Protein AF-A0A8H8JE56-F1 (afdb_monomer_lite)

Foldseek 3Di:
DDDDDDDDDDDDDDDDDDDDDDDDDDPPPVVVVVVVLVPDDVLVNVVVCVVVVVVVVVVVVVPDDDDDDDDDDDDDDDDDDDDDDDDDDDDDDDDDDPDDDDDDDDDPDPPPPPPVVVVVVQVVVSPPPDPADQQLLQSGGADPVRCVVFKDFLVVQPPCNLQFGWRPPDPPPDGIITTPVRSVVLVPDPCNPVCPDPVVVVSNVVSVVSVVRSVVVVVVVVVVVVVQVVLLVVQLVVLLVVCVVVVQDPQLLPFDPVCVVVSCVLRRDSDHDDPVNCVVSVVVCVVRSVVSVVVVVVVVLVVLLVVLLVVVVVVLVVVCVVDDQPWDWDQDDPPPPDPDDDDDDDDPDPDRDIDTDRPRDDSVRLCVDPVSVCCSRPVD

Radius of gyration: 38.75 Å; chains: 1; bounding box: 77×110×116 Å

pLDDT: mean 72.09, std 24.58, range [26.95, 98.5]

Structure (mmCIF, N/CA/C/O backbone):
data_AF-A0A8H8JE56-F1
#
_entry.id   AF-A0A8H8JE56-F1
#
loop_
_atom_site.group_PDB
_atom_site.id
_atom_site.type_symbol
_atom_site.label_atom_id
_atom_site.label_alt_id
_atom_site.label_comp_id
_atom_site.label_asym_id
_atom_site.label_entity_id
_atom_site.label_seq_id
_atom_site.pdbx_PDB_ins_code
_atom_site.Cartn_x
_atom_site.Cartn_y
_atom_site.Cartn_z
_atom_site.occupancy
_atom_site.B_iso_or_equiv
_atom_site.auth_seq_id
_atom_site.auth_comp_id
_atom_site.auth_asym_id
_atom_site.auth_atom_id
_atom_site.pdbx_PDB_model_num
ATOM 1 N N . MET A 1 1 ? 9.925 46.592 22.970 1.00 42.50 1 MET A N 1
ATOM 2 C CA . MET A 1 1 ? 10.520 45.733 21.925 1.00 42.50 1 MET A CA 1
ATOM 3 C C . MET A 1 1 ? 9.896 46.187 20.614 1.00 42.50 1 MET A C 1
ATOM 5 O O . MET A 1 1 ? 8.801 45.765 20.277 1.00 42.50 1 MET A O 1
ATOM 9 N N . GLU A 1 2 ? 10.499 47.207 20.005 1.00 31.89 2 GLU A N 1
ATOM 10 C CA . GLU A 1 2 ? 9.958 47.941 18.854 1.00 31.89 2 GLU A CA 1
ATOM 11 C C . GLU A 1 2 ? 10.438 47.295 17.551 1.00 31.89 2 GLU A C 1
ATOM 13 O O . GLU A 1 2 ? 11.641 47.162 17.323 1.00 31.89 2 GLU A O 1
ATOM 18 N N . MET A 1 3 ? 9.500 46.892 16.694 1.00 36.28 3 MET A N 1
ATOM 19 C CA . MET A 1 3 ? 9.782 46.436 15.334 1.00 36.28 3 MET A CA 1
ATOM 20 C C . MET A 1 3 ? 9.701 47.629 14.379 1.00 36.28 3 MET A C 1
ATOM 22 O O . MET A 1 3 ? 8.637 48.209 14.179 1.00 36.28 3 MET A O 1
ATOM 26 N N . LYS A 1 4 ? 10.846 47.995 13.796 1.00 48.88 4 LYS A N 1
ATOM 27 C CA . LYS A 1 4 ? 10.948 49.000 12.734 1.00 48.88 4 LYS A CA 1
ATOM 28 C C . LYS A 1 4 ? 10.449 48.425 11.407 1.00 48.88 4 LYS A C 1
ATOM 30 O O . LYS A 1 4 ? 10.954 47.403 10.944 1.00 48.88 4 LYS A O 1
ATOM 35 N N . HIS A 1 5 ? 9.506 49.135 10.793 1.00 39.41 5 HIS A N 1
ATOM 36 C CA . HIS A 1 5 ? 9.148 49.011 9.383 1.00 39.41 5 HIS A CA 1
ATOM 37 C C . HIS A 1 5 ? 10.348 49.375 8.496 1.00 39.41 5 HIS A C 1
ATOM 39 O O . HIS A 1 5 ? 11.069 50.333 8.777 1.00 39.41 5 HIS A O 1
ATOM 45 N N . ARG A 1 6 ? 10.570 48.589 7.437 1.00 48.50 6 ARG A N 1
ATOM 46 C CA . ARG A 1 6 ? 11.506 48.897 6.350 1.00 48.50 6 ARG A CA 1
ATOM 47 C C . ARG A 1 6 ? 10.688 49.166 5.096 1.00 48.50 6 ARG A C 1
ATOM 49 O O . ARG A 1 6 ? 10.014 48.263 4.604 1.00 48.50 6 ARG A O 1
ATOM 56 N N . ASP A 1 7 ? 10.773 50.398 4.622 1.00 42.03 7 ASP A N 1
ATOM 57 C CA . ASP A 1 7 ? 10.221 50.850 3.353 1.00 42.03 7 ASP A CA 1
ATOM 58 C C . ASP A 1 7 ? 11.007 50.245 2.182 1.00 42.03 7 ASP A C 1
ATOM 60 O O . ASP A 1 7 ? 12.230 50.088 2.243 1.00 42.03 7 ASP A O 1
ATOM 64 N N . PHE A 1 8 ? 10.289 49.878 1.121 1.00 37.12 8 PHE A N 1
ATOM 65 C CA . PHE A 1 8 ? 10.846 49.360 -0.126 1.00 37.12 8 PHE A CA 1
ATOM 66 C C . PHE A 1 8 ? 10.615 50.418 -1.210 1.00 37.12 8 PHE A C 1
ATOM 68 O O . PHE A 1 8 ? 9.501 50.579 -1.708 1.00 37.12 8 PHE A O 1
ATOM 75 N N . GLU A 1 9 ? 11.660 51.181 -1.527 1.00 40.97 9 GLU A N 1
ATOM 76 C CA . GLU A 1 9 ? 11.647 52.169 -2.606 1.00 40.97 9 GLU A CA 1
ATOM 77 C C . GLU A 1 9 ? 11.767 51.500 -3.980 1.00 40.97 9 GLU A C 1
ATOM 79 O O . GLU A 1 9 ? 12.457 50.496 -4.173 1.00 40.97 9 GLU A O 1
ATOM 84 N N . GLY A 1 10 ? 11.037 52.071 -4.938 1.00 38.22 10 GLY A N 1
ATOM 85 C CA . GLY A 1 10 ? 10.860 51.550 -6.284 1.00 38.22 10 GLY A CA 1
ATOM 86 C C . GLY A 1 10 ? 12.032 51.813 -7.227 1.00 38.22 10 GLY A C 1
ATOM 87 O O . GLY A 1 10 ? 12.671 52.861 -7.204 1.00 38.22 10 GLY A O 1
ATOM 88 N N . TYR A 1 11 ? 12.232 50.874 -8.150 1.00 35.03 11 TYR A N 1
ATOM 89 C CA . TYR A 1 11 ? 13.072 51.059 -9.327 1.00 35.03 11 TYR A CA 1
ATOM 90 C C . TYR A 1 11 ? 12.194 51.293 -10.557 1.00 35.03 11 TYR A C 1
ATOM 92 O O . TYR A 1 11 ? 11.465 50.409 -11.003 1.00 35.03 11 TYR A O 1
ATOM 100 N N . THR A 1 12 ? 12.293 52.493 -11.128 1.00 40.75 12 THR A N 1
ATOM 101 C CA . THR A 1 12 ? 11.793 52.802 -12.470 1.00 40.75 12 THR A CA 1
ATOM 102 C C . THR A 1 12 ? 12.905 52.527 -13.482 1.00 40.75 12 THR A C 1
ATOM 104 O O . THR A 1 12 ? 14.015 53.043 -13.364 1.00 40.75 12 THR A O 1
ATOM 107 N N . THR A 1 13 ? 12.629 51.698 -14.489 1.00 40.50 13 THR A N 1
ATOM 108 C CA . THR A 1 13 ? 13.548 51.457 -15.609 1.00 40.50 13 THR A CA 1
ATOM 109 C C . THR A 1 13 ? 13.103 52.257 -16.830 1.00 40.50 13 THR A C 1
ATOM 111 O O . THR A 1 13 ? 11.978 52.144 -17.318 1.00 40.50 13 THR A O 1
ATOM 114 N N . LYS A 1 14 ? 14.013 53.112 -17.308 1.00 40.34 14 LYS A N 1
ATOM 115 C CA . LYS A 1 14 ? 13.896 53.891 -18.544 1.00 40.34 14 LYS A CA 1
ATOM 116 C C . LYS A 1 14 ? 13.929 52.955 -19.759 1.00 40.34 14 LYS A C 1
ATOM 118 O O . LYS A 1 14 ? 14.848 52.150 -19.889 1.00 40.34 14 LYS A O 1
ATOM 123 N N . LYS A 1 15 ? 12.960 53.101 -20.667 1.00 38.62 15 LYS A N 1
ATOM 124 C CA . LYS A 1 15 ? 12.976 52.507 -22.013 1.00 38.62 15 LYS A CA 1
ATOM 125 C C . LYS A 1 15 ? 13.747 53.420 -22.971 1.00 38.62 15 LYS A C 1
ATOM 127 O O . LYS A 1 15 ? 13.374 54.579 -23.120 1.00 38.62 15 LYS A O 1
ATOM 132 N N . ASN A 1 16 ? 14.750 52.873 -23.654 1.00 41.19 16 ASN A N 1
ATOM 133 C CA . ASN A 1 16 ? 15.298 53.434 -24.892 1.00 41.19 16 ASN A CA 1
ATOM 134 C C . ASN A 1 16 ? 14.709 52.669 -26.090 1.00 41.19 16 ASN A C 1
ATOM 136 O O . ASN A 1 16 ? 14.627 51.440 -26.019 1.00 41.19 16 ASN A O 1
ATOM 140 N N . PRO A 1 17 ? 14.310 53.346 -27.181 1.00 48.41 17 PRO A N 1
ATOM 141 C CA . PRO A 1 17 ? 13.882 52.688 -28.404 1.00 48.41 17 PRO A CA 1
ATOM 142 C C . PRO A 1 17 ? 15.031 52.591 -29.418 1.00 48.41 17 PRO A C 1
ATOM 144 O O . PRO A 1 17 ? 15.745 53.564 -29.647 1.00 48.41 17 PRO A O 1
ATOM 147 N N . GLY A 1 18 ? 15.123 51.443 -30.092 1.00 40.22 18 GLY A N 1
ATOM 148 C CA . GLY A 1 18 ? 15.615 51.379 -31.469 1.00 40.22 18 GLY A CA 1
ATOM 149 C C . GLY A 1 18 ? 16.916 50.617 -31.705 1.00 40.22 18 GLY A C 1
ATOM 150 O O . GLY A 1 18 ? 17.975 51.228 -31.703 1.00 40.22 18 GLY A O 1
ATOM 151 N N . THR A 1 19 ? 16.786 49.337 -32.068 1.00 34.47 19 THR A N 1
ATOM 152 C CA . THR A 1 19 ? 17.474 48.731 -33.226 1.00 34.47 19 THR A CA 1
ATOM 153 C C . THR A 1 19 ? 16.768 47.423 -33.589 1.00 34.47 19 THR A C 1
ATOM 155 O O . THR A 1 19 ? 16.606 46.543 -32.748 1.00 34.47 19 THR A O 1
ATOM 158 N N . VAL A 1 20 ? 16.289 47.313 -34.831 1.00 46.41 20 VAL A N 1
ATOM 159 C CA . VAL A 1 20 ? 15.674 46.097 -35.383 1.00 46.41 20 VAL A CA 1
ATOM 160 C C . VAL A 1 20 ? 16.754 45.369 -36.177 1.00 46.41 20 VAL A C 1
ATOM 162 O O . VAL A 1 20 ? 17.051 45.755 -37.303 1.00 46.41 20 VAL A O 1
ATOM 165 N N . GLU A 1 21 ? 17.346 44.333 -35.586 1.00 37.81 21 GLU A N 1
ATOM 166 C CA . GLU A 1 21 ? 18.112 43.317 -36.311 1.00 37.81 21 GLU A CA 1
ATOM 167 C C . GLU A 1 21 ? 17.258 42.053 -36.447 1.00 37.81 21 GLU A C 1
ATOM 169 O O . GLU A 1 21 ? 16.667 41.564 -35.481 1.00 37.81 21 GLU A O 1
ATOM 174 N N . ALA A 1 22 ? 17.166 41.538 -37.672 1.00 46.31 22 ALA A N 1
ATOM 175 C CA . ALA A 1 22 ? 16.468 40.302 -37.985 1.00 46.31 22 ALA A CA 1
ATOM 176 C C . ALA A 1 22 ? 17.264 39.104 -37.441 1.00 46.31 22 ALA A C 1
ATOM 178 O O . ALA A 1 22 ? 18.197 38.615 -38.076 1.00 46.31 22 ALA A O 1
ATOM 179 N N . ILE A 1 23 ? 16.885 38.627 -36.256 1.00 35.59 23 ILE A N 1
ATOM 180 C CA . ILE A 1 23 ? 17.381 37.373 -35.688 1.00 35.59 23 ILE A CA 1
ATOM 181 C C . ILE A 1 23 ? 16.615 36.226 -36.354 1.00 35.59 23 ILE A C 1
ATOM 183 O O . ILE A 1 23 ? 15.406 36.082 -36.166 1.00 35.59 23 ILE A O 1
ATOM 187 N N . ALA A 1 24 ? 17.319 35.398 -37.128 1.00 41.84 24 ALA A N 1
ATOM 188 C CA . ALA A 1 24 ? 16.811 34.100 -37.552 1.00 41.84 24 ALA A CA 1
ATOM 189 C C . ALA A 1 24 ? 16.440 33.293 -36.298 1.00 41.84 24 ALA A C 1
ATOM 191 O O . ALA A 1 24 ? 17.288 33.051 -35.438 1.00 41.84 24 ALA A O 1
ATOM 192 N N . ALA A 1 25 ? 15.160 32.936 -36.170 1.00 40.28 25 ALA A N 1
ATOM 193 C CA . ALA A 1 25 ? 14.640 32.242 -35.002 1.00 40.28 25 ALA A CA 1
ATOM 194 C C . ALA A 1 25 ? 15.414 30.936 -34.776 1.00 40.28 25 ALA A C 1
ATOM 196 O O . ALA A 1 25 ? 15.327 29.998 -35.571 1.00 40.28 25 ALA A O 1
ATOM 197 N N . ALA A 1 26 ? 16.175 30.885 -33.683 1.00 41.53 26 ALA A N 1
ATOM 198 C CA . ALA A 1 26 ? 16.746 29.644 -33.193 1.00 41.53 26 ALA A CA 1
ATOM 199 C C . ALA A 1 26 ? 15.600 28.648 -32.928 1.00 41.53 26 ALA A C 1
ATOM 201 O O . ALA A 1 26 ? 14.561 29.055 -32.392 1.00 41.53 26 ALA A O 1
ATOM 202 N N . PRO A 1 27 ? 15.755 27.362 -33.294 1.00 39.59 27 PRO A N 1
ATOM 203 C CA . PRO A 1 27 ? 14.727 26.363 -33.047 1.00 39.59 27 PRO A CA 1
ATOM 204 C C . PRO A 1 27 ? 14.395 26.340 -31.555 1.00 39.59 27 PRO A C 1
ATOM 206 O O . PRO A 1 27 ? 15.281 26.291 -30.698 1.00 39.59 27 PRO A O 1
ATOM 209 N N . THR A 1 28 ? 13.103 26.413 -31.247 1.00 45.91 28 THR A N 1
ATOM 210 C CA . THR A 1 28 ? 12.623 26.394 -29.863 1.00 45.91 28 THR A CA 1
ATOM 211 C C . THR A 1 28 ? 13.071 25.104 -29.175 1.00 45.91 28 THR A C 1
ATOM 213 O O . THR A 1 28 ? 13.206 24.052 -29.801 1.00 45.91 28 THR A O 1
ATOM 216 N N . GLN A 1 29 ? 13.286 25.161 -27.860 1.00 41.06 29 GLN A N 1
ATOM 217 C CA . GLN A 1 29 ? 13.746 24.032 -27.036 1.00 41.06 29 GLN A CA 1
ATOM 218 C C . GLN A 1 29 ? 12.874 22.763 -27.203 1.00 41.06 29 GLN A C 1
ATOM 220 O O . GLN A 1 29 ? 13.365 21.648 -27.040 1.00 41.06 29 GLN A O 1
ATOM 225 N N . ALA A 1 30 ? 11.611 22.922 -27.622 1.00 38.25 30 ALA A N 1
ATOM 226 C CA . ALA A 1 30 ? 10.695 21.842 -27.991 1.00 38.25 30 ALA A CA 1
ATOM 227 C C . ALA A 1 30 ? 11.064 21.123 -29.313 1.00 38.25 30 ALA A C 1
ATOM 229 O O . ALA A 1 30 ? 10.942 19.902 -29.404 1.00 38.25 30 ALA A O 1
ATOM 230 N N . GLN A 1 31 ? 11.573 21.841 -30.321 1.00 34.56 31 GLN A N 1
ATOM 231 C CA . GLN A 1 31 ? 11.974 21.279 -31.624 1.00 34.56 31 GLN A CA 1
ATOM 232 C C . GLN A 1 31 ? 13.302 20.503 -31.552 1.00 34.56 31 GLN A C 1
ATOM 234 O O . GLN A 1 31 ? 13.477 19.501 -32.247 1.00 34.56 31 GLN A O 1
ATOM 239 N N . LEU A 1 32 ? 14.211 20.904 -30.656 1.00 35.88 32 LEU A N 1
ATOM 240 C CA . LEU A 1 32 ? 15.439 20.155 -30.339 1.00 35.88 32 LEU A CA 1
ATOM 241 C C . LEU A 1 32 ? 15.177 18.905 -29.471 1.00 35.88 32 LEU A C 1
ATOM 243 O O . LEU A 1 32 ? 16.012 18.000 -29.428 1.00 35.88 32 LEU A O 1
ATOM 247 N N . GLY A 1 33 ? 14.026 18.833 -28.793 1.00 41.22 33 GLY A N 1
ATOM 248 C CA . GLY A 1 33 ? 13.599 17.660 -28.022 1.00 41.22 33 GLY A CA 1
ATOM 249 C C . GLY A 1 33 ? 13.063 16.524 -28.899 1.00 41.22 33 GLY A C 1
ATOM 250 O O . GLY A 1 33 ? 13.390 15.361 -28.670 1.00 41.22 33 GLY A O 1
ATOM 251 N N . PHE A 1 34 ? 12.306 16.853 -29.950 1.00 35.03 34 PHE A N 1
ATOM 252 C CA . PHE A 1 34 ? 11.638 15.862 -30.804 1.00 35.03 34 PHE A CA 1
ATOM 253 C C . PHE A 1 34 ? 12.600 15.031 -31.667 1.00 35.03 34 PHE A C 1
ATOM 255 O O . PHE A 1 34 ? 12.393 13.836 -31.856 1.00 35.03 34 PHE A O 1
ATOM 262 N N . SER A 1 35 ? 13.700 15.623 -32.132 1.00 34.81 35 SER A N 1
ATOM 263 C CA . SER A 1 35 ? 14.717 14.929 -32.938 1.00 34.81 35 SER A CA 1
ATOM 264 C C . SER A 1 35 ? 15.557 13.923 -32.132 1.00 34.81 35 SER A C 1
ATOM 266 O O . SER A 1 35 ? 16.175 13.037 -32.715 1.00 34.81 35 SER A O 1
ATOM 268 N N . ARG A 1 36 ? 15.532 13.990 -30.791 1.00 44.78 36 ARG A N 1
ATOM 269 C CA . ARG A 1 36 ? 16.165 12.997 -29.902 1.00 44.78 36 ARG A CA 1
ATOM 270 C C . ARG A 1 36 ? 15.257 11.811 -29.564 1.00 44.78 36 ARG A C 1
ATOM 272 O O . ARG A 1 36 ? 15.781 10.772 -29.177 1.00 44.78 36 ARG A O 1
ATOM 279 N N . LEU A 1 37 ? 13.938 11.943 -29.742 1.00 40.25 37 LEU A N 1
ATOM 280 C CA . LEU A 1 37 ? 12.966 10.867 -29.502 1.00 40.25 37 LEU A CA 1
ATOM 281 C C . LEU A 1 37 ? 13.055 9.742 -30.546 1.00 40.25 37 LEU A C 1
ATOM 283 O O . LEU A 1 37 ? 12.691 8.612 -30.251 1.00 40.25 37 LEU A O 1
ATOM 287 N N . LEU A 1 38 ? 13.586 10.027 -31.739 1.00 42.03 38 LEU A N 1
ATOM 288 C CA . LEU A 1 38 ? 13.680 9.062 -32.843 1.00 42.03 38 LEU A CA 1
ATOM 289 C C . LEU A 1 38 ? 14.835 8.050 -32.706 1.00 42.03 38 LEU A C 1
ATOM 291 O O . LEU A 1 38 ? 14.860 7.068 -33.436 1.00 42.03 38 LEU A O 1
ATOM 295 N N . ASN A 1 39 ? 15.766 8.264 -31.768 1.00 45.19 39 ASN A N 1
ATOM 296 C CA . ASN A 1 39 ? 16.853 7.320 -31.453 1.00 45.19 39 ASN A CA 1
ATOM 297 C C . ASN A 1 39 ? 16.581 6.510 -30.176 1.00 45.19 39 ASN A C 1
ATOM 299 O O . ASN A 1 39 ? 17.480 5.871 -29.628 1.00 45.19 39 ASN A O 1
ATOM 303 N N . ILE A 1 40 ? 15.359 6.593 -29.658 1.00 52.00 40 ILE A N 1
ATOM 304 C CA . ILE A 1 40 ? 14.942 5.886 -28.457 1.00 52.00 40 ILE A CA 1
ATOM 305 C C . ILE A 1 40 ? 14.475 4.481 -28.868 1.00 52.00 40 ILE A C 1
ATOM 307 O O . ILE A 1 40 ? 13.751 4.368 -29.859 1.00 52.00 40 ILE A O 1
ATOM 311 N N . PRO A 1 41 ? 14.863 3.413 -28.138 1.00 56.78 41 PRO A N 1
ATOM 312 C CA . PRO A 1 41 ? 14.333 2.074 -28.376 1.00 56.78 41 PRO A CA 1
ATOM 313 C C . PRO A 1 41 ? 12.799 2.105 -28.449 1.00 56.78 41 PRO A C 1
ATOM 315 O O . PRO A 1 41 ? 12.184 2.812 -27.643 1.00 56.78 41 PRO A O 1
ATOM 318 N N . PRO A 1 42 ? 12.167 1.396 -29.400 1.00 52.34 42 PRO A N 1
ATOM 319 C CA . PRO A 1 42 ? 10.726 1.476 -29.642 1.00 52.34 42 PRO A CA 1
ATOM 320 C C . PRO A 1 42 ? 9.884 1.224 -28.382 1.00 52.34 42 PRO A C 1
ATOM 322 O O . PRO A 1 42 ? 8.804 1.784 -28.244 1.00 52.34 42 PRO A O 1
ATOM 325 N N . GLU A 1 43 ? 10.398 0.465 -27.418 1.00 54.69 43 GLU A N 1
ATOM 326 C CA . GLU A 1 43 ? 9.781 0.205 -26.116 1.00 54.69 43 GLU A CA 1
ATOM 327 C C . GLU A 1 43 ? 9.696 1.468 -25.244 1.00 54.69 43 GLU A C 1
ATOM 329 O O . GLU A 1 43 ? 8.669 1.745 -24.628 1.00 54.69 43 GLU A O 1
ATOM 334 N N . VAL A 1 44 ? 10.760 2.273 -25.222 1.00 59.03 44 VAL A N 1
ATOM 335 C CA . VAL A 1 44 ? 10.809 3.546 -24.488 1.00 59.03 44 VAL A CA 1
ATOM 336 C C . VAL A 1 44 ? 10.080 4.640 -25.274 1.00 59.03 44 VAL A C 1
ATOM 338 O O . VAL A 1 44 ? 9.429 5.501 -24.687 1.00 59.03 44 VAL A O 1
ATOM 341 N N . PHE A 1 45 ? 10.123 4.582 -26.606 1.00 67.62 45 PHE A N 1
ATOM 342 C CA . PHE A 1 45 ? 9.348 5.470 -27.467 1.00 67.62 45 PHE A CA 1
ATOM 343 C C . PHE A 1 45 ? 7.844 5.253 -27.288 1.00 67.62 45 PHE A C 1
ATOM 345 O O . PHE A 1 45 ? 7.121 6.234 -27.165 1.00 67.62 45 PHE A O 1
ATOM 352 N N . ASN A 1 46 ? 7.382 4.002 -27.187 1.00 62.59 46 ASN A N 1
ATOM 353 C CA . ASN A 1 46 ? 5.984 3.668 -26.913 1.00 62.59 46 ASN A CA 1
ATOM 354 C C . ASN A 1 46 ? 5.526 4.174 -25.548 1.00 62.59 46 ASN A C 1
ATOM 356 O O . ASN A 1 46 ? 4.380 4.581 -25.422 1.00 62.59 46 ASN A O 1
ATOM 360 N N . GLU A 1 47 ? 6.409 4.221 -24.553 1.00 60.84 47 GLU A N 1
ATOM 361 C CA . GLU A 1 47 ? 6.091 4.822 -23.260 1.00 60.84 47 GLU A CA 1
ATOM 362 C C . GLU A 1 47 ? 5.974 6.335 -23.321 1.00 60.84 47 GLU A C 1
ATOM 364 O O . GLU A 1 47 ? 4.992 6.915 -22.860 1.00 60.84 47 GLU A O 1
ATOM 369 N N . VAL A 1 48 ? 6.950 6.988 -23.948 1.00 65.50 48 VAL A N 1
ATOM 370 C CA . VAL A 1 48 ? 6.887 8.433 -24.150 1.00 65.50 48 VAL A CA 1
ATOM 371 C C . VAL A 1 48 ? 5.658 8.786 -24.991 1.00 65.50 48 VAL A C 1
ATOM 373 O O . VAL A 1 48 ? 4.938 9.717 -24.649 1.00 65.50 48 VAL A O 1
ATOM 376 N N . LEU A 1 49 ? 5.346 8.008 -26.028 1.00 64.31 49 LEU A N 1
ATOM 377 C CA . LEU A 1 49 ? 4.117 8.144 -26.801 1.00 64.31 49 LEU A CA 1
ATOM 378 C C . LEU A 1 49 ? 2.876 7.854 -25.973 1.00 64.31 49 LEU A C 1
ATOM 380 O O . LEU A 1 49 ? 1.929 8.609 -26.106 1.00 64.31 49 LEU A O 1
ATOM 384 N N . TYR A 1 50 ? 2.838 6.826 -25.130 1.00 67.00 50 TYR A N 1
ATOM 385 C CA . TYR A 1 50 ? 1.692 6.540 -24.269 1.00 67.00 50 TYR A CA 1
ATOM 386 C C . TYR A 1 50 ? 1.416 7.734 -23.353 1.00 67.00 50 TYR A C 1
ATOM 388 O O . TYR A 1 50 ? 0.313 8.269 -23.364 1.00 67.00 50 TYR A O 1
ATOM 396 N N . TYR A 1 51 ? 2.433 8.264 -22.670 1.00 60.97 51 TYR A N 1
ATOM 397 C CA . TYR A 1 51 ? 2.279 9.461 -21.841 1.00 60.97 51 TYR A CA 1
ATOM 398 C C . TYR A 1 51 ? 1.893 10.710 -22.652 1.00 60.97 51 TYR A C 1
ATOM 400 O O . TYR A 1 51 ? 1.037 11.480 -22.214 1.00 60.97 51 TYR A O 1
ATOM 408 N N . LEU A 1 52 ? 2.467 10.915 -23.843 1.00 58.78 52 LEU A N 1
ATOM 409 C CA . LEU A 1 52 ? 2.167 12.074 -24.696 1.00 58.78 52 LEU A CA 1
ATOM 410 C C . LEU A 1 52 ? 0.785 11.979 -25.366 1.00 58.78 52 LEU A C 1
ATOM 412 O O . LEU A 1 52 ? 0.074 12.979 -25.441 1.00 58.78 52 LEU A O 1
ATOM 416 N N . THR A 1 53 ? 0.379 10.796 -25.824 1.00 59.34 53 THR A N 1
ATOM 417 C CA . THR A 1 53 ? -0.924 10.534 -26.460 1.00 59.34 53 THR A CA 1
ATOM 418 C C . THR A 1 53 ? -2.043 10.478 -25.435 1.00 59.34 53 THR A C 1
ATOM 420 O O . THR A 1 53 ? -3.111 11.008 -25.714 1.00 59.34 53 THR A O 1
ATOM 423 N N . TYR A 1 54 ? -1.801 9.963 -24.226 1.00 52.03 54 TYR A N 1
ATOM 424 C CA . TYR A 1 54 ? -2.743 10.063 -23.111 1.00 52.03 54 TYR A CA 1
ATOM 425 C C . TYR A 1 54 ? -2.962 11.534 -22.717 1.00 52.03 54 TYR A C 1
ATOM 427 O O . TYR A 1 54 ? -4.101 11.967 -22.550 1.00 52.03 54 TYR A O 1
ATOM 435 N N . CYS A 1 55 ? -1.902 12.355 -22.689 1.00 47.16 55 CYS A N 1
ATOM 436 C CA . CYS A 1 55 ? -2.033 13.808 -22.512 1.00 47.16 55 CYS A CA 1
ATOM 437 C C . CYS A 1 55 ? -2.784 14.494 -23.676 1.00 47.16 55 CYS A C 1
ATOM 439 O O . CYS A 1 55 ? -3.574 15.410 -23.446 1.00 47.16 55 CYS A O 1
ATOM 441 N N . TRP A 1 56 ? -2.566 14.058 -24.922 1.00 43.72 56 TRP A N 1
ATOM 442 C CA . TRP A 1 56 ? -3.170 14.654 -26.121 1.00 43.72 56 TRP A CA 1
ATOM 443 C C . TRP A 1 56 ? -4.634 14.234 -26.354 1.00 43.72 56 TRP A C 1
ATOM 445 O O . TRP A 1 56 ? -5.462 15.090 -26.661 1.00 43.72 56 TRP A O 1
ATOM 455 N N . MET A 1 57 ? -5.004 12.967 -26.135 1.00 43.03 57 MET A N 1
ATOM 456 C CA . MET A 1 57 ? -6.391 12.484 -26.246 1.00 43.03 57 MET A CA 1
ATOM 457 C C . MET A 1 57 ? -7.309 13.151 -25.220 1.00 43.03 57 MET A C 1
ATOM 459 O O . MET A 1 57 ? -8.431 13.519 -25.565 1.00 43.03 57 MET A O 1
ATOM 463 N N . ILE A 1 58 ? -6.821 13.403 -24.001 1.00 48.88 58 ILE A N 1
ATOM 464 C CA . ILE A 1 58 ? -7.577 14.152 -22.986 1.00 48.88 58 ILE A CA 1
ATOM 465 C C . ILE A 1 58 ? -7.821 15.603 -23.439 1.00 48.88 58 ILE A C 1
ATOM 467 O O . ILE A 1 58 ? -8.872 16.161 -23.142 1.00 48.88 58 ILE A O 1
ATOM 471 N N . SER A 1 59 ? -6.918 16.203 -24.225 1.00 43.56 59 SER A N 1
ATOM 472 C CA . SER A 1 59 ? -7.126 17.552 -24.780 1.00 43.56 59 SER A CA 1
ATOM 473 C C . SER A 1 59 ? -8.124 17.615 -25.947 1.00 43.56 59 SER A C 1
ATOM 475 O O . SER A 1 59 ? -8.744 18.655 -26.156 1.00 43.56 59 SER A O 1
ATOM 477 N N . GLN A 1 60 ? -8.313 16.520 -26.695 1.00 46.47 60 GLN A N 1
ATOM 478 C CA . GLN A 1 60 ? -9.176 16.481 -27.887 1.00 46.47 60 GLN A CA 1
ATOM 479 C C . GLN A 1 60 ? -10.614 16.037 -27.571 1.00 46.47 60 GLN A C 1
ATOM 481 O O . GLN A 1 60 ? -11.552 16.456 -28.247 1.00 46.47 60 GLN A O 1
ATOM 486 N N . PHE A 1 61 ? -10.821 15.257 -26.505 1.00 40.56 61 PHE A N 1
ATOM 487 C CA . PHE A 1 61 ? -12.156 14.797 -26.098 1.00 40.56 61 PHE A CA 1
ATOM 488 C C . PHE A 1 61 ? -13.092 15.911 -25.581 1.00 40.56 61 PHE A C 1
ATOM 490 O O . PHE A 1 61 ? -14.286 15.669 -25.440 1.00 40.56 61 PHE A O 1
ATOM 497 N N . PHE A 1 62 ? -12.593 17.133 -25.354 1.00 43.03 62 PHE A N 1
ATOM 498 C CA . PHE A 1 62 ? -13.395 18.281 -24.897 1.00 43.03 62 PHE A CA 1
ATOM 499 C C . PHE A 1 62 ? -13.856 19.244 -26.011 1.00 43.03 62 PHE A C 1
ATOM 501 O O . PHE A 1 62 ? -14.483 20.251 -25.698 1.00 43.03 62 PHE A O 1
ATOM 508 N N . ILE A 1 63 ? -13.583 18.961 -27.294 1.00 42.66 63 ILE A N 1
ATOM 509 C CA . ILE A 1 63 ? -13.965 19.851 -28.418 1.00 42.66 63 ILE A CA 1
ATOM 510 C C . ILE A 1 63 ? -15.046 19.231 -29.340 1.00 42.66 63 ILE A C 1
ATOM 512 O O . ILE A 1 63 ? -15.555 19.893 -30.238 1.00 42.66 63 ILE A O 1
ATOM 516 N N . GLY A 1 64 ? -15.470 17.983 -29.117 1.00 30.86 64 GLY A N 1
ATOM 517 C CA . GLY A 1 64 ? -16.473 17.321 -29.963 1.00 30.86 64 GLY A CA 1
ATOM 518 C C . GLY A 1 64 ? -17.884 17.302 -29.371 1.00 30.86 64 GLY A C 1
ATOM 519 O O . GLY A 1 64 ? -18.183 16.431 -28.556 1.00 30.86 64 GLY A O 1
ATOM 520 N N . ASP A 1 65 ? -18.757 18.205 -29.826 1.00 35.22 65 ASP A N 1
ATOM 521 C CA . ASP A 1 65 ? -20.207 18.179 -29.585 1.00 35.22 65 ASP A CA 1
ATOM 522 C C . ASP A 1 65 ? -20.844 16.847 -30.029 1.00 35.22 65 ASP A C 1
ATOM 524 O O . ASP A 1 65 ? -20.677 16.405 -31.168 1.00 35.22 65 ASP A O 1
ATOM 528 N N . TRP A 1 66 ? -21.636 16.229 -29.147 1.00 30.02 66 TRP A N 1
ATOM 529 C CA . TRP A 1 66 ? -22.481 15.072 -29.461 1.00 30.02 66 TRP A CA 1
ATOM 530 C C . TRP A 1 66 ? -23.957 15.482 -29.509 1.00 30.02 66 TRP A C 1
ATOM 532 O O . TRP A 1 66 ? -24.608 15.653 -28.478 1.00 30.02 66 TRP A O 1
ATOM 542 N N . VAL A 1 67 ? -24.508 15.572 -30.723 1.00 30.41 67 VAL A N 1
ATOM 543 C CA . VAL A 1 67 ? -25.956 15.569 -30.973 1.00 30.41 67 VAL A CA 1
ATOM 544 C C . VAL A 1 67 ? -26.428 14.116 -31.055 1.00 30.41 67 VAL A C 1
ATOM 546 O O . VAL A 1 67 ? -26.064 13.371 -31.963 1.00 30.41 67 VAL A O 1
ATOM 549 N N . PHE A 1 68 ? -27.249 13.709 -30.089 1.00 28.78 68 PHE A N 1
ATOM 550 C CA . PHE A 1 68 ? -27.893 12.398 -30.031 1.00 28.78 68 PHE A CA 1
ATOM 551 C C . PHE A 1 68 ? -29.153 12.391 -30.913 1.00 28.78 68 PHE A C 1
ATOM 553 O O . PHE A 1 68 ? -30.071 13.174 -30.680 1.00 28.78 68 PHE A O 1
ATOM 560 N N . THR A 1 69 ? -29.265 11.454 -31.858 1.00 29.86 69 THR A N 1
ATOM 561 C CA . THR A 1 69 ? -30.578 10.977 -32.322 1.00 29.86 69 THR A CA 1
ATOM 562 C C . THR A 1 69 ? -30.634 9.461 -32.200 1.00 29.86 69 THR A C 1
ATOM 564 O O . THR A 1 69 ? -29.840 8.716 -32.767 1.00 29.86 69 THR A O 1
ATOM 567 N N . SER A 1 70 ? -31.555 9.009 -31.355 1.00 31.61 70 SER A N 1
ATOM 568 C CA . SER A 1 70 ? -31.802 7.610 -31.041 1.00 31.61 70 SER A CA 1
ATOM 569 C C . SER A 1 70 ? -32.715 6.972 -32.082 1.00 31.61 70 SER A C 1
ATOM 571 O O . SER A 1 70 ? -33.788 7.502 -32.368 1.00 31.61 70 SER A O 1
ATOM 573 N N . SER A 1 71 ? -32.373 5.782 -32.561 1.00 28.05 71 SER A N 1
ATOM 574 C CA . SER A 1 71 ? -33.334 4.860 -33.176 1.00 28.05 71 SER A CA 1
ATOM 575 C C . SER A 1 71 ? -32.922 3.422 -32.859 1.00 28.05 71 SER A C 1
ATOM 577 O O . SER A 1 71 ? -31.871 2.959 -33.288 1.00 28.05 71 SER A O 1
ATOM 579 N N . ARG A 1 72 ? -33.743 2.726 -32.061 1.00 36.97 72 ARG A N 1
ATOM 580 C CA . ARG A 1 72 ? -33.706 1.259 -31.897 1.00 36.97 72 ARG A CA 1
ATOM 581 C C . ARG A 1 72 ? -34.346 0.600 -33.128 1.00 36.97 72 ARG A C 1
ATOM 583 O O . ARG A 1 72 ? -35.252 1.199 -33.706 1.00 36.97 72 ARG A O 1
ATOM 590 N N . PRO A 1 73 ? -33.956 -0.636 -33.486 1.00 43.75 73 PRO A N 1
ATOM 591 C CA . PRO A 1 73 ? -34.820 -1.786 -33.155 1.00 43.75 73 PRO A CA 1
ATOM 592 C C . PRO A 1 73 ? -34.008 -3.055 -32.781 1.00 43.75 73 PRO A C 1
ATOM 594 O O . PRO A 1 73 ? -32.879 -3.236 -33.208 1.00 43.75 73 PRO A O 1
ATOM 597 N N . ALA A 1 74 ? -34.429 -3.817 -31.768 1.00 29.95 74 ALA A N 1
ATOM 598 C CA . ALA A 1 74 ? -35.283 -5.019 -31.809 1.00 29.95 74 ALA A CA 1
ATOM 599 C C . ALA A 1 74 ? -34.483 -6.339 -31.761 1.00 29.95 74 ALA A C 1
ATOM 601 O O . ALA A 1 74 ? -33.549 -6.574 -32.516 1.00 29.95 74 ALA A O 1
ATOM 602 N N . VAL A 1 75 ? -34.891 -7.183 -30.814 1.00 36.62 75 VAL A N 1
ATOM 603 C CA . VAL A 1 75 ? -34.373 -8.521 -30.486 1.00 36.62 75 VAL A CA 1
ATOM 604 C C . VAL A 1 75 ? -34.997 -9.564 -31.425 1.00 36.62 75 VAL A C 1
ATOM 606 O O . VAL A 1 75 ? -36.173 -9.423 -31.768 1.00 36.62 75 VAL A O 1
ATOM 609 N N . PRO A 1 76 ? -34.284 -10.660 -31.755 1.00 42.25 76 PRO A N 1
ATOM 610 C CA . PRO A 1 76 ? -34.884 -11.964 -31.461 1.00 42.25 76 PRO A CA 1
ATOM 611 C C . PRO A 1 76 ? -33.929 -13.035 -30.892 1.00 42.25 76 PRO A C 1
ATOM 613 O O . PRO A 1 76 ? -32.710 -12.908 -30.846 1.00 42.25 76 PRO A O 1
ATOM 616 N N . ARG A 1 77 ? -34.606 -14.083 -30.414 1.00 32.59 77 ARG A N 1
ATOM 617 C CA . ARG A 1 77 ? -34.239 -15.270 -29.627 1.00 32.59 77 ARG A CA 1
ATOM 618 C C . ARG A 1 77 ? -33.162 -16.210 -30.207 1.00 32.59 77 ARG A C 1
ATOM 620 O O . ARG A 1 77 ? -33.190 -16.539 -31.380 1.00 32.59 77 ARG A O 1
ATOM 627 N N . ALA A 1 78 ? -32.336 -16.708 -29.281 1.00 32.84 78 ALA A N 1
ATOM 628 C CA . ALA A 1 78 ? -32.023 -18.098 -28.893 1.00 32.84 78 ALA A CA 1
ATOM 629 C C . ALA A 1 78 ? -31.870 -19.271 -29.907 1.00 32.84 78 ALA A C 1
ATOM 631 O O . ALA A 1 78 ? -32.730 -19.524 -30.742 1.00 32.84 78 ALA A O 1
ATOM 632 N N . ILE A 1 79 ? -30.882 -20.113 -29.537 1.00 32.38 79 ILE A N 1
ATOM 633 C CA . ILE A 1 79 ? -30.637 -21.560 -29.774 1.00 32.38 79 ILE A CA 1
ATOM 634 C C . ILE A 1 79 ? -29.726 -21.940 -30.962 1.00 32.38 79 ILE A C 1
ATOM 636 O O . ILE A 1 79 ? -30.162 -21.964 -32.102 1.00 32.38 79 ILE A O 1
ATOM 640 N N . GLU A 1 80 ? -28.482 -22.348 -30.662 1.00 29.72 80 GLU A N 1
ATOM 641 C CA . GLU A 1 80 ? -27.942 -23.709 -30.910 1.00 29.72 80 GLU A CA 1
ATOM 642 C C . GLU A 1 80 ? -26.462 -23.785 -30.476 1.00 29.72 80 GLU A C 1
ATOM 644 O O . GLU A 1 80 ? -25.587 -23.147 -31.061 1.00 29.72 80 GLU A O 1
ATOM 649 N N . GLN A 1 81 ? -26.161 -24.592 -29.453 1.00 35.25 81 GLN A N 1
ATOM 650 C CA . GLN A 1 81 ? -24.795 -25.014 -29.130 1.00 35.25 81 GLN A CA 1
ATOM 651 C C . GLN A 1 81 ? -24.368 -26.104 -30.123 1.00 35.25 81 GLN A C 1
ATOM 653 O O . GLN A 1 81 ? -24.875 -27.223 -30.075 1.00 35.25 81 GLN A O 1
ATOM 658 N N . LYS A 1 82 ? -23.411 -25.788 -31.002 1.00 31.88 82 LYS A N 1
ATOM 659 C CA . LYS A 1 82 ? -22.660 -26.771 -31.798 1.00 31.88 82 LYS A CA 1
ATOM 660 C C . LYS A 1 82 ? -21.220 -26.853 -31.293 1.00 31.88 82 LYS A C 1
ATOM 662 O O . LYS A 1 82 ? -20.558 -25.840 -31.092 1.00 31.88 82 LYS A O 1
ATOM 667 N N . SER A 1 83 ? -20.766 -28.086 -31.088 1.00 36.19 83 SER A N 1
ATOM 668 C CA . SER A 1 83 ? -19.400 -28.488 -30.734 1.00 36.19 83 SER A CA 1
ATOM 669 C C . SER A 1 83 ? -18.339 -27.910 -31.687 1.00 36.19 83 SER A C 1
ATOM 671 O O . SER A 1 83 ? -18.605 -27.831 -32.892 1.00 36.19 83 SER A O 1
ATOM 673 N N . PRO A 1 84 ? -17.121 -27.585 -31.216 1.00 33.69 84 PRO A N 1
ATOM 674 C CA . PRO A 1 84 ? -16.099 -26.986 -32.063 1.00 33.69 84 PRO A CA 1
ATOM 675 C C . PRO A 1 84 ? -15.496 -28.021 -33.022 1.00 33.69 84 PRO A C 1
ATOM 677 O O . PRO A 1 84 ? -14.876 -29.000 -32.609 1.00 33.69 84 PRO A O 1
ATOM 680 N N . LYS A 1 85 ? -15.667 -27.779 -34.327 1.00 34.84 85 LYS A N 1
ATOM 681 C CA . LYS A 1 85 ? -14.839 -28.375 -35.382 1.00 34.84 85 LYS A CA 1
ATOM 682 C C . LYS A 1 85 ? -13.449 -27.739 -35.334 1.00 34.84 85 LYS A C 1
ATOM 684 O O . LYS A 1 85 ? -13.330 -26.535 -35.118 1.00 34.84 85 LYS A O 1
ATOM 689 N N . ALA A 1 86 ? -12.424 -28.559 -35.552 1.00 32.25 86 ALA A N 1
ATOM 690 C CA . ALA A 1 86 ? -11.030 -28.146 -35.642 1.00 32.25 86 ALA A CA 1
ATOM 691 C C . ALA A 1 86 ? -10.865 -26.964 -36.614 1.00 32.25 86 ALA A C 1
ATOM 693 O O . ALA A 1 86 ? -11.213 -27.056 -37.792 1.00 32.25 86 ALA A O 1
ATOM 694 N N . VAL A 1 87 ? -10.349 -25.851 -36.094 1.00 29.56 87 VAL A N 1
ATOM 695 C CA . VAL A 1 87 ? -10.015 -24.658 -36.871 1.00 29.56 87 VAL A CA 1
ATOM 696 C C . VAL A 1 87 ? -8.686 -24.919 -37.570 1.00 29.56 87 VAL A C 1
ATOM 698 O O . VAL A 1 87 ? -7.640 -25.016 -36.932 1.00 29.56 87 VAL A O 1
ATOM 701 N N . HIS A 1 88 ? -8.739 -25.040 -38.895 1.00 30.25 88 HIS A N 1
ATOM 702 C CA . HIS A 1 88 ? -7.566 -24.930 -39.752 1.00 30.25 88 HIS A CA 1
ATOM 703 C C . HIS A 1 88 ? -7.041 -23.494 -39.641 1.00 30.25 88 HIS A C 1
ATOM 705 O O . HIS A 1 88 ? -7.724 -22.550 -40.035 1.00 30.25 88 HIS A O 1
ATOM 711 N N . VAL A 1 89 ? -5.844 -23.323 -39.079 1.00 28.81 89 VAL A N 1
ATOM 712 C CA . VAL A 1 89 ? -5.146 -22.032 -39.057 1.00 28.81 89 VAL A CA 1
ATOM 713 C C . VAL A 1 89 ? -4.650 -21.749 -40.480 1.00 28.81 89 VAL A C 1
ATOM 715 O O . VAL A 1 89 ? -3.877 -22.556 -41.005 1.00 28.81 89 VAL A O 1
ATOM 718 N N . PRO A 1 90 ? -5.079 -20.660 -41.142 1.00 28.16 90 PRO A N 1
ATOM 719 C CA . PRO A 1 90 ? -4.525 -20.301 -42.437 1.00 28.16 90 PRO A CA 1
ATOM 720 C C . PRO A 1 90 ? -3.080 -19.826 -42.260 1.00 28.16 90 PRO A C 1
ATOM 722 O O . PRO A 1 90 ? -2.778 -18.990 -41.406 1.00 28.16 90 PRO A O 1
ATOM 725 N N . LEU A 1 91 ? -2.184 -20.370 -43.084 1.00 26.95 91 LEU A N 1
ATOM 726 C CA . LEU A 1 91 ? -0.827 -19.862 -43.244 1.00 26.95 91 LEU A CA 1
ATOM 727 C C . LEU A 1 91 ? -0.927 -18.424 -43.779 1.00 26.95 91 LEU A C 1
ATOM 729 O O . LEU A 1 91 ? -1.383 -18.213 -44.902 1.00 26.95 91 LEU A O 1
ATOM 733 N N . ILE A 1 92 ? -0.515 -17.435 -42.987 1.00 27.66 92 ILE A N 1
ATOM 734 C CA . ILE A 1 92 ? -0.368 -16.059 -43.469 1.00 27.66 92 ILE A CA 1
ATOM 735 C C . ILE A 1 92 ? 0.918 -16.013 -44.298 1.00 27.66 92 ILE A C 1
ATOM 737 O O . ILE A 1 92 ? 2.022 -16.019 -43.756 1.00 27.66 92 ILE A O 1
ATOM 741 N N . SER A 1 93 ? 0.779 -15.994 -45.623 1.00 28.36 93 SER A N 1
ATOM 742 C CA . SER A 1 93 ? 1.873 -15.664 -46.534 1.00 28.36 93 SER A CA 1
ATOM 743 C C . SER A 1 93 ? 1.999 -14.145 -46.627 1.00 28.36 93 SER A C 1
ATOM 745 O O . SER A 1 93 ? 1.127 -13.487 -47.192 1.00 28.36 93 SER A O 1
ATOM 747 N N . VAL A 1 94 ? 3.076 -13.582 -46.084 1.00 28.00 94 VAL A N 1
ATOM 748 C CA . VAL A 1 94 ? 3.430 -12.175 -46.309 1.00 28.00 94 VAL A CA 1
ATOM 749 C C . VAL A 1 94 ? 4.250 -12.106 -47.595 1.00 28.00 94 VAL A C 1
ATOM 751 O O . VAL A 1 94 ? 5.371 -12.610 -47.643 1.00 28.00 94 VAL A O 1
ATOM 754 N N . GLN A 1 95 ? 3.683 -11.520 -48.650 1.00 28.23 95 GLN A N 1
ATOM 755 C CA . GLN A 1 95 ? 4.442 -11.153 -49.843 1.00 28.23 95 GLN A CA 1
ATOM 756 C C . GLN A 1 95 ? 5.115 -9.804 -49.592 1.00 28.23 95 GLN A C 1
ATOM 758 O O . GLN A 1 95 ? 4.446 -8.805 -49.347 1.00 28.23 95 GLN A O 1
ATOM 763 N N . VAL A 1 96 ? 6.446 -9.787 -49.640 1.00 32.47 96 VAL A N 1
ATOM 764 C CA . VAL A 1 96 ? 7.219 -8.548 -49.730 1.00 32.47 96 VAL A CA 1
ATOM 765 C C . VAL A 1 96 ? 7.526 -8.340 -51.206 1.00 32.47 96 VAL A C 1
ATOM 767 O O . VAL A 1 96 ? 8.364 -9.038 -51.775 1.00 32.47 96 VAL A O 1
ATOM 770 N N . GLU A 1 97 ? 6.816 -7.410 -51.837 1.00 30.16 97 GLU A N 1
ATOM 771 C CA . GLU A 1 97 ? 7.152 -6.945 -53.178 1.00 30.16 97 GLU A CA 1
ATOM 772 C C . GLU A 1 97 ? 8.350 -5.997 -53.083 1.00 30.16 97 GLU A C 1
ATOM 774 O O . GLU A 1 97 ? 8.213 -4.798 -52.852 1.00 30.16 97 GLU A O 1
ATOM 779 N N . THR A 1 98 ? 9.556 -6.532 -53.250 1.00 39.47 98 THR A N 1
ATOM 780 C CA . THR A 1 98 ? 10.682 -5.703 -53.680 1.00 39.47 98 THR A CA 1
ATOM 781 C C . THR A 1 98 ? 10.599 -5.590 -55.191 1.00 39.47 98 THR A C 1
ATOM 783 O O . THR A 1 98 ? 10.776 -6.583 -55.900 1.00 39.47 98 THR A O 1
ATOM 786 N N . GLY A 1 99 ? 10.282 -4.392 -55.675 1.00 41.78 99 GLY A N 1
ATOM 787 C CA . GLY A 1 99 ? 10.284 -4.082 -57.094 1.00 41.78 99 GLY A CA 1
ATOM 788 C C . GLY A 1 99 ? 11.691 -4.207 -57.660 1.00 41.78 99 GLY A C 1
ATOM 789 O O . GLY A 1 99 ? 12.453 -3.258 -57.584 1.00 41.78 99 GLY A O 1
ATOM 790 N N . ASP A 1 100 ? 12.019 -5.378 -58.202 1.00 37.78 100 ASP A N 1
ATOM 791 C CA . ASP A 1 100 ? 12.917 -5.523 -59.341 1.00 37.78 100 ASP A CA 1
ATOM 792 C C . ASP A 1 100 ? 12.779 -6.909 -59.989 1.00 37.78 100 ASP A C 1
ATOM 794 O O . ASP A 1 100 ? 12.435 -7.915 -59.368 1.00 37.78 100 ASP A O 1
ATOM 798 N N . ARG A 1 101 ? 12.960 -6.919 -61.310 1.00 46.72 101 ARG A N 1
ATOM 799 C CA . ARG A 1 101 ? 12.567 -7.974 -62.253 1.00 46.72 101 ARG A CA 1
ATOM 800 C C . ARG A 1 101 ? 13.200 -9.354 -61.985 1.00 46.72 101 ARG A C 1
ATOM 802 O O . ARG A 1 101 ? 14.411 -9.495 -61.902 1.00 46.72 101 ARG A O 1
ATOM 809 N N . GLN A 1 102 ? 12.334 -10.373 -62.051 1.00 46.22 102 GLN A N 1
ATOM 810 C CA . GLN A 1 102 ? 12.577 -11.768 -62.467 1.00 46.22 102 GLN A CA 1
ATOM 811 C C . GLN A 1 102 ? 13.679 -12.570 -61.741 1.00 46.22 102 GLN A C 1
ATOM 813 O O . GLN A 1 102 ? 14.724 -12.873 -62.307 1.00 46.22 102 GLN A O 1
ATOM 818 N N . SER A 1 103 ? 13.364 -13.089 -60.547 1.00 37.06 103 SER A N 1
ATOM 819 C CA . SER A 1 103 ? 13.841 -14.416 -60.115 1.00 37.06 103 SER A CA 1
ATOM 820 C C . SER A 1 103 ? 12.993 -14.954 -58.954 1.00 37.06 103 SER A C 1
ATOM 822 O O . SER A 1 103 ? 13.217 -14.620 -57.793 1.00 37.06 103 SER A O 1
ATOM 824 N N . THR A 1 104 ? 11.998 -15.797 -59.237 1.00 36.84 104 THR A N 1
ATOM 825 C CA . THR A 1 104 ? 11.254 -16.525 -58.196 1.00 36.84 104 THR A CA 1
ATOM 826 C C . THR A 1 104 ? 12.084 -17.710 -57.708 1.00 36.84 104 THR A C 1
ATOM 828 O O . THR A 1 104 ? 12.023 -18.801 -58.275 1.00 36.84 104 THR A O 1
ATOM 831 N N . LYS A 1 105 ? 12.870 -17.506 -56.646 1.00 35.66 105 LYS A N 1
ATOM 832 C CA . LYS A 1 105 ? 13.424 -18.600 -55.839 1.00 35.66 105 LYS A CA 1
ATOM 833 C C . LYS A 1 105 ? 12.489 -18.857 -54.661 1.00 35.66 105 LYS A C 1
ATOM 835 O O . LYS A 1 105 ? 12.344 -18.011 -53.784 1.00 35.66 105 LYS A O 1
ATOM 840 N N . HIS A 1 106 ? 11.868 -20.032 -54.630 1.00 31.08 106 HIS A N 1
ATOM 841 C CA . HIS A 1 106 ? 11.140 -20.503 -53.456 1.00 31.08 106 HIS A CA 1
ATOM 842 C C . HIS A 1 106 ? 12.147 -20.883 -52.363 1.00 31.08 106 HIS A C 1
ATOM 844 O O . HIS A 1 106 ? 12.722 -21.967 -52.387 1.00 31.08 106 HIS A O 1
ATOM 850 N N . ALA A 1 107 ? 12.380 -19.981 -51.411 1.00 31.08 107 ALA A N 1
ATOM 851 C CA . ALA A 1 107 ? 13.065 -20.304 -50.167 1.00 31.08 107 ALA A CA 1
ATOM 852 C C . ALA A 1 107 ? 12.019 -20.737 -49.130 1.00 31.08 107 ALA A C 1
ATOM 854 O O . ALA A 1 107 ? 11.310 -19.911 -48.559 1.00 31.08 107 ALA A O 1
ATOM 855 N N . SER A 1 108 ? 11.901 -22.042 -48.887 1.00 30.20 108 SER A N 1
ATOM 856 C CA . SER A 1 108 ? 11.139 -22.562 -47.752 1.00 30.20 108 SER A CA 1
ATOM 857 C C . SER A 1 108 ? 11.974 -22.407 -46.478 1.00 30.20 108 SER A C 1
ATOM 859 O O . SER A 1 108 ? 12.849 -23.227 -46.197 1.00 30.20 108 SER A O 1
ATOM 861 N N . VAL A 1 109 ? 11.723 -21.354 -45.700 1.00 29.12 109 VAL A N 1
ATOM 862 C CA . VAL A 1 109 ? 12.288 -21.220 -44.351 1.00 29.12 109 VAL A CA 1
ATOM 863 C C . VAL A 1 109 ? 11.394 -21.994 -43.384 1.00 29.12 109 VAL A C 1
ATOM 865 O O . VAL A 1 109 ? 10.329 -21.533 -42.984 1.00 29.12 109 VAL A O 1
ATOM 868 N N . SER A 1 110 ? 11.828 -23.197 -43.010 1.00 30.95 110 SER A N 1
ATOM 869 C CA . SER A 1 110 ? 11.228 -23.963 -41.915 1.00 30.95 110 SER A CA 1
ATOM 870 C C . SER A 1 110 ? 11.592 -23.306 -40.578 1.00 30.95 110 SER A C 1
ATOM 872 O O . SER A 1 110 ? 12.609 -23.637 -39.965 1.00 30.95 110 SER A O 1
ATOM 874 N N . LEU A 1 111 ? 10.763 -22.372 -40.111 1.00 31.64 111 LEU A N 1
ATOM 875 C CA . LEU A 1 111 ? 10.850 -21.823 -38.757 1.00 31.64 111 LEU A CA 1
ATOM 876 C C . LEU A 1 111 ? 10.546 -22.932 -37.739 1.00 31.64 111 LEU A C 1
ATOM 878 O O . LEU A 1 111 ? 9.400 -23.347 -37.577 1.00 31.64 111 LEU A O 1
ATOM 882 N N . ARG A 1 112 ? 11.576 -23.411 -37.028 1.00 36.81 112 ARG A N 1
ATOM 883 C CA . ARG A 1 112 ? 11.393 -24.228 -35.819 1.00 36.81 112 ARG A CA 1
ATOM 884 C C . ARG A 1 112 ? 10.594 -23.405 -34.801 1.00 36.81 112 ARG A C 1
ATOM 886 O O . ARG A 1 112 ? 11.084 -22.421 -34.253 1.00 36.81 112 ARG A O 1
ATOM 893 N N . THR A 1 113 ? 9.368 -23.839 -34.545 1.00 42.88 113 THR A N 1
ATOM 894 C CA . THR A 1 113 ? 8.273 -23.159 -33.830 1.00 42.88 113 THR A CA 1
ATOM 895 C C . THR A 1 113 ? 8.479 -22.915 -32.326 1.00 42.88 113 THR A C 1
ATOM 897 O O . THR A 1 113 ? 7.575 -22.414 -31.669 1.00 42.88 113 THR A O 1
ATOM 900 N N . GLY A 1 114 ? 9.657 -23.195 -31.759 1.00 41.69 114 GLY A N 1
ATOM 901 C CA . GLY A 1 114 ? 9.919 -22.996 -30.324 1.00 41.69 114 GLY A CA 1
ATOM 902 C C . GLY A 1 114 ? 10.443 -21.603 -29.941 1.00 41.69 114 GLY A C 1
ATOM 903 O O . GLY A 1 114 ? 10.023 -21.042 -28.934 1.00 41.69 114 GLY A O 1
ATOM 904 N N . ARG A 1 115 ? 11.349 -21.014 -30.739 1.00 43.16 115 ARG A N 1
ATOM 905 C CA . ARG A 1 115 ? 12.089 -19.789 -30.350 1.00 43.16 115 ARG A CA 1
ATOM 906 C C . ARG A 1 115 ? 11.294 -18.492 -30.535 1.00 43.16 115 ARG A C 1
ATOM 908 O O . ARG A 1 115 ? 11.406 -17.590 -29.715 1.00 43.16 115 ARG A O 1
ATOM 915 N N . ALA A 1 116 ? 10.465 -18.409 -31.577 1.00 45.38 116 ALA A N 1
ATOM 916 C CA . ALA A 1 116 ? 9.647 -17.221 -31.837 1.00 45.38 116 ALA A CA 1
ATOM 917 C C . ALA A 1 116 ? 8.491 -17.065 -30.828 1.00 45.38 116 ALA A C 1
ATOM 919 O O . ALA A 1 116 ? 8.099 -15.947 -30.508 1.00 45.38 116 ALA A O 1
ATOM 920 N N . ALA A 1 117 ? 7.976 -18.174 -30.283 1.00 45.53 117 ALA A N 1
ATOM 921 C CA . ALA A 1 117 ? 6.834 -18.164 -29.370 1.00 45.53 117 ALA A CA 1
ATOM 922 C C . ALA A 1 117 ? 7.160 -17.535 -28.001 1.00 45.53 117 ALA A C 1
ATOM 924 O O . ALA A 1 117 ? 6.355 -16.767 -27.477 1.00 45.53 117 ALA A O 1
ATOM 925 N N . LEU A 1 118 ? 8.353 -17.790 -27.445 1.00 50.00 118 LEU A N 1
ATOM 926 C CA . LEU A 1 118 ? 8.781 -17.182 -26.177 1.00 50.00 118 LEU A CA 1
ATOM 927 C C . LEU A 1 118 ? 9.065 -15.681 -26.332 1.00 50.00 118 LEU A C 1
ATOM 929 O O . LEU A 1 118 ? 8.619 -14.888 -25.503 1.00 50.00 118 LEU A O 1
ATOM 933 N N . HIS A 1 119 ? 9.698 -15.281 -27.438 1.00 51.16 119 HIS A N 1
ATOM 934 C CA . HIS A 1 119 ? 9.975 -13.874 -27.739 1.00 51.16 119 HIS A CA 1
ATOM 935 C C . HIS A 1 119 ? 8.683 -13.058 -27.927 1.00 51.16 119 HIS A C 1
ATOM 937 O O . HIS A 1 119 ? 8.577 -11.931 -27.445 1.00 51.16 119 HIS A O 1
ATOM 943 N N . LEU A 1 120 ? 7.664 -13.650 -28.562 1.00 49.88 120 LEU A N 1
ATOM 944 C CA . LEU A 1 120 ? 6.337 -13.043 -28.698 1.00 49.88 120 LEU A CA 1
ATOM 945 C C . LEU A 1 120 ? 5.568 -13.009 -27.369 1.00 49.88 120 LEU A C 1
ATOM 947 O O . LEU A 1 120 ? 4.859 -12.042 -27.114 1.00 49.88 120 LEU A O 1
ATOM 951 N N . SER A 1 121 ? 5.725 -14.007 -26.493 1.00 52.28 121 SER A N 1
ATOM 952 C CA . SER A 1 121 ? 5.037 -14.024 -25.191 1.00 52.28 121 SER A CA 1
ATOM 953 C C . SER A 1 121 ? 5.511 -12.922 -24.230 1.00 52.28 121 SER A C 1
ATOM 955 O O . SER A 1 121 ? 4.684 -12.326 -23.542 1.00 52.28 121 SER A O 1
ATOM 957 N N . GLY A 1 122 ? 6.808 -12.582 -24.233 1.00 52.94 122 GLY A N 1
ATOM 958 C CA . GLY A 1 122 ? 7.336 -11.434 -23.484 1.00 52.94 122 GLY A CA 1
ATOM 959 C C . GLY A 1 122 ? 6.867 -10.091 -24.051 1.00 52.94 122 GLY A C 1
ATOM 960 O O . GLY A 1 122 ? 6.450 -9.213 -23.300 1.00 52.94 122 GLY A O 1
ATOM 961 N N . LEU A 1 123 ? 6.831 -9.960 -25.382 1.00 53.72 123 LEU A N 1
ATOM 962 C CA . LEU A 1 123 ? 6.324 -8.764 -26.067 1.00 53.72 123 LEU A CA 1
ATOM 963 C C . LEU A 1 123 ? 4.816 -8.546 -25.862 1.00 53.72 123 LEU A C 1
ATOM 965 O O . LEU A 1 123 ? 4.372 -7.407 -25.755 1.00 53.72 123 LEU A O 1
ATOM 969 N N . LEU A 1 124 ? 4.024 -9.616 -25.761 1.00 52.47 124 LEU A N 1
ATOM 970 C CA . LEU A 1 124 ? 2.584 -9.521 -25.500 1.00 52.47 124 LEU A CA 1
ATOM 971 C C . LEU A 1 124 ? 2.274 -9.105 -24.057 1.00 52.47 124 LEU A C 1
ATOM 973 O O . LEU A 1 124 ? 1.272 -8.433 -23.824 1.00 52.47 124 LEU A O 1
ATOM 977 N N . CYS A 1 125 ? 3.140 -9.440 -23.096 1.00 59.38 125 CYS A N 1
ATOM 978 C CA . CYS A 1 125 ? 2.966 -8.984 -21.719 1.00 59.38 125 CYS A CA 1
ATOM 979 C C . CYS A 1 125 ? 3.286 -7.487 -21.542 1.00 59.38 125 CYS A C 1
ATOM 981 O O . CYS A 1 125 ? 2.697 -6.854 -20.672 1.00 59.38 125 CYS A O 1
ATOM 983 N N . ASN A 1 126 ? 4.142 -6.913 -22.400 1.00 52.84 126 ASN A N 1
ATOM 984 C CA . ASN A 1 126 ? 4.453 -5.474 -22.421 1.00 52.84 126 ASN A CA 1
ATOM 985 C C . ASN A 1 126 ? 3.271 -4.590 -22.866 1.00 52.84 126 ASN A C 1
ATOM 987 O O . ASN A 1 126 ? 3.301 -3.384 -22.634 1.00 52.84 126 ASN A O 1
ATOM 991 N N . MET A 1 127 ? 2.268 -5.158 -23.547 1.00 54.53 127 MET A N 1
ATOM 992 C CA . MET A 1 127 ? 1.189 -4.403 -24.205 1.00 54.53 127 MET A CA 1
ATOM 993 C C . MET A 1 127 ? -0.133 -4.404 -23.431 1.00 54.53 127 MET A C 1
ATOM 995 O O . MET A 1 127 ? -0.992 -3.566 -23.688 1.00 54.53 127 MET A O 1
ATOM 999 N N . LEU A 1 128 ? -0.325 -5.352 -22.513 1.00 51.94 128 LEU A N 1
ATOM 1000 C CA . LEU A 1 128 ? -1.510 -5.390 -21.658 1.00 51.94 128 LEU A CA 1
ATOM 1001 C C . LEU A 1 128 ? -1.263 -4.479 -20.454 1.00 51.94 128 LEU A C 1
ATOM 1003 O O . LEU A 1 128 ? -0.148 -4.459 -19.945 1.00 51.94 128 LEU A O 1
ATOM 1007 N N . GLU A 1 129 ? -2.290 -3.729 -20.044 1.00 53.66 129 GLU A N 1
ATOM 1008 C CA . GLU A 1 129 ? -2.341 -2.668 -19.016 1.00 53.66 129 GLU A CA 1
ATOM 1009 C C . GLU A 1 129 ? -1.864 -3.107 -17.621 1.00 53.66 129 GLU A C 1
ATOM 1011 O O . GLU A 1 129 ? -2.585 -3.052 -16.624 1.00 53.66 129 GLU A O 1
ATOM 1016 N N . THR A 1 130 ? -0.638 -3.592 -17.513 1.00 51.19 130 THR A N 1
ATOM 1017 C CA . THR A 1 130 ? -0.071 -3.928 -16.226 1.00 51.19 130 THR A CA 1
ATOM 1018 C C . THR A 1 130 ? 0.442 -2.637 -15.593 1.00 51.19 130 THR A C 1
ATOM 1020 O O . THR A 1 130 ? 1.183 -1.899 -16.244 1.00 51.19 130 THR A O 1
ATOM 1023 N N . PRO A 1 131 ? 0.093 -2.346 -14.330 1.00 63.88 131 PRO A N 1
ATOM 1024 C CA . PRO A 1 131 ? 0.520 -1.133 -13.631 1.00 63.88 131 PRO A CA 1
ATOM 1025 C C . PRO A 1 131 ? 2.022 -1.134 -13.286 1.00 63.88 131 PRO A C 1
ATOM 1027 O O . PRO A 1 131 ? 2.458 -0.341 -12.453 1.00 63.88 131 PRO A O 1
ATOM 1030 N N . TYR A 1 132 ? 2.815 -2.037 -13.872 1.00 72.62 132 TYR A N 1
ATOM 1031 C CA . TYR A 1 132 ? 4.233 -2.165 -13.575 1.00 72.62 132 TYR A CA 1
ATOM 1032 C C . TYR A 1 132 ? 5.023 -1.046 -14.248 1.00 72.62 132 TYR A C 1
ATOM 1034 O O . TYR A 1 132 ? 4.943 -0.812 -15.456 1.00 72.62 132 TYR A O 1
ATOM 1042 N N . GLN A 1 133 ? 5.819 -0.365 -13.431 1.00 82.69 133 GLN A N 1
ATOM 1043 C CA . GLN A 1 133 ? 6.777 0.622 -13.893 1.00 82.69 133 GLN A CA 1
ATOM 1044 C C . GLN A 1 133 ? 7.833 -0.060 -14.774 1.00 82.69 133 GLN A C 1
ATOM 1046 O O . GLN A 1 133 ? 8.259 -1.181 -14.504 1.00 82.69 133 GLN A O 1
ATOM 1051 N N . MET A 1 134 ? 8.254 0.619 -15.843 1.00 87.81 134 MET A N 1
ATOM 1052 C CA . MET A 1 134 ? 9.370 0.155 -16.668 1.00 87.81 134 MET A CA 1
ATOM 1053 C C . MET A 1 134 ? 10.648 0.106 -15.831 1.00 87.81 134 MET A C 1
ATOM 1055 O O . MET A 1 134 ? 10.969 1.080 -15.150 1.00 87.81 134 MET A O 1
ATOM 1059 N N . ASP A 1 135 ? 11.400 -0.986 -15.943 1.00 91.25 135 ASP A N 1
ATOM 1060 C CA . ASP A 1 135 ? 12.743 -1.065 -15.384 1.00 91.25 135 ASP A CA 1
ATOM 1061 C C . ASP A 1 135 ? 13.676 -0.157 -16.200 1.00 91.25 135 ASP A C 1
ATOM 1063 O O . ASP A 1 135 ? 13.896 -0.414 -17.390 1.00 91.25 135 ASP A O 1
ATOM 1067 N N . PRO A 1 136 ? 14.242 0.909 -15.612 1.00 91.44 136 PRO A N 1
ATOM 1068 C CA . PRO A 1 136 ? 15.026 1.859 -16.381 1.00 91.44 136 PRO A CA 1
ATOM 1069 C C . PRO A 1 136 ? 16.395 1.307 -16.809 1.00 91.44 136 PRO A C 1
ATOM 1071 O O . PRO A 1 136 ? 16.995 1.852 -17.730 1.00 91.44 136 PRO A O 1
ATOM 1074 N N . TYR A 1 137 ? 16.901 0.240 -16.185 1.00 92.31 137 TYR A N 1
ATOM 1075 C CA . TYR A 1 137 ? 18.199 -0.363 -16.514 1.00 92.31 137 TYR A CA 1
ATOM 1076 C C . TYR A 1 137 ? 18.038 -1.523 -17.491 1.00 92.31 137 TYR A C 1
ATOM 1078 O O . TYR A 1 137 ? 18.809 -1.644 -18.446 1.00 92.31 137 TYR A O 1
ATOM 1086 N N . LEU A 1 138 ? 17.009 -2.346 -17.294 1.00 92.88 138 LEU A N 1
ATOM 1087 C CA . LEU A 1 138 ? 16.690 -3.456 -18.186 1.00 92.88 138 LEU A CA 1
ATOM 1088 C C . LEU A 1 138 ? 15.827 -3.031 -19.380 1.00 92.88 138 LEU A C 1
ATOM 1090 O O . LEU A 1 138 ? 15.743 -3.787 -20.338 1.00 92.88 138 LEU A O 1
ATOM 1094 N N . LEU A 1 139 ? 15.266 -1.820 -19.395 1.00 91.12 139 LEU A N 1
ATOM 1095 C CA . LEU A 1 139 ? 14.473 -1.275 -20.508 1.00 91.12 139 LEU A CA 1
ATOM 1096 C C . LEU A 1 139 ? 13.281 -2.163 -20.906 1.00 91.12 139 LEU A C 1
ATOM 1098 O O . LEU A 1 139 ? 12.910 -2.230 -22.076 1.00 91.12 139 LEU A O 1
ATOM 1102 N N . VAL A 1 140 ? 12.687 -2.855 -19.933 1.00 90.19 140 VAL A N 1
ATOM 1103 C CA . VAL A 1 140 ? 11.565 -3.785 -20.133 1.00 90.19 140 VAL A CA 1
ATOM 1104 C C . VAL A 1 140 ? 10.481 -3.584 -19.076 1.00 90.19 140 VAL A C 1
ATOM 1106 O O . VAL A 1 140 ? 10.719 -2.984 -18.025 1.00 90.19 140 VAL A O 1
ATOM 1109 N N . ARG A 1 141 ? 9.284 -4.112 -19.353 1.00 88.44 141 ARG A N 1
ATOM 1110 C CA . ARG A 1 141 ? 8.182 -4.233 -18.395 1.00 88.44 141 ARG A CA 1
ATOM 1111 C C . ARG A 1 141 ? 7.881 -5.698 -18.158 1.00 88.44 141 ARG A C 1
ATOM 1113 O O . ARG A 1 141 ? 7.277 -6.371 -18.983 1.00 88.44 141 ARG A O 1
ATOM 1120 N N . LEU A 1 142 ? 8.309 -6.209 -17.018 1.00 86.69 142 LEU A N 1
ATOM 1121 C CA . LEU A 1 142 ? 8.031 -7.590 -16.663 1.00 86.69 142 LEU A CA 1
ATOM 1122 C C . LEU A 1 142 ? 6.885 -7.599 -15.657 1.00 86.69 142 LEU A C 1
ATOM 1124 O O . LEU A 1 142 ? 6.965 -6.957 -14.615 1.00 86.69 142 LEU A O 1
ATOM 1128 N N . CYS A 1 143 ? 5.803 -8.311 -15.976 1.00 87.88 143 CYS A N 1
ATOM 1129 C CA . CYS A 1 143 ? 4.849 -8.694 -14.941 1.00 87.88 143 CYS A CA 1
ATOM 1130 C C . CYS A 1 143 ? 5.503 -9.709 -14.002 1.00 87.88 143 CYS A C 1
ATOM 1132 O O . CYS A 1 143 ? 6.462 -10.371 -14.394 1.00 87.88 143 CYS A O 1
ATOM 1134 N N . GLU A 1 144 ? 4.933 -9.921 -12.820 1.00 86.88 144 GLU A N 1
ATOM 1135 C CA . GLU A 1 144 ? 5.479 -10.847 -11.815 1.00 86.88 144 GLU A CA 1
ATOM 1136 C C . GLU A 1 144 ? 5.796 -12.246 -12.382 1.00 86.88 144 GLU A C 1
ATOM 1138 O O . GLU A 1 144 ? 6.852 -12.822 -12.128 1.00 86.88 144 GLU A O 1
ATOM 1143 N N . LYS A 1 145 ? 4.921 -12.789 -13.240 1.00 89.62 145 LYS A N 1
ATOM 1144 C CA . LYS A 1 145 ? 5.162 -14.087 -13.885 1.00 89.62 145 LYS A CA 1
ATOM 1145 C C . LYS A 1 145 ? 6.328 -14.041 -14.878 1.00 89.62 145 LYS A C 1
ATOM 1147 O O . LYS A 1 145 ? 7.097 -14.994 -14.944 1.00 89.62 145 LYS A O 1
ATOM 1152 N N . CYS A 1 146 ? 6.435 -12.980 -15.679 1.00 89.94 146 CYS A N 1
ATOM 1153 C CA . CYS A 1 146 ? 7.521 -12.840 -16.650 1.00 89.94 146 CYS A CA 1
ATOM 1154 C C . CYS A 1 146 ? 8.849 -12.513 -15.966 1.00 89.94 146 CYS A C 1
ATOM 1156 O O . CYS A 1 146 ? 9.870 -13.000 -16.429 1.00 89.94 146 CYS A O 1
ATOM 1158 N N . GLU A 1 147 ? 8.836 -11.756 -14.867 1.00 90.50 147 GLU A N 1
ATOM 1159 C CA . GLU A 1 147 ? 10.007 -11.467 -14.032 1.00 90.50 147 GLU A CA 1
ATOM 1160 C C . GLU A 1 147 ? 10.639 -12.783 -13.568 1.00 90.50 147 GLU A C 1
ATOM 1162 O O . GLU A 1 147 ? 11.791 -13.055 -13.893 1.00 90.50 147 GLU A O 1
ATOM 1167 N N . ASN A 1 148 ? 9.846 -13.680 -12.978 1.00 90.19 148 ASN A N 1
ATOM 1168 C CA . ASN A 1 148 ? 10.323 -14.987 -12.509 1.00 90.19 148 ASN A CA 1
ATOM 1169 C C . ASN A 1 148 ? 10.837 -15.924 -13.621 1.00 90.19 148 ASN A C 1
ATOM 1171 O O . ASN A 1 148 ? 11.583 -16.855 -13.338 1.00 90.19 148 ASN A O 1
ATOM 1175 N N . ILE A 1 149 ? 10.409 -15.735 -14.874 1.00 92.50 149 ILE A N 1
ATOM 1176 C CA . ILE A 1 149 ? 10.801 -16.598 -16.006 1.00 92.50 149 ILE A CA 1
ATOM 1177 C C . ILE A 1 149 ? 11.997 -16.019 -16.766 1.00 92.50 149 ILE A C 1
ATOM 1179 O O . ILE A 1 149 ? 12.840 -16.760 -17.265 1.00 92.50 149 ILE A O 1
ATOM 1183 N N . GLN A 1 150 ? 12.028 -14.699 -16.933 1.00 92.75 150 GLN A N 1
ATOM 1184 C CA . GLN A 1 150 ? 12.948 -14.011 -17.837 1.00 92.75 150 GLN A CA 1
ATOM 1185 C C . GLN A 1 150 ? 14.100 -13.335 -17.107 1.00 92.75 150 GLN A C 1
ATOM 1187 O O . GLN A 1 150 ? 14.951 -12.738 -17.769 1.00 92.75 150 GLN A O 1
ATOM 1192 N N . THR A 1 151 ? 14.143 -13.408 -15.778 1.00 93.81 151 THR A N 1
ATOM 1193 C CA . THR A 1 151 ? 15.222 -12.825 -14.986 1.00 93.81 151 THR A CA 1
ATOM 1194 C C . THR A 1 151 ? 15.969 -13.880 -14.191 1.00 93.81 151 THR A C 1
ATOM 1196 O O . THR A 1 151 ? 15.433 -14.942 -13.886 1.00 93.81 151 THR A O 1
ATOM 1199 N N . ILE A 1 152 ? 17.237 -13.594 -13.921 1.00 93.69 152 ILE A N 1
ATOM 1200 C CA . ILE A 1 152 ? 18.123 -14.418 -13.101 1.00 93.69 152 ILE A CA 1
ATOM 1201 C C . ILE A 1 152 ? 18.674 -13.514 -11.995 1.00 93.69 152 ILE A C 1
ATOM 1203 O O . ILE A 1 152 ? 19.077 -12.377 -12.297 1.00 93.69 152 ILE A O 1
ATOM 1207 N N . PRO A 1 153 ? 18.682 -13.966 -10.730 1.00 92.06 153 PRO A N 1
ATOM 1208 C CA . PRO A 1 153 ? 19.239 -13.185 -9.638 1.00 92.06 153 PRO A CA 1
ATOM 1209 C C . PRO A 1 153 ? 20.762 -13.056 -9.771 1.00 92.06 153 PRO A C 1
ATOM 1211 O O . PRO A 1 153 ? 21.467 -13.963 -10.208 1.00 92.06 153 PRO A O 1
ATOM 1214 N N . VAL A 1 154 ? 21.289 -11.893 -9.389 1.00 87.19 154 VAL A N 1
ATOM 1215 C CA . VAL A 1 154 ? 22.690 -11.499 -9.613 1.00 87.19 154 VAL A CA 1
ATOM 1216 C C . VAL A 1 154 ? 23.706 -12.413 -8.931 1.00 87.19 154 VAL A C 1
ATOM 1218 O O . VAL A 1 154 ? 24.804 -12.589 -9.454 1.00 87.19 154 VAL A O 1
ATOM 1221 N N . HIS A 1 155 ? 23.359 -13.031 -7.804 1.00 86.38 155 HIS A N 1
ATOM 1222 C CA . HIS A 1 155 ? 24.271 -13.934 -7.100 1.00 86.38 155 HIS A CA 1
ATOM 1223 C C . HIS A 1 155 ? 24.578 -15.221 -7.891 1.00 86.38 155 HIS A C 1
ATOM 1225 O O . HIS A 1 155 ? 25.601 -15.853 -7.645 1.00 86.38 155 HIS A O 1
ATOM 1231 N N . GLU A 1 156 ? 23.747 -15.586 -8.873 1.00 82.62 156 GLU A N 1
ATOM 1232 C CA . GLU A 1 156 ? 23.974 -16.742 -9.753 1.00 82.62 156 GLU A CA 1
ATOM 1233 C C . GLU A 1 156 ? 24.919 -16.427 -10.931 1.00 82.62 156 GLU A C 1
ATOM 1235 O O . GLU A 1 156 ? 25.258 -17.310 -11.721 1.00 82.62 156 GLU A O 1
ATOM 1240 N N . LEU A 1 157 ? 25.358 -15.171 -11.085 1.00 78.56 157 LEU A N 1
ATOM 1241 C CA . LEU A 1 157 ? 26.014 -14.699 -12.308 1.00 78.56 157 LEU A CA 1
ATOM 1242 C C . LEU A 1 157 ? 27.551 -14.601 -12.225 1.00 78.56 157 LEU A C 1
ATOM 1244 O O . LEU A 1 157 ? 28.156 -14.175 -13.206 1.00 78.56 157 LEU A O 1
ATOM 1248 N N . ASP A 1 158 ? 28.210 -14.939 -11.114 1.00 77.00 158 ASP A N 1
ATOM 1249 C CA . ASP A 1 158 ? 29.635 -14.611 -10.899 1.00 77.00 158 ASP A CA 1
ATOM 1250 C C . ASP A 1 158 ? 30.568 -15.595 -11.645 1.00 77.00 158 ASP A C 1
ATOM 1252 O O . ASP A 1 158 ? 30.571 -16.778 -11.287 1.00 77.00 158 ASP A O 1
ATOM 1256 N N . PRO A 1 159 ? 31.287 -15.199 -12.735 1.00 76.62 159 PRO A N 1
ATOM 1257 C CA . PRO A 1 159 ? 32.017 -13.928 -12.973 1.00 76.62 159 PRO A CA 1
ATOM 1258 C C . PRO A 1 159 ? 31.452 -12.972 -14.052 1.00 76.62 159 PRO A C 1
ATOM 1260 O O . PRO A 1 159 ? 32.062 -11.958 -14.396 1.00 76.62 159 PRO A O 1
ATOM 1263 N N . LEU A 1 160 ? 30.297 -13.270 -14.642 1.00 77.69 160 LEU A N 1
ATOM 1264 C CA . LEU A 1 160 ? 29.741 -12.556 -15.804 1.00 77.69 160 LEU A CA 1
ATOM 1265 C C . LEU A 1 160 ? 28.994 -11.262 -15.444 1.00 77.69 160 LEU A C 1
ATOM 1267 O O . LEU A 1 160 ? 28.539 -10.532 -16.330 1.00 77.69 160 LEU A O 1
ATOM 1271 N N . LEU A 1 161 ? 28.913 -10.936 -14.152 1.00 78.00 161 LEU A N 1
ATOM 1272 C CA . LEU A 1 161 ? 28.249 -9.743 -13.625 1.00 78.00 161 LEU A CA 1
ATOM 1273 C C . LEU A 1 161 ? 28.737 -8.431 -14.225 1.00 78.00 161 LEU A C 1
ATOM 1275 O O . LEU A 1 161 ? 27.969 -7.477 -14.364 1.00 78.00 161 LEU A O 1
ATOM 1279 N N . LEU A 1 162 ? 30.010 -8.371 -14.606 1.00 85.94 162 LEU A N 1
ATOM 1280 C CA . LEU A 1 162 ? 30.580 -7.161 -15.179 1.00 85.94 162 LEU A CA 1
ATOM 1281 C C . LEU A 1 162 ? 30.069 -6.881 -16.596 1.00 85.94 162 LEU A C 1
ATOM 1283 O O . LEU A 1 162 ? 30.107 -5.727 -17.019 1.00 85.94 162 LEU A O 1
ATOM 1287 N N . LEU A 1 163 ? 29.537 -7.885 -17.298 1.00 90.88 163 LEU A N 1
ATOM 1288 C CA . LEU A 1 163 ? 29.179 -7.811 -18.717 1.00 90.88 163 LEU A CA 1
ATOM 1289 C C . LEU A 1 163 ? 27.669 -7.761 -18.980 1.00 90.88 163 LEU A C 1
ATOM 1291 O O . LEU A 1 163 ? 27.247 -7.450 -20.100 1.00 90.88 163 LEU A O 1
ATOM 1295 N N . VAL A 1 164 ? 26.850 -8.057 -17.970 1.00 93.06 164 VAL A N 1
ATOM 1296 C CA . VAL A 1 164 ? 25.389 -8.088 -18.093 1.00 93.06 164 VAL A CA 1
ATOM 1297 C C . VAL A 1 164 ? 24.780 -6.837 -17.436 1.00 93.06 164 VAL A C 1
ATOM 1299 O O . VAL A 1 164 ? 25.167 -6.465 -16.325 1.00 93.06 164 VAL A O 1
ATOM 1302 N N . PRO A 1 165 ? 23.862 -6.127 -18.115 1.00 92.69 165 PRO A N 1
ATOM 1303 C CA . PRO A 1 165 ? 23.040 -5.092 -17.499 1.00 92.69 165 PRO A CA 1
ATOM 1304 C C . PRO A 1 165 ? 22.196 -5.664 -16.361 1.00 92.69 165 PRO A C 1
ATOM 1306 O O . PRO A 1 165 ? 21.541 -6.692 -16.513 1.00 92.69 165 PRO A O 1
ATOM 1309 N N . THR A 1 166 ? 22.205 -4.972 -15.232 1.00 92.25 166 THR A N 1
ATOM 1310 C CA . THR A 1 166 ? 21.552 -5.397 -13.995 1.00 92.25 166 THR A CA 1
ATOM 1311 C C . THR A 1 166 ? 20.729 -4.247 -13.431 1.00 92.25 166 THR A C 1
ATOM 1313 O O . THR A 1 166 ? 21.114 -3.078 -13.541 1.00 92.25 166 THR A O 1
ATOM 1316 N N . ASN A 1 167 ? 19.584 -4.568 -12.834 1.00 88.50 167 ASN A N 1
ATOM 1317 C CA . ASN A 1 167 ? 18.784 -3.590 -12.108 1.00 88.50 167 ASN A CA 1
ATOM 1318 C C . ASN A 1 167 ? 19.302 -3.462 -10.670 1.00 88.50 167 ASN A C 1
ATOM 1320 O O . ASN A 1 167 ? 19.202 -4.402 -9.887 1.00 88.50 167 ASN A O 1
ATOM 1324 N N . TYR A 1 168 ? 19.837 -2.289 -10.326 1.00 76.00 168 TYR A N 1
ATOM 1325 C CA . TYR A 1 168 ? 20.266 -1.945 -8.963 1.00 76.00 168 TYR A CA 1
ATOM 1326 C C . TYR A 1 168 ? 19.325 -0.959 -8.255 1.00 76.00 168 TYR A C 1
ATOM 1328 O O . TYR A 1 168 ? 19.618 -0.525 -7.146 1.00 76.00 168 TYR A O 1
ATOM 1336 N N . ALA A 1 169 ? 18.232 -0.543 -8.897 1.00 66.62 169 ALA A N 1
ATOM 1337 C CA . ALA A 1 169 ? 17.363 0.526 -8.404 1.00 66.62 169 ALA A CA 1
ATOM 1338 C C . ALA A 1 169 ? 16.120 0.036 -7.654 1.00 66.62 169 ALA A C 1
ATOM 1340 O O . ALA A 1 169 ? 15.246 0.845 -7.345 1.00 66.62 169 ALA A O 1
ATOM 1341 N N . MET A 1 170 ? 16.032 -1.257 -7.340 1.00 63.16 170 MET A N 1
ATOM 1342 C CA . MET A 1 170 ? 14.956 -1.756 -6.489 1.00 63.16 170 MET A CA 1
ATOM 1343 C C . MET A 1 170 ? 15.205 -1.366 -5.021 1.00 63.16 170 MET A C 1
ATOM 1345 O O . MET A 1 170 ? 16.358 -1.325 -4.584 1.00 63.16 170 MET A O 1
ATOM 1349 N N . PRO A 1 171 ? 14.146 -1.069 -4.243 1.00 58.25 171 PRO A N 1
ATOM 1350 C CA . PRO A 1 171 ? 14.263 -0.873 -2.800 1.00 58.25 171 PRO A CA 1
ATOM 1351 C C . PRO A 1 171 ? 14.950 -2.079 -2.136 1.00 58.25 171 PRO A C 1
ATOM 1353 O O . PRO A 1 171 ? 14.817 -3.210 -2.603 1.00 58.25 171 PRO A O 1
ATOM 1356 N N . SER A 1 172 ? 15.682 -1.804 -1.051 1.00 57.75 172 SER A N 1
ATOM 1357 C CA . SER A 1 172 ? 16.786 -2.577 -0.442 1.00 57.75 172 SER A CA 1
ATOM 1358 C C . SER A 1 172 ? 16.548 -4.050 -0.075 1.00 57.75 172 SER A C 1
ATOM 1360 O O . SER A 1 172 ? 17.445 -4.678 0.476 1.00 57.75 172 SER A O 1
ATOM 1362 N N . GLU A 1 173 ? 15.367 -4.601 -0.334 1.00 73.62 173 GLU A N 1
ATOM 1363 C CA . GLU A 1 173 ? 14.996 -5.975 0.015 1.00 73.62 173 GLU A CA 1
ATOM 1364 C C . GLU A 1 173 ? 15.063 -6.945 -1.169 1.00 73.62 173 GLU A C 1
ATOM 1366 O O . GLU A 1 173 ? 15.132 -8.152 -0.953 1.00 73.62 173 GLU A O 1
ATOM 1371 N N . ARG A 1 174 ? 15.049 -6.452 -2.416 1.00 79.81 174 ARG A N 1
ATOM 1372 C CA . ARG A 1 174 ? 15.144 -7.327 -3.591 1.00 79.81 174 ARG A CA 1
ATOM 1373 C C . ARG A 1 174 ? 16.579 -7.451 -4.065 1.00 79.81 174 ARG A C 1
ATOM 1375 O O . ARG A 1 174 ? 17.290 -6.456 -4.208 1.00 79.81 174 ARG A O 1
ATOM 1382 N N . GLU A 1 175 ? 16.976 -8.683 -4.349 1.00 86.94 175 GLU A N 1
ATOM 1383 C CA . GLU A 1 175 ? 18.254 -8.944 -4.988 1.00 86.94 17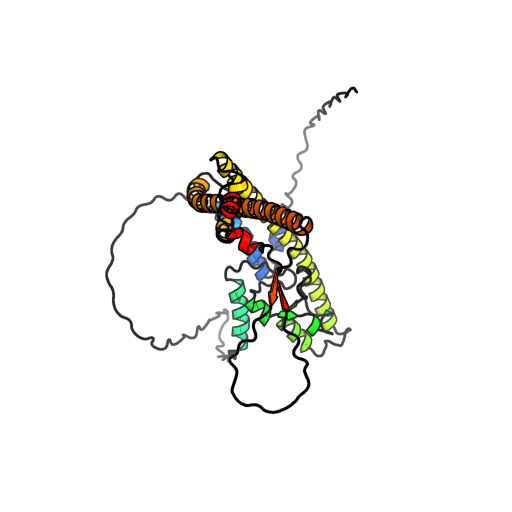5 GLU A CA 1
ATOM 1384 C C . GLU A 1 175 ? 18.284 -8.319 -6.389 1.00 86.94 175 GLU A C 1
ATOM 1386 O O . GLU A 1 175 ? 17.266 -8.321 -7.088 1.00 86.94 175 GLU A O 1
ATOM 1391 N N . PRO A 1 176 ? 19.432 -7.776 -6.823 1.00 89.06 176 PRO A N 1
ATOM 1392 C CA . PRO A 1 176 ? 19.583 -7.304 -8.187 1.00 89.06 176 PRO A CA 1
ATOM 1393 C C . PRO A 1 176 ? 19.305 -8.435 -9.184 1.00 89.06 176 PRO A C 1
ATOM 1395 O O . PRO A 1 176 ? 19.685 -9.584 -8.959 1.00 89.06 176 PRO A O 1
ATOM 1398 N N . ILE A 1 177 ? 18.675 -8.102 -10.306 1.00 92.75 177 ILE A N 1
ATOM 1399 C CA . ILE A 1 177 ? 18.297 -9.068 -11.345 1.00 92.75 177 ILE A CA 1
ATOM 1400 C C . ILE A 1 177 ? 18.888 -8.679 -12.700 1.00 92.75 177 ILE A C 1
ATOM 1402 O O . ILE A 1 177 ? 19.132 -7.498 -12.976 1.00 92.75 177 ILE A O 1
ATOM 1406 N N . ALA A 1 178 ? 19.106 -9.677 -13.553 1.00 93.81 178 ALA A N 1
ATOM 1407 C CA . ALA A 1 178 ? 19.501 -9.524 -14.951 1.00 93.81 178 ALA A CA 1
ATOM 1408 C C . ALA A 1 178 ? 18.533 -10.267 -15.874 1.00 93.81 178 ALA A C 1
ATOM 1410 O O . ALA A 1 178 ? 17.868 -11.206 -15.448 1.00 93.81 178 ALA A O 1
ATOM 1411 N N . LEU A 1 179 ? 18.491 -9.900 -17.157 1.00 94.44 179 LEU A N 1
ATOM 1412 C CA . LEU A 1 179 ? 17.726 -10.656 -18.150 1.00 94.44 179 LEU A CA 1
ATOM 1413 C C . LEU A 1 179 ? 18.418 -11.987 -18.470 1.00 94.44 179 LEU A C 1
ATOM 1415 O O . LEU A 1 179 ? 19.582 -12.007 -18.875 1.00 94.44 179 LEU A O 1
ATOM 1419 N N . ALA A 1 180 ? 17.671 -13.085 -18.354 1.00 93.94 180 ALA A N 1
ATOM 1420 C CA . ALA A 1 180 ? 18.148 -14.448 -18.575 1.00 93.94 180 ALA A CA 1
ATOM 1421 C C . ALA A 1 180 ? 18.760 -14.632 -19.968 1.00 93.94 180 ALA A C 1
ATOM 1423 O O . ALA A 1 180 ? 19.803 -15.261 -20.116 1.00 93.94 180 ALA A O 1
ATOM 1424 N N . GLU A 1 181 ? 18.146 -14.036 -20.992 1.00 92.50 181 GLU A N 1
ATOM 1425 C CA . GLU A 1 181 ? 18.649 -14.117 -22.365 1.00 92.50 181 GLU A CA 1
ATOM 1426 C C . GLU A 1 181 ? 19.968 -13.357 -22.543 1.00 92.50 181 GLU A C 1
ATOM 1428 O O . GLU A 1 181 ? 20.876 -13.836 -23.219 1.00 92.50 181 GLU A O 1
ATOM 1433 N N . GLU A 1 182 ? 20.119 -12.196 -21.902 1.00 92.50 182 GLU A N 1
ATOM 1434 C CA . GLU A 1 182 ? 21.374 -11.445 -21.971 1.00 92.50 182 GLU A CA 1
ATOM 1435 C C . GLU A 1 182 ? 22.504 -12.157 -21.240 1.00 92.50 182 GLU A C 1
ATOM 1437 O O . GLU A 1 182 ? 23.636 -12.175 -21.727 1.00 92.50 182 GLU A O 1
ATOM 1442 N N . TYR A 1 183 ? 22.188 -12.770 -20.100 1.00 92.69 183 TYR A N 1
ATOM 1443 C CA . TYR A 1 183 ? 23.121 -13.647 -19.416 1.00 92.69 183 TYR A CA 1
ATOM 1444 C C . TYR A 1 183 ? 23.506 -14.834 -20.297 1.00 92.69 183 TYR A C 1
ATOM 1446 O O . TYR A 1 183 ? 24.695 -15.089 -20.469 1.00 92.69 183 TYR A O 1
ATOM 1454 N N . ARG A 1 184 ? 22.532 -15.504 -20.925 1.00 92.25 184 ARG A N 1
ATOM 1455 C CA . ARG A 1 184 ? 22.768 -16.645 -21.815 1.00 92.25 184 ARG A CA 1
ATOM 1456 C C . ARG A 1 184 ? 23.745 -16.286 -22.934 1.00 92.25 184 ARG A C 1
ATOM 1458 O O . ARG A 1 184 ? 24.746 -16.977 -23.089 1.00 92.25 184 ARG A O 1
ATOM 1465 N N . ILE A 1 185 ? 23.527 -15.163 -23.625 1.00 90.56 185 ILE A N 1
ATOM 1466 C CA . ILE A 1 185 ? 24.420 -14.661 -24.687 1.00 90.56 185 ILE A CA 1
ATOM 1467 C C . ILE A 1 185 ? 25.850 -14.453 -24.170 1.00 90.56 185 ILE A C 1
ATOM 1469 O O . ILE A 1 185 ? 26.809 -14.889 -24.804 1.00 90.56 185 ILE A O 1
ATOM 1473 N N . VAL A 1 186 ? 26.008 -13.799 -23.016 1.00 92.00 186 VAL A N 1
ATOM 1474 C CA . VAL A 1 186 ? 27.330 -13.555 -22.414 1.00 92.00 186 VAL A CA 1
ATOM 1475 C C . VAL A 1 186 ? 27.980 -14.865 -21.958 1.00 92.00 186 VAL A C 1
ATOM 1477 O O . VAL A 1 186 ? 29.186 -15.042 -22.110 1.00 92.00 186 VAL A O 1
ATOM 1480 N N . SER A 1 187 ? 27.190 -15.801 -21.433 1.00 90.19 187 SER A N 1
ATOM 1481 C CA . SER A 1 187 ? 27.672 -17.080 -20.919 1.00 90.19 187 SER A CA 1
ATOM 1482 C C . SER A 1 187 ? 28.099 -18.049 -22.023 1.00 90.19 187 SER A C 1
ATOM 1484 O O . SER A 1 187 ? 29.080 -18.761 -21.839 1.00 90.19 187 SER A O 1
ATOM 1486 N N . GLU A 1 188 ? 27.423 -18.047 -23.172 1.00 90.75 188 GLU A N 1
ATOM 1487 C CA . GLU A 1 188 ? 27.722 -18.921 -24.314 1.00 90.75 188 GLU A CA 1
ATOM 1488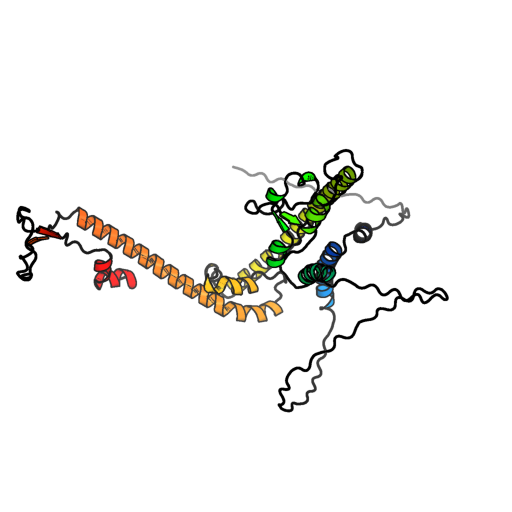 C C . GLU A 1 188 ? 28.887 -18.391 -25.178 1.00 90.75 188 GLU A C 1
ATOM 1490 O O . GLU A 1 188 ? 29.305 -19.071 -26.110 1.00 90.75 188 GLU A O 1
ATOM 1495 N N . THR A 1 189 ? 29.416 -17.191 -24.899 1.00 89.81 189 THR A N 1
ATOM 1496 C CA . THR A 1 189 ? 30.501 -16.594 -25.694 1.00 89.81 189 THR A CA 1
ATOM 1497 C C . THR A 1 189 ? 31.881 -16.991 -25.161 1.00 89.81 189 THR A C 1
ATOM 1499 O O . THR A 1 189 ? 32.236 -16.647 -24.034 1.00 89.81 189 THR A O 1
ATOM 1502 N N . ASP A 1 190 ? 32.697 -17.644 -25.993 1.00 84.56 190 ASP A N 1
ATOM 1503 C CA . ASP A 1 190 ? 34.041 -18.122 -25.617 1.00 84.56 190 ASP A CA 1
ATOM 1504 C C . ASP A 1 190 ? 35.029 -16.982 -25.293 1.00 84.56 190 ASP A C 1
ATOM 1506 O O . ASP A 1 190 ? 35.904 -17.130 -24.441 1.00 84.56 190 ASP A O 1
ATOM 1510 N N . GLU A 1 191 ? 34.848 -15.805 -25.900 1.00 84.81 191 GLU A N 1
ATOM 1511 C CA . GLU A 1 191 ? 35.682 -14.607 -25.687 1.00 84.81 191 GLU A CA 1
ATOM 1512 C C . GLU A 1 191 ? 35.430 -13.908 -24.335 1.00 84.81 191 GLU A C 1
ATOM 1514 O O . GLU A 1 191 ? 36.058 -12.897 -24.024 1.00 84.81 191 GLU A O 1
ATOM 1519 N N . ARG A 1 192 ? 34.525 -14.428 -23.494 1.00 77.88 192 ARG A N 1
ATOM 1520 C CA . ARG A 1 192 ? 34.113 -13.767 -22.241 1.00 77.88 192 ARG A CA 1
ATOM 1521 C C . ARG A 1 192 ? 35.221 -13.616 -21.196 1.00 77.88 192 ARG A C 1
ATOM 1523 O O . ARG A 1 192 ? 35.140 -12.711 -20.373 1.00 77.88 192 ARG A O 1
ATOM 1530 N N . ASN A 1 193 ? 36.217 -14.502 -21.222 1.00 84.94 193 ASN A N 1
ATOM 1531 C CA . ASN A 1 193 ? 37.344 -14.491 -20.285 1.00 84.94 193 ASN A CA 1
ATOM 1532 C C . ASN A 1 193 ? 38.540 -13.674 -20.803 1.00 84.94 193 ASN A C 1
ATOM 1534 O O . ASN A 1 193 ? 39.485 -13.447 -20.053 1.00 84.94 193 ASN A O 1
ATOM 1538 N N . ASP A 1 194 ? 38.523 -13.264 -22.074 1.00 89.81 194 ASP A N 1
ATOM 1539 C CA . ASP A 1 194 ? 39.558 -12.416 -22.655 1.00 89.81 194 ASP A CA 1
ATOM 1540 C C . ASP A 1 194 ? 39.142 -10.950 -22.501 1.00 89.81 194 ASP A C 1
ATOM 1542 O O . ASP A 1 194 ? 38.435 -10.388 -23.345 1.00 89.81 194 ASP A O 1
ATOM 1546 N N . GLU A 1 195 ? 39.568 -10.333 -21.395 1.00 88.62 195 GLU A N 1
ATOM 1547 C CA . GLU A 1 195 ? 39.306 -8.917 -21.102 1.00 88.62 195 GLU A CA 1
ATOM 1548 C C . GLU A 1 195 ? 39.840 -7.975 -22.193 1.00 88.62 195 GLU A C 1
ATOM 1550 O O . GLU A 1 195 ? 39.346 -6.852 -22.363 1.00 88.62 195 GLU A O 1
ATOM 1555 N N . ASP A 1 196 ? 40.834 -8.426 -22.960 1.00 90.06 196 ASP A N 1
ATOM 1556 C CA . ASP A 1 196 ? 41.435 -7.647 -24.027 1.00 90.06 196 ASP A CA 1
ATOM 1557 C C . ASP A 1 196 ? 40.752 -7.815 -25.381 1.00 90.06 196 ASP A C 1
ATOM 1559 O O . ASP A 1 196 ? 40.979 -6.977 -26.271 1.00 90.06 196 ASP A O 1
ATOM 1563 N N . SER A 1 197 ? 39.852 -8.794 -25.507 1.00 93.50 197 SER A N 1
ATOM 1564 C CA . SER A 1 197 ? 39.069 -9.017 -26.716 1.00 93.50 197 SER A CA 1
ATOM 1565 C C . SER A 1 197 ? 38.256 -7.776 -27.101 1.0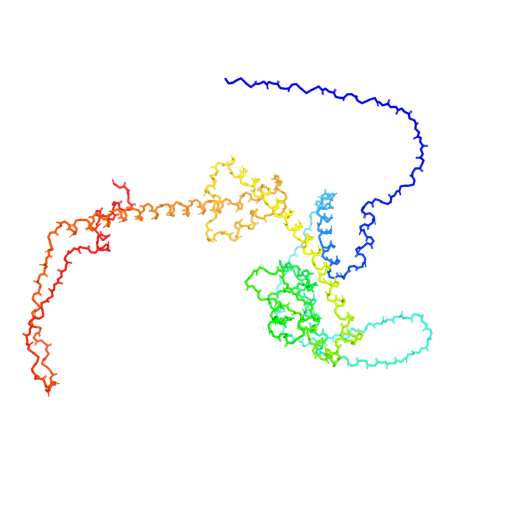0 93.50 197 SER A C 1
ATOM 1567 O O . SER A 1 197 ? 37.719 -7.023 -26.273 1.00 93.50 197 SER A O 1
ATOM 1569 N N . GLY A 1 198 ? 38.129 -7.555 -28.413 1.00 94.00 198 GLY A N 1
ATOM 1570 C CA . GLY A 1 198 ? 37.261 -6.505 -28.948 1.00 94.00 198 GLY A CA 1
ATOM 1571 C C . GLY A 1 198 ? 35.804 -6.692 -28.511 1.00 94.00 198 GLY A C 1
ATOM 1572 O O . GLY A 1 198 ? 35.104 -5.706 -28.261 1.00 94.00 198 GLY A O 1
ATOM 1573 N N . TRP A 1 199 ? 35.367 -7.947 -28.350 1.00 93.00 199 TRP A N 1
ATOM 1574 C CA . TRP A 1 199 ? 34.039 -8.291 -27.858 1.00 93.00 199 TRP A CA 1
ATOM 1575 C C . TRP A 1 199 ? 33.823 -7.850 -26.408 1.00 93.00 199 TRP A C 1
ATOM 1577 O O . TRP A 1 199 ? 32.852 -7.134 -26.148 1.00 93.00 199 TRP A O 1
ATOM 1587 N N . TYR A 1 200 ? 34.737 -8.181 -25.485 1.00 92.00 200 TYR A N 1
ATOM 1588 C CA . TYR A 1 200 ? 34.628 -7.804 -24.070 1.00 92.00 200 TYR A CA 1
ATOM 1589 C C . TYR A 1 200 ? 34.559 -6.284 -23.909 1.00 92.00 200 TYR A C 1
ATOM 1591 O O . TYR A 1 200 ? 33.639 -5.745 -23.282 1.00 92.00 200 TYR A O 1
ATOM 1599 N N . LYS A 1 201 ? 35.475 -5.563 -24.570 1.00 93.50 201 LYS A N 1
ATOM 1600 C CA . LYS A 1 201 ? 35.513 -4.092 -24.575 1.00 93.50 201 LYS A CA 1
ATOM 1601 C C . LYS A 1 201 ? 34.213 -3.494 -25.116 1.00 93.50 201 LYS A C 1
ATOM 1603 O O . LYS A 1 201 ? 33.665 -2.562 -24.518 1.00 93.50 201 LYS A O 1
ATOM 1608 N N . ASN A 1 202 ? 33.680 -4.041 -26.210 1.00 93.31 202 ASN A N 1
ATOM 1609 C CA . ASN A 1 202 ? 32.408 -3.596 -26.772 1.00 93.31 202 ASN A CA 1
ATOM 1610 C C . ASN A 1 202 ? 31.219 -3.897 -25.842 1.00 93.31 202 ASN A C 1
ATOM 1612 O O . ASN A 1 202 ? 30.359 -3.035 -25.660 1.00 93.31 202 ASN A O 1
ATOM 1616 N N . ARG A 1 203 ? 31.173 -5.072 -25.205 1.00 93.31 203 ARG A N 1
ATOM 1617 C CA . ARG A 1 203 ? 30.096 -5.441 -24.274 1.00 93.31 203 ARG A CA 1
ATOM 1618 C C . ARG A 1 203 ? 30.101 -4.555 -23.030 1.00 93.31 203 ARG A C 1
ATOM 1620 O O . ARG A 1 203 ? 29.052 -4.032 -22.652 1.00 93.31 203 ARG A O 1
ATOM 1627 N N . MET A 1 204 ? 31.278 -4.296 -22.462 1.00 92.94 204 MET A N 1
ATOM 1628 C CA . MET A 1 204 ? 31.461 -3.336 -21.370 1.00 92.94 204 MET A CA 1
ATOM 1629 C C . MET A 1 204 ? 30.997 -1.931 -21.758 1.00 92.94 204 MET A C 1
ATOM 1631 O O . MET A 1 204 ? 30.321 -1.264 -20.974 1.00 92.94 204 MET A O 1
ATOM 1635 N N . ARG A 1 205 ? 31.330 -1.475 -22.973 1.00 95.06 205 ARG A N 1
ATOM 1636 C CA . ARG A 1 205 ? 30.859 -0.187 -23.499 1.00 95.06 205 ARG A CA 1
ATOM 1637 C C . ARG A 1 205 ? 29.328 -0.136 -23.551 1.00 95.06 205 ARG A C 1
ATOM 1639 O O . ARG A 1 205 ? 28.753 0.793 -22.991 1.00 95.06 205 ARG A O 1
ATOM 1646 N N . ILE A 1 206 ? 28.680 -1.149 -24.133 1.00 91.25 206 ILE A N 1
ATOM 1647 C CA . ILE A 1 206 ? 27.211 -1.242 -24.223 1.00 91.25 206 ILE A CA 1
ATOM 1648 C C . ILE A 1 206 ? 26.568 -1.220 -22.830 1.00 91.25 206 ILE A C 1
ATOM 1650 O O . ILE A 1 206 ? 25.615 -0.474 -22.605 1.00 91.25 206 ILE A O 1
ATOM 1654 N N . ARG A 1 207 ? 27.098 -1.994 -21.872 1.00 92.25 207 ARG A N 1
ATOM 1655 C CA . ARG A 1 207 ? 26.590 -2.014 -20.491 1.00 92.25 207 ARG A CA 1
ATOM 1656 C C . ARG A 1 207 ? 26.662 -0.629 -19.849 1.00 92.25 207 ARG A C 1
ATOM 1658 O O . ARG A 1 207 ? 25.661 -0.166 -19.311 1.00 92.25 207 ARG A O 1
ATOM 1665 N N . ARG A 1 208 ? 27.810 0.052 -19.941 1.00 93.50 208 ARG A N 1
ATOM 1666 C CA . ARG A 1 208 ? 27.998 1.406 -19.383 1.00 93.50 208 ARG A CA 1
ATOM 1667 C C . ARG A 1 208 ? 27.078 2.435 -20.039 1.00 93.50 208 ARG A C 1
ATOM 1669 O O . ARG A 1 208 ? 26.529 3.293 -19.351 1.00 93.50 208 ARG A O 1
ATOM 1676 N N . GLU A 1 209 ? 26.901 2.360 -21.358 1.00 93.50 209 GLU A N 1
ATOM 1677 C CA . GLU A 1 209 ? 25.975 3.229 -22.094 1.00 93.50 209 GLU A CA 1
ATOM 1678 C C . GLU A 1 209 ? 24.535 3.028 -21.618 1.00 93.50 209 GLU A C 1
ATOM 1680 O O . GLU A 1 209 ? 23.854 4.007 -21.304 1.00 93.50 209 GLU A O 1
ATOM 1685 N N . ARG A 1 210 ? 24.099 1.772 -21.477 1.00 93.38 210 ARG A N 1
ATOM 1686 C CA . ARG A 1 210 ? 22.768 1.435 -20.964 1.00 93.38 210 ARG A CA 1
ATOM 1687 C C . ARG A 1 210 ? 22.585 1.837 -19.511 1.00 93.38 210 ARG A C 1
ATOM 1689 O O . ARG A 1 210 ? 21.541 2.370 -19.175 1.00 93.38 210 ARG A O 1
ATOM 1696 N N . GLU A 1 211 ? 23.589 1.660 -18.661 1.00 91.75 211 GLU A N 1
ATOM 1697 C CA . GLU A 1 211 ? 23.537 2.103 -17.266 1.00 91.75 211 GLU A CA 1
ATOM 1698 C C . GLU A 1 211 ? 23.420 3.634 -17.172 1.00 91.75 211 GLU A C 1
ATOM 1700 O O . GLU A 1 211 ? 22.608 4.167 -16.416 1.00 91.75 211 GLU A O 1
ATOM 1705 N N . SER A 1 212 ? 24.197 4.365 -17.977 1.00 93.75 212 SER A N 1
ATOM 1706 C CA . SER A 1 212 ? 24.121 5.828 -18.069 1.00 93.75 212 SER A CA 1
ATOM 1707 C C . SER A 1 212 ? 22.756 6.297 -18.578 1.00 93.75 212 SER A C 1
ATOM 1709 O O . SER A 1 212 ? 22.175 7.239 -18.031 1.00 93.75 212 SER A O 1
ATOM 1711 N N . PHE A 1 213 ? 22.219 5.628 -19.600 1.00 93.19 213 PHE A N 1
ATOM 1712 C CA . PHE A 1 213 ? 20.876 5.885 -20.108 1.00 93.19 213 PHE A CA 1
ATOM 1713 C C . PHE A 1 213 ? 19.810 5.569 -19.055 1.00 93.19 213 PHE A C 1
ATOM 1715 O O . PHE A 1 213 ? 18.962 6.415 -18.781 1.00 93.19 213 PHE A O 1
ATOM 1722 N N . GLY A 1 214 ? 19.909 4.420 -18.393 1.00 91.81 214 GLY A N 1
ATOM 1723 C CA . GLY A 1 214 ? 18.985 3.988 -17.356 1.00 91.81 214 GLY A CA 1
ATOM 1724 C C . GLY A 1 214 ? 18.966 4.918 -16.154 1.00 91.81 214 GLY A C 1
ATOM 1725 O O . GLY A 1 214 ? 17.896 5.262 -15.670 1.00 91.81 214 GLY A O 1
ATOM 1726 N N . LYS A 1 215 ? 20.109 5.479 -15.744 1.00 92.50 215 LYS A N 1
ATOM 1727 C CA . LYS A 1 215 ? 20.144 6.545 -14.726 1.00 92.50 215 LYS A CA 1
ATOM 1728 C C . LYS A 1 215 ? 19.346 7.780 -15.150 1.00 92.50 215 LYS A C 1
ATOM 1730 O O . LYS A 1 215 ? 18.654 8.377 -14.327 1.00 92.50 215 LYS A O 1
ATOM 1735 N N . LYS A 1 216 ? 19.435 8.188 -16.421 1.00 93.81 216 LYS A N 1
ATOM 1736 C CA . LYS A 1 216 ? 18.661 9.328 -16.948 1.00 93.81 216 LYS A CA 1
ATOM 1737 C C . LYS A 1 216 ? 17.171 8.995 -17.020 1.00 93.81 216 LYS A C 1
ATOM 1739 O O . LYS A 1 216 ? 16.361 9.811 -16.589 1.00 93.81 216 LYS A O 1
ATOM 1744 N N . LEU A 1 217 ? 16.828 7.806 -17.516 1.00 91.50 217 LEU A N 1
ATOM 1745 C CA . LEU A 1 217 ? 15.452 7.329 -17.615 1.00 91.50 217 LEU A CA 1
ATOM 1746 C C . LEU A 1 217 ? 14.810 7.176 -16.232 1.00 91.50 217 LEU A C 1
ATOM 1748 O O . LEU A 1 217 ? 13.705 7.651 -16.026 1.00 91.50 217 LEU A O 1
ATOM 1752 N N . SER A 1 218 ? 15.529 6.613 -15.262 1.00 90.38 218 SER A N 1
ATOM 1753 C CA . SER A 1 218 ? 15.095 6.501 -13.868 1.00 90.38 218 SER A CA 1
ATOM 1754 C C . SER A 1 218 ? 14.737 7.867 -13.287 1.00 90.38 218 SER A C 1
ATOM 1756 O O . SER A 1 218 ? 13.625 8.043 -12.805 1.00 90.38 218 SER A O 1
ATOM 1758 N N . ARG A 1 219 ? 15.621 8.869 -13.421 1.00 92.50 219 ARG A N 1
ATOM 1759 C CA . ARG A 1 219 ? 15.327 10.242 -12.971 1.00 92.50 219 ARG A CA 1
ATOM 1760 C C . ARG A 1 219 ? 14.090 10.819 -13.650 1.00 92.50 219 ARG A C 1
ATOM 1762 O O . ARG A 1 219 ? 13.278 11.450 -12.986 1.00 92.50 219 ARG A O 1
ATOM 1769 N N . PHE A 1 220 ? 13.957 10.618 -14.958 1.00 91.75 220 PHE A N 1
ATOM 1770 C CA . PHE A 1 220 ? 12.794 11.077 -15.712 1.00 91.75 220 PHE A CA 1
ATOM 1771 C C . PHE A 1 220 ? 11.496 10.429 -15.208 1.00 91.75 220 PHE A C 1
ATOM 1773 O O . PHE A 1 220 ? 10.543 11.141 -14.902 1.00 91.75 220 PHE A O 1
ATOM 1780 N N . LEU A 1 221 ? 11.481 9.104 -15.040 1.00 87.56 221 LEU A N 1
ATOM 1781 C CA . LEU A 1 221 ? 10.336 8.369 -14.500 1.00 87.56 221 LEU A CA 1
ATOM 1782 C C . LEU A 1 221 ? 9.997 8.811 -13.069 1.00 87.56 221 LEU A C 1
ATOM 1784 O O . LEU A 1 221 ? 8.823 8.959 -12.750 1.00 87.56 221 LEU A O 1
ATOM 1788 N N . SER A 1 222 ? 10.996 9.087 -12.226 1.00 88.88 222 SER A N 1
ATOM 1789 C CA . SER A 1 222 ? 10.771 9.628 -10.879 1.00 88.88 222 SER A CA 1
ATOM 1790 C C . SER A 1 222 ? 10.119 11.012 -10.897 1.00 88.88 222 SER A C 1
ATOM 1792 O O . SER A 1 222 ? 9.261 11.281 -10.063 1.00 88.88 222 SER A O 1
ATOM 1794 N N . VAL A 1 223 ? 10.492 11.889 -11.837 1.00 93.25 223 VAL A N 1
ATOM 1795 C CA . VAL A 1 223 ? 9.840 13.203 -11.993 1.00 93.25 223 VAL A CA 1
ATOM 1796 C C . VAL A 1 223 ? 8.382 13.032 -12.417 1.00 93.25 223 VAL A C 1
ATOM 1798 O O . VAL A 1 223 ? 7.508 13.661 -11.826 1.00 93.25 223 VAL A O 1
ATOM 1801 N N . LEU A 1 224 ? 8.102 12.147 -13.379 1.00 90.62 224 LEU A N 1
ATOM 1802 C CA . LEU A 1 224 ? 6.728 11.866 -13.808 1.00 90.62 224 LEU A CA 1
ATOM 1803 C C . LEU A 1 224 ? 5.867 11.289 -12.679 1.00 90.62 224 LEU A C 1
ATOM 1805 O O . LEU A 1 224 ? 4.719 11.705 -12.514 1.00 90.62 224 LEU A O 1
ATOM 1809 N N . GLU A 1 225 ? 6.407 10.359 -11.888 1.00 88.94 225 GLU A N 1
ATOM 1810 C CA . GLU A 1 225 ? 5.674 9.793 -10.753 1.00 88.94 225 GLU A CA 1
ATOM 1811 C C . GLU A 1 225 ? 5.432 10.857 -9.676 1.00 88.94 225 GLU A C 1
ATOM 1813 O O . GLU A 1 225 ? 4.311 10.986 -9.197 1.00 88.94 225 GLU A O 1
ATOM 1818 N N . ALA A 1 226 ? 6.416 11.711 -9.377 1.00 90.62 226 ALA A N 1
ATOM 1819 C CA . ALA A 1 226 ? 6.235 12.825 -8.446 1.00 90.62 226 ALA A CA 1
ATOM 1820 C C . ALA A 1 226 ? 5.156 13.820 -8.922 1.00 90.62 226 ALA A C 1
ATOM 1822 O O . ALA A 1 226 ? 4.346 14.298 -8.124 1.00 90.62 226 ALA A O 1
ATOM 1823 N N . GLU A 1 227 ? 5.095 14.123 -10.223 1.00 92.19 227 GLU A N 1
ATOM 1824 C CA . GLU A 1 227 ? 4.024 14.946 -10.798 1.00 92.19 227 GLU A CA 1
ATOM 1825 C C . GLU A 1 227 ? 2.651 14.270 -10.688 1.00 92.19 227 GLU A C 1
ATOM 1827 O O . GLU A 1 227 ? 1.650 14.924 -10.375 1.00 92.19 227 GLU A O 1
ATOM 1832 N N . ARG A 1 228 ? 2.585 12.957 -10.930 1.00 90.81 228 ARG A N 1
ATOM 1833 C CA . ARG A 1 228 ? 1.364 12.162 -10.765 1.00 90.81 228 ARG A CA 1
ATOM 1834 C C . ARG A 1 228 ? 0.905 12.160 -9.308 1.00 90.81 228 ARG A C 1
ATOM 1836 O O . ARG A 1 228 ? -0.265 12.442 -9.052 1.00 90.81 228 ARG A O 1
ATOM 1843 N N . GLU A 1 229 ? 1.804 11.904 -8.364 1.00 91.25 229 GLU A N 1
ATOM 1844 C CA . GLU A 1 229 ? 1.538 11.951 -6.925 1.00 91.25 229 GLU A CA 1
ATOM 1845 C C . GLU A 1 229 ? 1.051 13.335 -6.489 1.00 91.25 229 GLU A C 1
ATOM 1847 O O . GLU A 1 229 ? 0.089 13.441 -5.725 1.00 91.25 229 GLU A O 1
ATOM 1852 N N . ALA A 1 230 ? 1.650 14.409 -7.013 1.00 94.12 230 ALA A N 1
ATOM 1853 C CA . ALA A 1 230 ? 1.205 15.772 -6.745 1.00 94.12 230 ALA A CA 1
ATOM 1854 C C . ALA A 1 230 ? -0.236 16.008 -7.232 1.00 94.12 230 ALA A C 1
ATOM 1856 O O . ALA A 1 230 ? -1.052 16.546 -6.481 1.00 94.12 230 ALA A O 1
ATOM 1857 N N . LYS A 1 231 ? -0.585 15.557 -8.447 1.00 91.56 231 LYS A N 1
ATOM 1858 C CA . LYS A 1 231 ? -1.961 15.641 -8.980 1.00 91.56 231 LYS A CA 1
ATOM 1859 C C . LYS A 1 231 ? -2.949 14.850 -8.128 1.00 91.56 231 LYS A C 1
ATOM 1861 O O . LYS A 1 231 ? -4.000 15.374 -7.764 1.00 91.56 231 LYS A O 1
ATOM 1866 N N . VAL A 1 232 ? -2.589 13.623 -7.756 1.00 92.94 232 VAL A N 1
ATOM 1867 C CA . VAL A 1 232 ? -3.405 12.770 -6.884 1.00 92.94 232 VAL A CA 1
ATOM 1868 C C . VAL A 1 232 ? -3.601 13.417 -5.512 1.00 92.94 232 VAL A C 1
ATOM 1870 O O . VAL A 1 232 ? -4.713 13.432 -4.991 1.00 92.94 232 VAL A O 1
ATOM 1873 N N . ARG A 1 233 ? -2.557 14.024 -4.939 1.00 94.81 233 ARG A N 1
ATOM 1874 C CA . ARG A 1 233 ? -2.641 14.751 -3.668 1.00 94.81 233 ARG A CA 1
ATOM 1875 C C . ARG A 1 233 ? -3.584 15.949 -3.756 1.00 94.81 233 ARG A C 1
ATOM 1877 O O . ARG A 1 233 ? -4.378 16.150 -2.841 1.00 94.81 233 ARG A O 1
ATOM 1884 N N . VAL A 1 234 ? -3.518 16.730 -4.834 1.00 95.62 234 VAL A N 1
ATOM 1885 C CA . VAL A 1 234 ? -4.437 17.858 -5.061 1.00 95.62 234 VAL A CA 1
ATOM 1886 C C . VAL A 1 234 ? -5.879 17.363 -5.191 1.00 95.62 234 VAL A C 1
ATOM 1888 O O . VAL A 1 234 ? -6.759 17.890 -4.514 1.00 95.62 234 VAL A O 1
ATOM 1891 N N . SER A 1 235 ? -6.115 16.325 -5.997 1.00 94.38 235 SER A N 1
ATOM 1892 C CA . SER A 1 235 ? -7.437 15.711 -6.178 1.00 94.38 235 SER A CA 1
ATOM 1893 C C . SER A 1 235 ? -8.011 15.200 -4.850 1.00 94.38 235 SER A C 1
ATOM 1895 O O . SER A 1 235 ? -9.134 15.545 -4.474 1.00 94.38 235 SER A O 1
ATOM 1897 N N . LYS A 1 236 ? -7.194 14.489 -4.064 1.00 95.88 236 LYS A N 1
ATOM 1898 C CA . LYS A 1 236 ? -7.540 14.030 -2.715 1.00 95.88 236 LYS A CA 1
ATOM 1899 C C . LYS A 1 236 ? -7.961 15.184 -1.805 1.00 95.88 236 LYS A C 1
ATOM 1901 O O . LYS A 1 236 ? -9.029 15.112 -1.208 1.00 95.88 236 LYS A O 1
ATOM 1906 N N . LEU A 1 237 ? -7.173 16.259 -1.734 1.00 96.50 237 LEU A N 1
ATOM 1907 C CA . LEU A 1 237 ? -7.501 17.424 -0.902 1.00 96.50 237 LEU A CA 1
ATOM 1908 C C . LEU A 1 237 ? -8.816 18.092 -1.331 1.00 96.50 237 LEU A C 1
ATOM 1910 O O . LEU A 1 237 ? -9.607 18.482 -0.476 1.00 96.50 237 LEU A O 1
ATOM 1914 N N . GLN A 1 238 ? -9.084 18.186 -2.637 1.00 97.19 238 GLN A N 1
ATOM 1915 C CA . GLN A 1 238 ? -10.347 18.726 -3.152 1.00 97.19 238 GLN A CA 1
ATOM 1916 C C . GLN A 1 238 ? -11.550 17.858 -2.760 1.00 97.19 238 GLN A C 1
ATOM 1918 O O . GLN A 1 238 ? -12.592 18.392 -2.376 1.00 97.19 238 GLN A O 1
ATOM 1923 N N . ILE A 1 239 ? -11.416 16.530 -2.846 1.00 97.38 239 ILE A N 1
ATOM 1924 C CA . ILE A 1 239 ? -12.448 15.586 -2.394 1.00 97.38 239 ILE A CA 1
ATOM 1925 C C . ILE A 1 239 ? -12.689 15.770 -0.895 1.00 97.38 239 ILE A C 1
ATOM 1927 O O . ILE A 1 239 ? -13.831 15.971 -0.488 1.00 97.38 239 ILE A O 1
ATOM 1931 N N . GLU A 1 240 ? -11.631 15.746 -0.084 1.00 97.19 240 GLU A N 1
ATOM 1932 C CA . GLU A 1 240 ? -11.715 15.893 1.372 1.00 97.19 240 GLU A CA 1
ATOM 1933 C C . GLU A 1 240 ? -12.388 17.217 1.764 1.00 97.19 240 GLU A C 1
ATOM 1935 O O . GLU A 1 240 ? -13.335 17.218 2.551 1.00 97.19 240 GLU A O 1
ATOM 1940 N N . GLU A 1 241 ? -11.983 18.339 1.163 1.00 97.94 241 GLU A N 1
ATOM 1941 C CA . GLU A 1 241 ? -12.576 19.655 1.420 1.00 97.94 241 GLU A CA 1
ATOM 1942 C C . GLU A 1 241 ? -14.078 19.680 1.094 1.00 97.94 241 GLU A C 1
ATOM 1944 O O . GLU A 1 241 ? -14.887 20.171 1.888 1.00 97.94 241 GLU A O 1
ATOM 1949 N N . ARG A 1 242 ? -14.480 19.127 -0.058 1.00 98.12 242 ARG A N 1
ATOM 1950 C CA . ARG A 1 242 ? -15.895 19.050 -0.453 1.00 98.12 242 ARG A CA 1
ATOM 1951 C C . ARG A 1 242 ? -16.697 18.140 0.483 1.00 98.12 242 ARG A C 1
ATOM 1953 O O . ARG A 1 242 ? -17.814 18.498 0.848 1.00 98.12 242 ARG A O 1
ATOM 1960 N N . ILE A 1 243 ? -16.133 17.011 0.919 1.00 98.25 243 ILE A N 1
ATOM 1961 C CA . ILE A 1 243 ? -16.751 16.114 1.910 1.00 98.25 243 ILE A CA 1
ATOM 1962 C C . ILE A 1 243 ? -16.969 16.854 3.242 1.00 98.25 243 ILE A C 1
ATOM 1964 O O . ILE A 1 243 ? -18.070 16.794 3.794 1.00 98.25 243 ILE A O 1
ATOM 1968 N N . VAL A 1 244 ? -15.972 17.606 3.731 1.00 98.31 244 VAL A N 1
ATOM 1969 C CA . VAL A 1 244 ? -16.103 18.422 4.956 1.00 98.31 244 VAL A CA 1
ATOM 1970 C C . VAL A 1 244 ? -17.196 19.479 4.814 1.00 98.31 244 VAL A C 1
ATOM 1972 O O . VAL A 1 244 ? -18.015 19.631 5.721 1.00 98.31 244 VAL A O 1
ATOM 1975 N N . LYS A 1 245 ? -17.265 20.179 3.673 1.00 98.19 245 LYS A N 1
ATOM 1976 C CA . LYS A 1 245 ? -18.317 21.179 3.399 1.00 98.19 245 LYS A CA 1
ATOM 1977 C C . LYS A 1 245 ? -19.732 20.591 3.453 1.00 98.19 245 LYS A C 1
ATOM 1979 O O . LYS A 1 245 ? -20.670 21.314 3.770 1.00 98.19 245 LYS A O 1
ATOM 1984 N N . LEU A 1 246 ? -19.887 19.291 3.195 1.00 98.25 246 LEU A N 1
ATOM 1985 C CA . LEU A 1 246 ? -21.158 18.565 3.306 1.00 98.25 246 LEU A CA 1
ATOM 1986 C C . LEU A 1 246 ? -21.454 18.042 4.726 1.00 98.25 246 LEU A C 1
ATOM 1988 O O . LEU A 1 246 ? -22.429 17.320 4.923 1.00 98.25 246 LEU A O 1
ATOM 1992 N N . GLY A 1 247 ? -20.641 18.404 5.724 1.00 98.25 247 GLY A N 1
ATOM 1993 C CA . GLY A 1 247 ? -20.878 18.097 7.139 1.00 98.25 247 GLY A CA 1
ATOM 1994 C C . GLY A 1 247 ? -20.252 16.791 7.635 1.00 98.25 247 GLY A C 1
ATOM 1995 O O . GLY A 1 247 ? -20.472 16.395 8.782 1.00 98.25 247 GLY A O 1
ATOM 1996 N N . TRP A 1 248 ? -19.458 16.111 6.808 1.00 98.44 248 TRP A N 1
ATOM 1997 C CA . TRP A 1 248 ? -18.686 14.945 7.236 1.00 98.44 248 TRP A CA 1
ATOM 1998 C C . TRP A 1 248 ? -17.443 15.369 8.025 1.00 98.44 248 TRP A C 1
ATOM 2000 O O . TRP A 1 248 ? -16.840 16.411 7.770 1.00 98.44 248 TRP A O 1
ATOM 2010 N N . LYS A 1 249 ? -17.027 14.552 8.995 1.00 98.00 249 LYS A N 1
ATOM 2011 C CA . LYS A 1 249 ? -15.824 14.829 9.796 1.00 98.00 249 LYS A CA 1
ATOM 2012 C C . LYS A 1 249 ? -14.585 14.272 9.096 1.00 98.00 249 LYS A C 1
ATOM 2014 O O . LYS A 1 249 ? -14.673 13.228 8.463 1.00 98.00 249 LYS A O 1
ATOM 2019 N N . ALA A 1 250 ? -13.412 14.881 9.303 1.00 97.06 250 ALA A N 1
ATOM 2020 C CA . ALA A 1 250 ? -12.128 14.346 8.816 1.00 97.06 250 ALA A CA 1
ATOM 2021 C C . ALA A 1 250 ? -11.920 12.871 9.212 1.00 97.06 250 ALA A C 1
ATOM 2023 O O . ALA A 1 250 ? -11.530 12.042 8.401 1.00 97.06 250 ALA A O 1
ATOM 2024 N N . LEU A 1 251 ? -12.309 12.520 10.439 1.00 96.12 251 LEU A N 1
ATOM 2025 C CA . LEU A 1 251 ? -12.260 11.150 10.949 1.00 96.12 251 LEU A CA 1
ATOM 2026 C C . LEU A 1 251 ? -13.241 10.175 10.262 1.00 96.12 251 LEU A C 1
ATOM 2028 O O . LEU A 1 251 ? -13.130 8.979 10.494 1.00 96.12 251 LEU A O 1
ATOM 2032 N N . ASP A 1 252 ? -14.245 10.648 9.514 1.00 96.88 252 ASP A N 1
ATOM 2033 C CA . ASP A 1 252 ? -15.130 9.782 8.710 1.00 96.88 252 ASP A CA 1
ATOM 2034 C C . ASP A 1 252 ? -14.457 9.378 7.374 1.00 96.88 252 ASP A C 1
ATOM 2036 O O . ASP A 1 252 ? -14.889 8.431 6.720 1.00 96.88 252 ASP A O 1
ATOM 2040 N N . MET A 1 253 ? -13.383 10.070 6.970 1.00 96.56 253 MET A N 1
ATOM 2041 C CA . MET A 1 253 ? -12.628 9.802 5.736 1.00 96.56 253 MET A CA 1
ATOM 2042 C C . MET A 1 253 ? -11.492 8.790 5.932 1.00 96.56 253 MET A C 1
ATOM 2044 O O . MET A 1 253 ? -10.892 8.338 4.957 1.00 96.56 253 MET A O 1
ATOM 2048 N N . THR A 1 254 ? -11.198 8.409 7.177 1.00 95.12 254 THR A N 1
ATOM 2049 C CA . THR A 1 254 ? -10.277 7.311 7.470 1.00 95.12 254 THR A CA 1
ATOM 2050 C C . THR A 1 254 ? -10.946 6.000 7.072 1.00 95.12 254 THR A C 1
ATOM 2052 O O . THR A 1 254 ? -11.887 5.552 7.724 1.00 95.12 254 THR A O 1
ATOM 2055 N N . SER A 1 255 ? -10.481 5.398 5.979 1.00 93.56 255 SER A N 1
ATOM 2056 C CA . SER A 1 255 ? -11.031 4.147 5.460 1.00 93.56 255 SER A CA 1
ATOM 2057 C C . SER A 1 255 ? -10.846 2.996 6.439 1.00 93.56 255 SER A C 1
ATOM 2059 O O . SER A 1 255 ? -9.728 2.758 6.903 1.00 93.56 255 SER A O 1
ATOM 2061 N N . SER A 1 256 ? -11.911 2.232 6.668 1.00 93.50 256 SER A N 1
ATOM 2062 C CA . SER A 1 256 ? -11.801 0.943 7.347 1.00 93.50 256 SER A CA 1
ATOM 2063 C C . SER A 1 256 ? -10.988 -0.053 6.500 1.00 93.50 256 SER A C 1
ATOM 2065 O O . SER A 1 256 ? -10.994 0.042 5.265 1.00 93.50 256 SER A O 1
ATOM 2067 N N . PRO A 1 257 ? -10.332 -1.057 7.115 1.00 92.56 257 PRO A N 1
ATOM 2068 C CA . PRO A 1 257 ? -9.584 -2.077 6.375 1.00 92.56 257 PRO A CA 1
ATOM 2069 C C . PRO A 1 257 ? -10.418 -2.792 5.301 1.00 92.56 257 PRO A C 1
ATOM 2071 O O . PRO A 1 257 ? -9.917 -3.090 4.221 1.00 92.56 257 PRO A O 1
ATOM 2074 N N . ALA A 1 258 ? -11.711 -3.011 5.565 1.00 91.88 258 ALA A N 1
ATOM 2075 C CA . ALA A 1 258 ? -12.629 -3.666 4.632 1.00 91.88 258 ALA A CA 1
ATOM 2076 C C . ALA A 1 258 ? -12.924 -2.826 3.375 1.00 91.88 258 ALA A C 1
ATOM 2078 O O . ALA A 1 258 ? -13.171 -3.375 2.302 1.00 91.88 258 ALA A O 1
ATOM 2079 N N . ASN A 1 259 ? -12.885 -1.497 3.496 1.00 93.50 259 ASN A N 1
ATOM 2080 C CA . ASN A 1 259 ? -13.236 -0.572 2.420 1.00 93.50 259 ASN A CA 1
ATOM 2081 C C . ASN A 1 259 ? -12.027 0.014 1.692 1.00 93.50 259 ASN A C 1
ATOM 2083 O O . ASN A 1 259 ? -12.201 0.621 0.634 1.00 93.50 259 ASN A O 1
ATOM 2087 N N . PHE A 1 260 ? -10.824 -0.160 2.244 1.00 93.62 260 PHE A N 1
ATOM 2088 C CA . PHE A 1 260 ? -9.592 0.476 1.781 1.00 93.62 260 PHE A CA 1
ATOM 2089 C C . PHE A 1 260 ? -9.369 0.390 0.257 1.00 93.62 260 PHE A C 1
ATOM 2091 O O . PHE A 1 260 ? -9.133 1.438 -0.344 1.00 93.62 260 PHE A O 1
ATOM 2098 N N . PRO A 1 261 ? -9.521 -0.771 -0.422 1.00 94.44 261 PRO A N 1
ATOM 2099 C CA . PRO A 1 261 ? -9.242 -0.853 -1.858 1.00 94.44 261 PRO A CA 1
ATOM 2100 C C . PRO A 1 261 ? -10.181 0.014 -2.710 1.00 94.44 261 PRO A C 1
ATOM 2102 O O . PRO A 1 261 ? -9.724 0.805 -3.531 1.00 94.44 261 PRO A O 1
ATOM 2105 N N . LYS A 1 262 ? -11.498 -0.088 -2.479 1.00 94.88 262 LYS A N 1
ATOM 2106 C CA . LYS A 1 262 ? -12.505 0.667 -3.245 1.00 94.88 262 LYS A CA 1
ATOM 2107 C C . LYS A 1 262 ? -12.502 2.147 -2.885 1.00 94.88 262 LYS A C 1
ATOM 2109 O O . LYS A 1 262 ? -12.679 2.996 -3.750 1.00 94.88 262 LYS A O 1
ATOM 2114 N N . TRP A 1 263 ? -12.278 2.467 -1.612 1.00 95.50 263 TRP A N 1
ATOM 2115 C CA . TRP A 1 263 ? -12.097 3.845 -1.169 1.00 95.50 263 TRP A CA 1
ATOM 2116 C C . TRP A 1 263 ? -10.931 4.510 -1.904 1.00 95.50 263 TRP A C 1
ATOM 2118 O O . TRP A 1 263 ? -11.077 5.614 -2.435 1.00 95.50 263 TRP A O 1
ATOM 2128 N N . ASN A 1 264 ? -9.801 3.807 -2.006 1.00 94.12 264 ASN A N 1
ATOM 2129 C CA . ASN A 1 264 ? -8.631 4.335 -2.688 1.00 94.12 264 ASN A CA 1
ATOM 2130 C C . ASN A 1 264 ? -8.867 4.544 -4.188 1.00 94.12 264 ASN A C 1
ATOM 2132 O O . ASN A 1 264 ? -8.391 5.533 -4.730 1.00 94.12 264 ASN A O 1
ATOM 2136 N N . GLU A 1 265 ? -9.650 3.693 -4.848 1.00 94.50 265 GLU A N 1
ATOM 2137 C CA . GLU A 1 265 ? -10.034 3.880 -6.257 1.00 94.50 265 GLU A CA 1
ATOM 2138 C C . GLU A 1 265 ? -10.779 5.210 -6.506 1.00 94.50 265 GLU A C 1
ATOM 2140 O O . GLU A 1 265 ? -10.651 5.840 -7.561 1.00 94.50 265 GLU A O 1
ATOM 2145 N N . PHE A 1 266 ? -11.567 5.674 -5.532 1.00 95.00 266 PHE A N 1
ATOM 2146 C CA . PHE A 1 266 ? -12.276 6.949 -5.637 1.00 95.00 266 PHE A CA 1
ATOM 2147 C C . PHE A 1 266 ? -11.403 8.149 -5.278 1.00 95.00 266 PHE A C 1
ATOM 2149 O O . PHE A 1 266 ? -11.515 9.185 -5.932 1.00 95.00 266 PHE A O 1
ATOM 2156 N N . ILE A 1 267 ? -10.550 8.017 -4.260 1.00 94.69 267 ILE A N 1
ATOM 2157 C CA . ILE A 1 267 ? -9.729 9.125 -3.756 1.00 94.69 267 ILE A CA 1
ATOM 2158 C C . ILE A 1 267 ? -8.460 9.338 -4.582 1.00 94.69 267 ILE A C 1
ATOM 2160 O O . ILE A 1 267 ? -8.092 10.479 -4.854 1.00 94.69 267 ILE A O 1
ATOM 2164 N N . TYR A 1 268 ? -7.784 8.268 -4.994 1.00 92.25 268 TYR A N 1
ATOM 2165 C CA . TYR A 1 268 ? -6.478 8.339 -5.652 1.00 92.25 268 TYR A CA 1
ATOM 2166 C C . TYR A 1 268 ? -6.611 8.451 -7.175 1.00 92.25 268 TYR A C 1
ATOM 2168 O O . TYR A 1 268 ? -5.956 7.740 -7.938 1.00 92.25 268 TYR A O 1
ATOM 2176 N N . ARG A 1 269 ? -7.477 9.362 -7.628 1.00 90.25 269 ARG A N 1
ATOM 2177 C CA . ARG A 1 269 ? -7.674 9.661 -9.049 1.00 90.25 269 ARG A CA 1
ATOM 2178 C C . ARG A 1 269 ? -6.702 10.741 -9.502 1.00 90.25 269 ARG A C 1
ATOM 2180 O O . ARG A 1 269 ? -6.487 11.734 -8.814 1.00 90.25 269 ARG A O 1
ATOM 2187 N N . THR A 1 270 ? -6.130 10.552 -10.685 1.00 87.12 270 THR A N 1
ATOM 2188 C CA . THR A 1 270 ? -5.247 11.535 -11.330 1.00 87.12 270 THR A CA 1
ATOM 2189 C C . THR A 1 270 ? -6.024 12.655 -12.020 1.00 87.12 270 THR A C 1
ATOM 2191 O O . THR A 1 270 ? -5.462 13.714 -12.295 1.00 87.12 270 THR A O 1
ATOM 2194 N N . GLU A 1 271 ? -7.306 12.425 -12.304 1.00 91.56 271 GLU A N 1
ATOM 2195 C CA . GLU A 1 271 ? -8.183 13.383 -12.968 1.00 91.56 271 GLU A CA 1
ATOM 2196 C C . GLU A 1 271 ? -8.596 14.526 -12.025 1.00 91.56 271 GLU A C 1
ATOM 2198 O O . GLU A 1 271 ? -8.848 14.290 -10.835 1.00 91.56 271 GLU A O 1
ATOM 2203 N N . PRO A 1 272 ? -8.690 15.766 -12.539 1.00 91.62 272 PRO A N 1
ATOM 2204 C CA . PRO A 1 272 ? -9.162 16.901 -11.759 1.00 91.62 272 PRO A CA 1
ATOM 2205 C C . PRO A 1 272 ? -10.641 16.737 -11.387 1.00 91.62 272 PRO A C 1
ATOM 2207 O O . PRO A 1 272 ? -11.467 16.316 -12.200 1.00 91.62 272 PRO A O 1
ATOM 2210 N N . ILE A 1 273 ? -10.998 17.125 -10.161 1.00 96.75 273 ILE A N 1
ATOM 2211 C CA . ILE A 1 273 ? -12.368 17.002 -9.653 1.00 96.75 273 ILE A CA 1
ATOM 2212 C C . ILE A 1 273 ? -13.198 18.197 -10.117 1.00 96.75 273 ILE A C 1
ATOM 2214 O O . ILE A 1 273 ? -13.270 19.236 -9.458 1.00 96.75 273 ILE A O 1
ATOM 2218 N N . THR A 1 274 ? -13.833 18.041 -11.277 1.00 97.19 274 THR A N 1
ATOM 2219 C CA . THR A 1 274 ? -14.836 18.987 -11.781 1.00 97.19 274 THR A CA 1
ATOM 2220 C C . THR A 1 274 ? -16.180 18.781 -11.081 1.00 97.19 274 THR A C 1
ATOM 2222 O O . THR A 1 274 ? -16.430 17.737 -10.476 1.00 97.19 274 THR A O 1
ATOM 2225 N N . ASP A 1 275 ? -17.086 19.756 -11.174 1.00 97.81 275 ASP A N 1
ATOM 2226 C CA . ASP A 1 275 ? -18.406 19.647 -10.539 1.00 97.81 275 ASP A CA 1
ATOM 2227 C C . ASP A 1 275 ? -19.249 18.508 -11.120 1.00 97.81 275 ASP A C 1
ATOM 2229 O O . ASP A 1 275 ? -19.940 17.813 -10.380 1.00 97.81 275 ASP A O 1
ATOM 2233 N N . GLN A 1 276 ? -19.124 18.238 -12.420 1.00 97.38 276 GLN A N 1
ATOM 2234 C CA . GLN A 1 276 ? -19.789 17.102 -13.056 1.00 97.38 276 GLN A CA 1
ATOM 2235 C C . GLN A 1 276 ? -19.252 15.764 -12.530 1.00 97.38 276 GLN A C 1
ATOM 2237 O O . GLN A 1 276 ? -20.035 14.875 -12.186 1.00 97.38 276 GLN A O 1
ATOM 2242 N N . VAL A 1 277 ? -17.924 15.629 -12.422 1.00 96.69 277 VAL A N 1
ATOM 2243 C CA . VAL A 1 277 ? -17.291 14.438 -11.834 1.00 96.69 277 VAL A CA 1
ATOM 2244 C C . VAL A 1 277 ? -17.730 14.283 -10.380 1.00 96.69 277 VAL A C 1
ATOM 2246 O O . VAL A 1 277 ? -18.100 13.186 -9.966 1.00 96.69 277 VAL A O 1
ATOM 2249 N N . TRP A 1 278 ? -17.770 15.379 -9.621 1.00 97.75 278 TRP A N 1
ATOM 2250 C CA . TRP A 1 278 ? -18.202 15.395 -8.227 1.00 97.75 278 TRP A CA 1
ATOM 2251 C C . TRP A 1 278 ? -19.646 14.912 -8.041 1.00 97.75 278 TRP A C 1
ATOM 2253 O O . TRP A 1 278 ? -19.893 14.082 -7.167 1.00 97.75 278 TRP A O 1
ATOM 2263 N N . VAL A 1 279 ? -20.584 15.363 -8.882 1.00 98.12 279 VAL A N 1
ATOM 2264 C CA . VAL A 1 279 ? -21.994 14.928 -8.842 1.00 98.12 279 VAL A CA 1
ATOM 2265 C C . VAL A 1 279 ? -22.122 13.411 -9.020 1.00 98.12 279 VAL A C 1
ATOM 2267 O O . VAL A 1 279 ? -22.933 12.783 -8.343 1.00 98.12 279 VAL A O 1
ATOM 2270 N N . GLY A 1 280 ? -21.302 12.801 -9.882 1.00 97.44 280 GLY A N 1
ATOM 2271 C CA . GLY A 1 280 ? -21.277 11.345 -10.065 1.00 97.44 280 GLY A CA 1
ATOM 2272 C C . GLY A 1 280 ? -20.472 10.585 -9.002 1.00 97.44 280 GLY A C 1
ATOM 2273 O O . GLY A 1 280 ? -20.765 9.420 -8.718 1.00 97.44 280 GLY A O 1
ATOM 2274 N N . LEU A 1 281 ? -19.451 11.221 -8.425 1.00 97.38 281 LEU A N 1
ATOM 2275 C CA . LEU A 1 281 ? -18.539 10.628 -7.448 1.00 97.38 281 LEU A CA 1
ATOM 2276 C C . LEU A 1 281 ? -19.148 10.591 -6.043 1.00 97.38 281 LEU A C 1
ATOM 2278 O O . LEU A 1 281 ? -19.067 9.566 -5.368 1.00 97.38 281 LEU A O 1
ATOM 2282 N N . TYR A 1 282 ? -19.7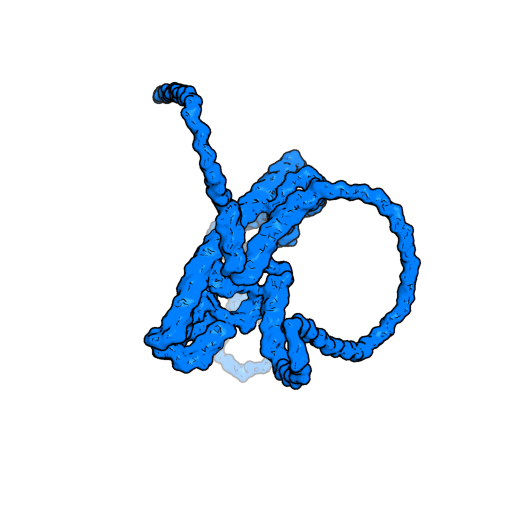75 11.684 -5.605 1.00 98.25 282 TYR A N 1
ATOM 2283 C CA . TYR A 1 282 ? -20.247 11.832 -4.230 1.00 98.25 282 TYR A CA 1
ATOM 2284 C C . TYR A 1 282 ? -21.230 10.730 -3.793 1.00 98.25 282 TYR A C 1
ATOM 2286 O O . TYR A 1 282 ? -20.970 10.102 -2.765 1.00 98.25 282 TYR A O 1
ATOM 2294 N N . PRO A 1 283 ? -22.282 10.380 -4.563 1.00 98.50 283 PRO A N 1
ATOM 2295 C CA . PRO A 1 283 ? -23.194 9.299 -4.182 1.00 98.50 283 PRO A CA 1
ATOM 2296 C C . PRO A 1 283 ? -22.498 7.944 -4.009 1.00 98.50 283 PRO A C 1
ATOM 2298 O O . PRO A 1 283 ? -22.946 7.119 -3.219 1.00 98.50 283 PRO A O 1
ATOM 2301 N N . LYS A 1 284 ? -21.385 7.713 -4.719 1.00 98.06 284 LYS A N 1
ATOM 2302 C CA . LYS A 1 284 ? -20.584 6.488 -4.590 1.00 98.06 284 LYS A CA 1
ATOM 2303 C C . LYS A 1 284 ? -19.727 6.490 -3.327 1.00 98.06 284 LYS A C 1
ATOM 2305 O O . LYS A 1 284 ? -19.465 5.419 -2.798 1.00 98.06 284 LYS A O 1
ATOM 2310 N N . LEU A 1 285 ? -19.305 7.660 -2.844 1.00 97.62 285 LEU A N 1
ATOM 2311 C CA . LEU A 1 285 ? -18.503 7.814 -1.625 1.00 97.62 285 LEU A CA 1
ATOM 2312 C C . LEU A 1 285 ? -19.330 7.662 -0.340 1.00 97.62 285 LEU A C 1
ATOM 2314 O O . LEU A 1 285 ? -18.807 7.159 0.654 1.00 97.62 285 LEU A O 1
ATOM 2318 N N . VAL A 1 286 ? -20.607 8.064 -0.352 1.00 98.38 286 VAL A N 1
ATOM 2319 C CA . VAL A 1 286 ? -21.476 8.075 0.843 1.00 98.38 286 VAL A CA 1
ATOM 2320 C C . VAL A 1 286 ? -21.531 6.723 1.579 1.00 98.38 286 VAL A C 1
ATOM 2322 O O . VAL A 1 286 ? -21.260 6.723 2.780 1.00 98.38 286 VAL A O 1
ATOM 2325 N N . PRO A 1 287 ? -21.765 5.565 0.923 1.00 98.06 287 PRO A N 1
ATOM 2326 C CA . PRO A 1 287 ? -21.803 4.276 1.625 1.00 98.06 287 PRO A CA 1
ATOM 2327 C C . PRO A 1 287 ? -20.498 3.937 2.364 1.00 98.06 287 PRO A C 1
ATOM 2329 O O . PRO A 1 287 ? -20.512 3.332 3.439 1.00 98.06 287 PRO A O 1
ATOM 2332 N N . TYR A 1 288 ? -19.352 4.349 1.814 1.00 97.81 288 TYR A N 1
ATOM 2333 C CA . TYR A 1 288 ? -18.052 4.129 2.448 1.00 97.81 288 TYR A CA 1
ATOM 2334 C C . TYR A 1 288 ? -17.847 5.058 3.642 1.00 97.81 288 TYR A C 1
ATOM 2336 O O . TYR A 1 288 ? -17.377 4.601 4.678 1.00 97.81 288 TYR A O 1
ATOM 2344 N N . LEU A 1 289 ? -18.251 6.327 3.532 1.00 97.88 289 LEU A N 1
ATOM 2345 C CA . LEU A 1 289 ? -18.221 7.280 4.646 1.00 97.88 289 LEU A CA 1
ATOM 2346 C C . LEU A 1 289 ? -19.086 6.806 5.823 1.00 97.88 289 LEU A C 1
ATOM 2348 O O . LEU A 1 289 ? -18.671 6.896 6.979 1.00 97.88 289 LEU A O 1
ATOM 2352 N N . GLU A 1 290 ? -20.271 6.261 5.545 1.00 97.88 290 GLU A N 1
ATOM 2353 C CA . GLU A 1 290 ? -21.149 5.676 6.564 1.00 97.88 290 GLU A CA 1
ATOM 2354 C C . GLU A 1 290 ? -20.514 4.456 7.228 1.00 97.88 290 GLU A C 1
ATOM 2356 O O . GLU A 1 290 ? -20.484 4.359 8.457 1.00 97.88 290 GLU A O 1
ATOM 2361 N N . THR A 1 291 ? -19.938 3.562 6.424 1.00 97.31 291 THR A N 1
ATOM 2362 C CA . THR A 1 291 ? -19.259 2.370 6.938 1.00 97.31 291 THR A CA 1
ATOM 2363 C C . THR A 1 291 ? -18.034 2.738 7.781 1.00 97.31 291 THR A C 1
ATOM 2365 O O . THR A 1 291 ? -17.849 2.178 8.857 1.00 97.31 291 THR A O 1
ATOM 2368 N N . ASN A 1 292 ? -17.222 3.710 7.351 1.00 97.00 292 ASN A N 1
ATOM 2369 C CA . ASN A 1 292 ? -16.070 4.206 8.113 1.00 97.00 292 ASN A CA 1
ATOM 2370 C C . ASN A 1 292 ? -16.510 4.840 9.438 1.00 97.00 292 ASN A C 1
ATOM 2372 O O . ASN A 1 292 ? -15.899 4.623 10.485 1.00 97.00 292 ASN A O 1
ATOM 2376 N N . ARG A 1 293 ? -17.601 5.615 9.412 1.00 97.50 293 ARG A N 1
ATOM 2377 C CA . ARG A 1 293 ? -18.178 6.221 10.613 1.00 97.50 293 ARG A CA 1
ATOM 2378 C C . ARG A 1 293 ? -18.620 5.160 11.619 1.00 97.50 293 ARG A C 1
ATOM 2380 O O . ARG A 1 293 ? -18.381 5.352 12.814 1.00 97.50 293 ARG A O 1
ATOM 2387 N N . GLU A 1 294 ? -19.267 4.090 11.164 1.00 97.44 294 GLU A N 1
ATOM 2388 C CA . GLU A 1 294 ? -19.707 3.001 12.040 1.00 97.44 294 GLU A CA 1
ATOM 2389 C C . GLU A 1 294 ? -18.534 2.164 12.553 1.00 97.44 294 GLU A C 1
ATOM 2391 O O . GLU A 1 294 ? -18.459 1.891 13.750 1.00 97.44 294 GLU A O 1
ATOM 2396 N N . ASP A 1 295 ? -17.561 1.857 11.695 1.00 96.50 295 ASP A N 1
ATOM 2397 C CA . ASP A 1 295 ? -16.328 1.177 12.094 1.00 96.50 295 ASP A CA 1
ATOM 2398 C C . ASP A 1 295 ? -15.590 1.961 13.184 1.00 96.50 295 ASP A C 1
ATOM 2400 O O . ASP A 1 295 ? -15.275 1.424 14.242 1.00 96.50 295 ASP A O 1
ATOM 2404 N N . ARG A 1 296 ? -15.433 3.278 13.012 1.00 95.75 296 ARG A N 1
ATOM 2405 C CA . ARG A 1 296 ? -14.837 4.137 14.042 1.00 95.75 296 ARG A CA 1
ATOM 2406 C C . ARG A 1 296 ? -15.633 4.112 15.347 1.00 95.75 296 ARG A C 1
ATOM 2408 O O . ARG A 1 296 ? -15.040 4.118 16.422 1.00 95.75 296 ARG A O 1
ATOM 2415 N N . ARG A 1 297 ? -16.971 4.118 15.288 1.00 96.19 297 ARG A N 1
ATOM 2416 C CA . ARG A 1 297 ? -17.807 3.996 16.497 1.00 96.19 297 ARG A CA 1
ATOM 2417 C C . ARG A 1 297 ? -17.605 2.648 17.177 1.00 96.19 297 ARG A C 1
ATOM 2419 O O . ARG A 1 297 ? -17.592 2.604 18.402 1.00 96.19 297 ARG A O 1
ATOM 2426 N N . ARG A 1 298 ? -17.469 1.564 16.413 1.00 96.12 298 ARG A N 1
ATOM 2427 C CA . ARG A 1 298 ? -17.158 0.232 16.938 1.00 96.12 298 ARG A CA 1
ATOM 2428 C C . ARG A 1 298 ? -15.786 0.215 17.606 1.00 96.12 298 ARG A C 1
ATOM 2430 O O . ARG A 1 298 ? -15.722 -0.115 18.782 1.00 96.12 298 ARG A O 1
ATOM 2437 N N . VAL A 1 299 ? -14.736 0.650 16.906 1.00 95.69 299 VAL A N 1
ATOM 2438 C CA . VAL A 1 299 ? -13.365 0.699 17.441 1.00 95.69 299 VAL A CA 1
ATOM 2439 C C . VAL A 1 299 ? -13.317 1.536 18.714 1.00 95.69 299 VAL A C 1
ATOM 2441 O O . VAL A 1 299 ? -12.788 1.083 19.718 1.00 95.69 299 VAL A O 1
ATOM 2444 N N . ARG A 1 300 ? -13.945 2.719 18.723 1.00 95.62 300 ARG A N 1
ATOM 2445 C CA . ARG A 1 300 ? -14.017 3.558 19.925 1.00 95.62 300 ARG A CA 1
ATOM 2446 C C . ARG A 1 300 ? -14.697 2.841 21.095 1.00 95.62 300 ARG A C 1
ATOM 2448 O O . ARG A 1 300 ? -14.165 2.877 22.196 1.00 95.62 300 ARG A O 1
ATOM 2455 N N . ARG A 1 301 ? -15.839 2.181 20.859 1.00 95.25 301 ARG A N 1
ATOM 2456 C CA . ARG A 1 301 ? -16.532 1.388 21.889 1.00 95.25 301 ARG A CA 1
ATOM 2457 C C . ARG A 1 301 ? -15.651 0.256 22.413 1.00 95.25 301 ARG A C 1
ATOM 2459 O O . ARG A 1 301 ? -15.624 0.027 23.612 1.00 95.25 301 ARG A O 1
ATOM 2466 N N . GLU A 1 302 ? -14.934 -0.441 21.536 1.00 96.06 302 GLU A N 1
ATOM 2467 C CA . GLU A 1 302 ? -14.002 -1.510 21.914 1.00 96.06 302 GLU A CA 1
ATOM 2468 C C . GLU A 1 302 ? -12.812 -0.978 22.720 1.00 96.06 302 GLU A C 1
ATOM 2470 O O . GLU A 1 302 ? -12.434 -1.599 23.711 1.00 96.06 302 GLU A O 1
ATOM 2475 N N . THR A 1 303 ? -12.263 0.186 22.355 1.00 96.12 303 THR A N 1
ATOM 2476 C CA . THR A 1 303 ? -11.212 0.864 23.125 1.00 96.12 303 THR A CA 1
ATOM 2477 C C . THR A 1 303 ? -11.714 1.254 24.513 1.00 96.12 303 THR A C 1
ATOM 2479 O O . THR A 1 303 ? -11.126 0.831 25.500 1.00 96.12 303 THR A O 1
ATOM 2482 N N . GLU A 1 304 ? -12.848 1.956 24.609 1.00 95.69 304 GLU A N 1
ATOM 2483 C CA . GLU A 1 304 ? -13.449 2.344 25.895 1.00 95.69 304 GLU A CA 1
ATOM 2484 C C . GLU A 1 304 ? -13.757 1.111 26.766 1.00 95.69 304 GLU A C 1
ATOM 2486 O O . GLU A 1 304 ? -13.482 1.094 27.966 1.00 95.69 304 GLU A O 1
ATOM 2491 N N . ARG A 1 305 ? -14.265 0.033 26.154 1.00 95.12 305 ARG A N 1
ATOM 2492 C CA . ARG A 1 305 ? -14.499 -1.255 26.817 1.00 95.12 305 ARG A CA 1
ATOM 2493 C C . ARG A 1 305 ? -13.205 -1.864 27.362 1.00 95.12 305 ARG A C 1
ATOM 2495 O O . ARG A 1 305 ? -13.180 -2.330 28.500 1.00 95.12 305 ARG A O 1
ATOM 2502 N N . SER A 1 306 ? -12.145 -1.871 26.553 1.00 95.81 306 SER A N 1
ATOM 2503 C CA . SER A 1 306 ? -10.825 -2.386 26.925 1.00 95.81 306 SER A CA 1
ATOM 2504 C C . SER A 1 306 ? -10.214 -1.585 28.074 1.00 95.81 306 SER A C 1
ATOM 2506 O O . SER A 1 306 ? -9.713 -2.177 29.029 1.00 95.81 306 SER A O 1
ATOM 2508 N N . ASP A 1 307 ? -10.310 -0.256 28.025 1.00 95.81 307 ASP A N 1
ATOM 2509 C CA . ASP A 1 307 ? -9.796 0.637 29.065 1.00 95.81 307 ASP A CA 1
ATOM 2510 C C . ASP A 1 307 ? -10.519 0.391 30.399 1.00 95.81 307 ASP A C 1
ATOM 2512 O O . ASP A 1 307 ? -9.879 0.198 31.437 1.00 95.81 307 ASP A O 1
ATOM 2516 N N . ARG A 1 308 ? -11.857 0.290 30.378 1.00 94.94 308 ARG A N 1
ATOM 2517 C CA . ARG A 1 308 ? -12.656 -0.058 31.568 1.00 94.94 308 ARG A CA 1
ATOM 2518 C C . ARG A 1 308 ? -12.280 -1.428 32.128 1.00 94.94 308 ARG A C 1
ATOM 2520 O O . ARG A 1 308 ? -12.083 -1.573 33.336 1.00 94.94 308 ARG A O 1
ATOM 2527 N N . PHE A 1 309 ? -12.133 -2.428 31.261 1.00 95.06 309 PHE A N 1
ATOM 2528 C CA . PHE A 1 309 ? -11.699 -3.761 31.671 1.00 95.06 309 PHE A CA 1
ATOM 2529 C C . PHE A 1 309 ? -10.306 -3.739 32.312 1.00 95.06 309 PHE A C 1
ATOM 2531 O O . PHE A 1 309 ? -10.091 -4.391 33.335 1.00 95.06 309 PHE A O 1
ATOM 2538 N N . GLN A 1 310 ? -9.373 -2.953 31.770 1.00 96.56 310 GLN A N 1
ATOM 2539 C CA . GLN A 1 310 ? -8.036 -2.798 32.336 1.00 96.56 310 GLN A CA 1
ATOM 2540 C C . GLN A 1 310 ? -8.087 -2.195 33.745 1.00 96.56 310 GLN A C 1
ATOM 2542 O O . GLN A 1 310 ? -7.421 -2.707 34.647 1.00 96.56 310 GLN A O 1
ATOM 2547 N N . VAL A 1 311 ? -8.909 -1.164 33.964 1.00 96.12 311 VAL A N 1
ATOM 2548 C CA . VAL A 1 311 ? -9.107 -0.555 35.291 1.00 96.12 311 VAL A CA 1
ATOM 2549 C C . VAL A 1 311 ? -9.668 -1.571 36.290 1.00 96.12 311 VAL A C 1
ATOM 2551 O O . VAL A 1 311 ? -9.125 -1.717 37.386 1.00 96.12 311 VAL A O 1
ATOM 2554 N N . ILE A 1 312 ? -10.702 -2.327 35.909 1.00 94.44 312 ILE A N 1
ATOM 2555 C CA . ILE A 1 312 ? -11.304 -3.357 36.771 1.00 94.44 312 ILE A CA 1
ATOM 2556 C C . ILE A 1 312 ? -10.291 -4.453 37.099 1.00 94.44 312 ILE A C 1
ATOM 2558 O O . ILE A 1 312 ? -10.178 -4.865 38.252 1.00 94.44 312 ILE A O 1
ATOM 2562 N N . ASN A 1 313 ? -9.507 -4.894 36.116 1.00 94.56 313 ASN A N 1
ATOM 2563 C CA . ASN A 1 313 ? -8.486 -5.914 36.322 1.00 94.56 313 ASN A CA 1
ATOM 2564 C C . ASN A 1 313 ? -7.372 -5.430 37.271 1.00 94.56 313 ASN A C 1
ATOM 2566 O O . ASN A 1 313 ? -6.903 -6.185 38.127 1.00 94.56 313 ASN A O 1
ATOM 2570 N N . LEU A 1 314 ? -6.981 -4.154 37.177 1.00 96.38 314 LEU A N 1
ATOM 2571 C CA . LEU A 1 314 ? -6.040 -3.531 38.112 1.00 96.38 314 LEU A CA 1
ATOM 2572 C C . LEU A 1 314 ? -6.611 -3.471 39.535 1.00 96.38 314 LEU A C 1
ATOM 2574 O O . LEU A 1 314 ? -5.913 -3.844 40.479 1.00 96.38 314 LEU A O 1
ATOM 2578 N N . MET A 1 315 ? -7.876 -3.070 39.696 1.00 95.56 315 MET A N 1
ATOM 2579 C CA . MET A 1 315 ? -8.556 -3.065 40.998 1.00 95.56 315 MET A CA 1
ATOM 2580 C C . MET A 1 315 ? -8.659 -4.472 41.588 1.00 95.56 315 MET A C 1
ATOM 2582 O O . MET A 1 315 ? -8.317 -4.680 42.750 1.00 95.56 315 MET A O 1
ATOM 2586 N N . ALA A 1 316 ? -9.064 -5.453 40.783 1.00 93.56 316 ALA A N 1
ATOM 2587 C CA . ALA A 1 316 ? -9.166 -6.847 41.191 1.00 93.56 316 ALA A CA 1
ATOM 2588 C C . ALA A 1 316 ? -7.806 -7.391 41.658 1.00 93.56 316 ALA A C 1
ATOM 2590 O O . ALA A 1 316 ? -7.703 -7.971 42.736 1.00 93.56 316 ALA A O 1
ATOM 2591 N N . THR A 1 317 ? -6.738 -7.099 40.912 1.00 92.69 317 THR A N 1
ATOM 2592 C CA . THR A 1 317 ? -5.364 -7.464 41.287 1.00 92.69 317 THR A CA 1
ATOM 2593 C C . THR A 1 317 ? -4.924 -6.777 42.585 1.00 92.69 317 THR A C 1
ATOM 2595 O O . THR A 1 317 ? -4.260 -7.391 43.421 1.00 92.69 317 THR A O 1
ATOM 2598 N N . ALA A 1 318 ? -5.278 -5.504 42.783 1.00 95.00 318 ALA A N 1
ATOM 2599 C CA . ALA A 1 318 ? -4.962 -4.773 44.009 1.00 95.00 318 ALA A CA 1
ATOM 2600 C C . ALA A 1 318 ? -5.689 -5.363 45.228 1.00 95.00 318 ALA A C 1
ATOM 2602 O O . ALA A 1 318 ? -5.061 -5.584 46.262 1.00 95.00 318 ALA A O 1
ATOM 2603 N N . ILE A 1 319 ? -6.978 -5.693 45.091 1.00 92.25 319 ILE A N 1
ATOM 2604 C CA . ILE A 1 319 ? -7.769 -6.364 46.132 1.00 92.25 319 ILE A CA 1
ATOM 2605 C C . ILE A 1 319 ? -7.179 -7.742 46.437 1.00 92.25 319 ILE A C 1
ATOM 2607 O O . ILE A 1 319 ? -6.976 -8.071 47.602 1.00 92.25 319 ILE A O 1
ATOM 2611 N N . GLN A 1 320 ? -6.839 -8.526 45.411 1.00 89.88 320 GLN A N 1
ATOM 2612 C CA . GLN A 1 320 ? -6.211 -9.837 45.580 1.00 89.88 320 GLN A CA 1
ATOM 2613 C C . GLN A 1 320 ? -4.900 -9.752 46.374 1.00 89.88 320 GLN A C 1
ATOM 2615 O O . GLN A 1 320 ? -4.626 -10.629 47.188 1.00 89.88 320 GLN A O 1
ATOM 2620 N N . LYS A 1 321 ? -4.097 -8.703 46.150 1.00 90.06 321 LYS A N 1
ATOM 2621 C CA . LYS A 1 321 ? -2.849 -8.456 46.890 1.00 90.06 321 LYS A CA 1
ATOM 2622 C C . LYS A 1 321 ? -3.082 -7.960 48.319 1.00 90.06 321 LYS A C 1
ATOM 2624 O O . LYS A 1 321 ? -2.264 -8.247 49.187 1.00 90.06 321 LYS A O 1
ATOM 2629 N N . ALA A 1 322 ? -4.139 -7.181 48.549 1.00 92.12 322 ALA A N 1
ATOM 2630 C CA . ALA A 1 322 ? -4.457 -6.606 49.855 1.00 92.12 322 ALA A CA 1
ATOM 2631 C C . ALA A 1 322 ? -5.152 -7.603 50.792 1.00 92.12 322 ALA A C 1
ATOM 2633 O O . ALA A 1 322 ? -4.995 -7.525 52.010 1.00 92.12 322 ALA A O 1
ATOM 2634 N N . LEU A 1 323 ? -5.927 -8.536 50.236 1.00 86.06 323 LEU A N 1
ATOM 2635 C CA . LEU A 1 323 ? -6.554 -9.594 51.011 1.00 86.06 323 LEU A CA 1
ATOM 2636 C C . LEU A 1 323 ? -5.496 -10.628 51.427 1.00 86.06 323 LEU A C 1
ATOM 2638 O O . LEU A 1 323 ? -4.689 -11.047 50.593 1.00 86.06 323 LEU A O 1
ATOM 2642 N N . PRO A 1 324 ? -5.496 -11.091 52.694 1.00 81.06 324 PRO A N 1
ATOM 2643 C CA . PRO A 1 324 ? -4.687 -12.243 53.069 1.00 81.06 324 PRO A CA 1
ATOM 2644 C C . PRO A 1 324 ? -5.061 -13.418 52.158 1.00 81.06 324 PRO A C 1
ATOM 2646 O O . PRO A 1 324 ? -6.229 -13.525 51.768 1.00 81.06 324 PRO A O 1
ATOM 2649 N N . PRO A 1 325 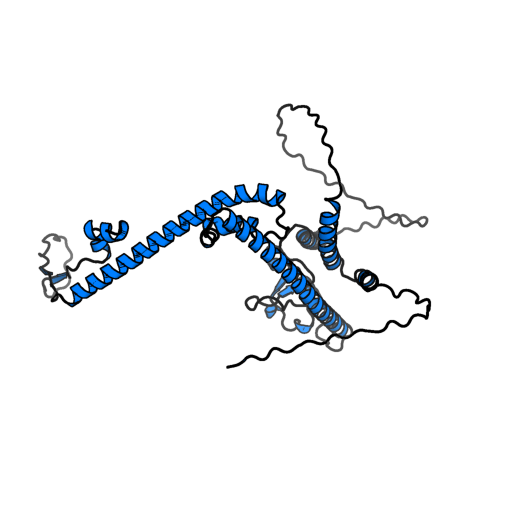? -4.108 -14.297 51.797 1.00 74.94 325 PRO A N 1
ATOM 2650 C CA . PRO A 1 325 ? -4.377 -15.388 50.875 1.00 74.94 325 PRO A CA 1
ATOM 2651 C C . PRO A 1 325 ? -5.530 -16.227 51.430 1.00 74.94 325 PRO A C 1
ATOM 2653 O O . PRO A 1 325 ? -5.384 -16.942 52.421 1.00 74.94 325 PRO A O 1
ATOM 2656 N N . LEU A 1 326 ? -6.700 -16.099 50.802 1.00 71.44 326 LEU A N 1
ATOM 2657 C CA . LEU A 1 326 ? -7.890 -16.875 51.119 1.00 71.44 326 LEU A CA 1
ATOM 2658 C C . LEU A 1 326 ? -7.639 -18.289 50.604 1.00 71.44 326 LEU A C 1
ATOM 2660 O O . LEU A 1 326 ? -8.076 -18.656 49.527 1.00 71.44 326 LEU A O 1
ATOM 2664 N N . VAL A 1 327 ? -6.846 -19.079 51.317 1.00 74.56 327 VAL A N 1
ATOM 2665 C CA . VAL A 1 327 ? -6.500 -20.430 50.876 1.00 74.56 327 VAL A CA 1
ATOM 2666 C C . VAL A 1 327 ? -7.697 -21.337 51.138 1.00 74.56 327 VAL A C 1
ATOM 2668 O O . VAL A 1 327 ? -7.992 -21.666 52.289 1.00 74.56 327 VAL A O 1
ATOM 2671 N N . ARG A 1 328 ? -8.389 -21.782 50.082 1.00 69.56 328 ARG A N 1
ATOM 2672 C CA . ARG A 1 328 ? -9.380 -22.850 50.229 1.00 69.56 328 ARG A CA 1
ATOM 2673 C C . ARG A 1 328 ? -8.661 -24.186 50.110 1.00 69.56 328 ARG A C 1
ATOM 2675 O O . ARG A 1 328 ? -8.294 -24.630 49.026 1.00 69.56 328 ARG A O 1
ATOM 2682 N N . VAL A 1 329 ? -8.461 -24.826 51.254 1.00 76.62 329 VAL A N 1
ATOM 2683 C CA . VAL A 1 329 ? -7.869 -26.161 51.333 1.00 76.62 329 VAL A CA 1
ATOM 2684 C C . VAL A 1 329 ? -8.978 -27.190 51.143 1.00 76.62 329 VAL A C 1
ATOM 2686 O O . VAL A 1 329 ? -9.793 -27.404 52.042 1.00 76.62 329 VAL A O 1
ATOM 2689 N N . THR A 1 330 ? -9.032 -27.839 49.980 1.00 76.94 330 THR A N 1
ATOM 2690 C CA . THR A 1 330 ? -9.940 -28.972 49.769 1.00 76.94 330 THR A CA 1
ATOM 2691 C C . THR A 1 330 ? -9.171 -30.283 49.899 1.00 76.94 330 THR A C 1
ATOM 2693 O O . THR A 1 330 ? -8.249 -30.600 49.144 1.00 76.94 330 THR A O 1
ATOM 2696 N N . LYS A 1 331 ? -9.547 -31.085 50.903 1.00 80.19 331 LYS A N 1
ATOM 2697 C CA . LYS A 1 331 ? -9.035 -32.449 51.043 1.00 80.19 331 LYS A CA 1
ATOM 2698 C C . LYS A 1 331 ? -9.731 -33.314 50.000 1.00 80.19 331 LYS A C 1
ATOM 2700 O O . LYS A 1 331 ? -10.934 -33.560 50.109 1.00 80.19 331 LYS A O 1
ATOM 2705 N N . LYS A 1 332 ? -8.989 -33.774 48.991 1.00 78.62 332 LYS A N 1
ATOM 2706 C CA . LYS A 1 332 ? -9.527 -34.685 47.979 1.00 78.62 332 LYS A CA 1
ATOM 2707 C C . LYS A 1 332 ? -9.952 -35.973 48.690 1.00 78.62 332 LYS A C 1
ATOM 2709 O O . LYS A 1 332 ? -9.116 -36.690 49.240 1.00 78.62 332 LYS A O 1
ATOM 2714 N N . ARG A 1 333 ? -11.265 -36.224 48.771 1.00 74.50 333 ARG A N 1
ATOM 2715 C CA . ARG A 1 333 ? -11.789 -37.467 49.353 1.00 74.50 333 ARG A CA 1
ATOM 2716 C C . ARG A 1 333 ? -11.280 -38.612 48.471 1.00 74.50 333 ARG A C 1
ATOM 2718 O O . ARG A 1 333 ? -11.432 -38.499 47.254 1.00 74.50 333 ARG A O 1
ATOM 2725 N N . PRO A 1 334 ? -10.657 -39.661 49.038 1.00 70.50 334 PRO A N 1
ATOM 2726 C CA . PRO A 1 334 ? -10.194 -40.792 48.248 1.00 70.50 334 PRO A CA 1
ATOM 2727 C C . PRO A 1 334 ? -11.400 -41.366 47.512 1.00 70.50 334 PRO A C 1
ATOM 2729 O O . PRO A 1 334 ? -12.360 -41.831 48.129 1.00 70.50 334 PRO A O 1
ATOM 2732 N N . THR A 1 335 ? -11.389 -41.217 46.193 1.00 73.56 335 THR A N 1
ATOM 2733 C CA . THR A 1 335 ? -12.421 -41.738 45.309 1.00 73.56 335 THR A CA 1
ATOM 2734 C C . THR A 1 335 ? -12.309 -43.254 45.408 1.00 73.56 335 THR A C 1
ATOM 2736 O O . THR A 1 335 ? -11.263 -43.810 45.086 1.00 73.56 335 THR A O 1
ATOM 2739 N N . LYS A 1 336 ? -13.330 -43.917 45.962 1.00 68.94 336 LYS A N 1
ATOM 2740 C CA . LYS A 1 336 ? -13.309 -45.361 46.263 1.00 68.94 336 LYS A CA 1
ATOM 2741 C C . LYS A 1 336 ? -13.355 -46.255 45.015 1.00 68.94 336 LYS A C 1
ATOM 2743 O O . LYS A 1 336 ? -13.331 -47.472 45.150 1.00 68.94 336 LYS A O 1
ATOM 2748 N N . ASP A 1 337 ? -13.342 -45.668 43.826 1.00 64.38 337 ASP A N 1
ATOM 2749 C CA . ASP A 1 337 ? -13.587 -46.376 42.579 1.00 64.38 337 ASP A CA 1
ATOM 2750 C C . ASP A 1 337 ? -12.292 -46.515 41.780 1.00 64.38 337 ASP A C 1
ATOM 2752 O O . ASP A 1 337 ? -11.991 -45.706 40.906 1.00 64.38 337 ASP A O 1
ATOM 2756 N N . GLN A 1 338 ? -11.507 -47.541 42.116 1.00 58.50 338 GLN A N 1
ATOM 2757 C CA . GLN A 1 338 ? -10.598 -48.223 41.184 1.00 58.50 338 GLN A CA 1
ATOM 2758 C C . GLN A 1 338 ? -10.166 -49.578 41.765 1.00 58.50 338 GLN A C 1
ATOM 2760 O O . GLN A 1 338 ? -8.997 -49.879 41.990 1.00 58.50 338 GLN A O 1
ATOM 2765 N N . THR A 1 339 ? -11.155 -50.434 42.016 1.00 61.41 339 THR A N 1
ATOM 2766 C CA . THR A 1 339 ? -10.940 -51.879 42.089 1.00 61.41 339 THR A CA 1
ATOM 2767 C C . THR A 1 339 ? -10.919 -52.406 40.660 1.00 61.41 339 THR A C 1
ATOM 2769 O O . THR A 1 339 ? -11.974 -52.712 40.121 1.00 61.41 339 THR A O 1
ATOM 2772 N N . SER A 1 340 ? -9.745 -52.465 40.026 1.00 56.09 340 SER A N 1
ATOM 2773 C CA . SER A 1 340 ? -9.453 -53.397 38.921 1.00 56.09 340 SER A CA 1
ATOM 2774 C C . SER A 1 340 ? -7.951 -53.425 38.618 1.00 56.09 340 SER A C 1
ATOM 2776 O O . SER A 1 340 ? -7.447 -52.674 37.795 1.00 56.09 340 SER A O 1
ATOM 2778 N N . GLY A 1 341 ? -7.256 -54.311 39.335 1.00 58.94 341 GLY A N 1
ATOM 2779 C CA . GLY A 1 341 ? -6.176 -55.147 38.808 1.00 58.94 341 GLY A CA 1
ATOM 2780 C C . GLY A 1 341 ? -4.980 -54.477 38.133 1.00 58.94 341 GLY A C 1
ATOM 2781 O O . GLY A 1 341 ? -4.852 -54.542 36.918 1.00 58.94 341 GLY A O 1
ATOM 2782 N N . SER A 1 342 ? -4.015 -54.001 38.918 1.00 55.12 342 SER A N 1
ATOM 2783 C CA . SER A 1 342 ? -2.608 -54.164 38.537 1.00 55.12 342 SER A CA 1
ATOM 2784 C C . SER A 1 342 ? -1.735 -54.172 39.786 1.00 55.12 342 SER A C 1
ATOM 2786 O O . SER A 1 342 ? -1.544 -53.158 40.454 1.00 55.12 342 SER A O 1
ATOM 2788 N N . ALA A 1 343 ? -1.285 -55.368 40.155 1.00 59.88 343 ALA A N 1
ATOM 2789 C CA . ALA A 1 343 ? -0.445 -55.616 41.312 1.00 59.88 343 ALA A CA 1
ATOM 2790 C C . ALA A 1 343 ? 1.028 -55.484 40.903 1.00 59.88 343 ALA A C 1
ATOM 2792 O O . ALA A 1 343 ? 1.619 -56.449 40.432 1.00 59.88 343 ALA A O 1
ATOM 2793 N N . SER A 1 344 ? 1.622 -54.299 41.068 1.00 52.50 344 SER A N 1
ATOM 2794 C CA . SER A 1 344 ? 3.082 -54.161 41.151 1.00 52.50 344 SER A CA 1
ATOM 2795 C C . SER A 1 344 ? 3.496 -52.805 41.742 1.00 52.50 344 SER A C 1
ATOM 2797 O O . SER A 1 344 ? 3.051 -51.769 41.261 1.00 52.50 344 SER A O 1
ATOM 2799 N N . ALA A 1 345 ? 4.367 -52.855 42.762 1.00 51.00 345 ALA A N 1
ATOM 2800 C CA . ALA A 1 345 ? 5.105 -51.766 43.433 1.00 51.00 345 ALA A CA 1
ATOM 2801 C C . ALA A 1 345 ? 4.257 -50.724 44.208 1.00 51.00 345 ALA A C 1
ATOM 2803 O O . ALA A 1 345 ? 3.764 -49.752 43.654 1.00 51.00 345 ALA A O 1
ATOM 2804 N N . ALA A 1 346 ? 3.928 -50.902 45.493 1.00 56.19 346 ALA A N 1
ATOM 2805 C CA . ALA A 1 346 ? 4.782 -50.908 46.695 1.00 56.19 346 ALA A CA 1
ATOM 2806 C C . ALA A 1 346 ? 5.595 -49.607 46.920 1.00 56.19 346 ALA A C 1
ATOM 2808 O O . ALA A 1 346 ? 6.543 -49.322 46.198 1.00 56.19 346 ALA A O 1
ATOM 2809 N N . LEU A 1 347 ? 5.237 -48.895 48.005 1.00 51.72 347 LEU A N 1
ATOM 2810 C CA . LEU A 1 347 ? 5.971 -47.817 48.702 1.00 51.72 347 LEU A CA 1
ATOM 2811 C C . LEU A 1 347 ? 5.889 -46.367 48.177 1.00 51.72 347 LEU A C 1
ATOM 2813 O O . LEU A 1 347 ? 6.792 -45.576 48.440 1.00 51.72 347 LEU A O 1
ATOM 2817 N N . SER A 1 348 ? 4.778 -45.943 47.566 1.00 50.31 348 SER A N 1
ATOM 2818 C CA . SER A 1 348 ? 4.462 -44.503 47.503 1.00 50.31 348 SER A CA 1
ATOM 2819 C C . SER A 1 348 ? 3.523 -44.140 48.654 1.00 50.31 348 SER A C 1
ATOM 2821 O O . SER A 1 348 ? 2.347 -44.501 48.652 1.00 50.31 348 SER A O 1
ATOM 2823 N N . ALA A 1 349 ? 4.073 -43.515 49.697 1.00 54.06 349 ALA A N 1
ATOM 2824 C CA . ALA A 1 349 ? 3.337 -43.108 50.887 1.00 54.06 349 ALA A CA 1
ATOM 2825 C C . ALA A 1 349 ? 2.071 -42.316 50.509 1.00 54.06 349 ALA A C 1
ATOM 2827 O O . ALA A 1 349 ? 2.132 -41.320 49.790 1.00 54.06 349 ALA A O 1
ATOM 2828 N N . HIS A 1 350 ? 0.923 -42.782 51.009 1.00 55.12 350 HIS A N 1
ATOM 2829 C CA . HIS A 1 350 ? -0.405 -42.186 50.855 1.00 55.12 350 HIS A CA 1
ATOM 2830 C C . HIS A 1 350 ? -0.476 -40.790 51.509 1.00 55.12 350 HIS A C 1
ATOM 2832 O O . HIS A 1 350 ? -1.113 -40.593 52.543 1.00 55.12 350 HIS A O 1
ATOM 2838 N N . TYR A 1 351 ? 0.154 -39.783 50.909 1.00 61.44 351 TYR A N 1
ATOM 2839 C CA . TYR A 1 351 ? -0.152 -38.397 51.234 1.00 61.44 351 TYR A CA 1
ATOM 2840 C C . TYR A 1 351 ? -1.498 -38.068 50.594 1.00 61.44 351 TYR A C 1
ATOM 2842 O O . TYR A 1 351 ? -1.661 -38.133 49.376 1.00 61.44 351 TYR A O 1
ATOM 2850 N N . ALA A 1 352 ? -2.497 -37.757 51.424 1.00 62.69 352 ALA A N 1
ATOM 2851 C CA . ALA A 1 352 ? -3.761 -37.224 50.935 1.00 62.69 352 ALA A CA 1
ATOM 2852 C C . ALA A 1 352 ? -3.445 -36.000 50.067 1.00 62.69 352 ALA A C 1
ATOM 2854 O O . ALA A 1 352 ? -2.914 -35.017 50.580 1.00 62.69 352 ALA A O 1
ATOM 2855 N N . SER A 1 353 ? -3.730 -36.066 48.763 1.00 73.31 353 SER A N 1
ATOM 2856 C CA . SER A 1 353 ? -3.463 -34.946 47.863 1.00 73.31 353 SER A CA 1
ATOM 2857 C C . SER A 1 353 ? -4.346 -33.773 48.289 1.00 73.31 353 SER A C 1
ATOM 2859 O O . SER A 1 353 ? -5.566 -33.788 48.086 1.00 73.31 353 SER A O 1
ATOM 2861 N N . VAL A 1 354 ? -3.744 -32.786 48.938 1.00 74.75 354 VAL A N 1
ATOM 2862 C CA . VAL A 1 354 ? -4.400 -31.534 49.297 1.00 74.75 354 VAL A CA 1
ATOM 2863 C C . VAL A 1 354 ? -4.352 -30.636 48.069 1.00 74.75 354 VAL A C 1
ATOM 2865 O O . VAL A 1 354 ? -3.267 -30.345 47.569 1.00 74.75 354 VAL A O 1
ATOM 2868 N N . ARG A 1 355 ? -5.516 -30.219 47.562 1.00 77.00 355 ARG A N 1
ATOM 2869 C CA . ARG A 1 355 ? -5.583 -29.210 46.505 1.00 77.00 355 ARG A CA 1
ATOM 2870 C C . ARG A 1 355 ? -5.746 -27.849 47.174 1.00 77.00 355 ARG A C 1
ATOM 2872 O O . ARG A 1 355 ? -6.643 -27.658 47.997 1.00 77.00 355 ARG A O 1
ATOM 2879 N N . ILE A 1 356 ? -4.826 -26.945 46.863 1.00 72.75 356 ILE A N 1
ATOM 2880 C CA . ILE A 1 356 ? -4.898 -25.547 47.269 1.00 72.75 356 ILE A CA 1
ATOM 2881 C C . ILE A 1 356 ? -5.518 -24.795 46.099 1.00 72.75 356 ILE A C 1
ATOM 2883 O O . ILE A 1 356 ? -4.890 -24.672 45.050 1.00 72.75 356 ILE A O 1
ATOM 2887 N N . ASP A 1 357 ? -6.748 -24.325 46.278 1.00 74.94 357 ASP A N 1
ATOM 2888 C CA . ASP A 1 357 ? -7.406 -23.470 45.300 1.00 74.94 357 ASP A CA 1
ATOM 2889 C C . ASP A 1 357 ? -7.349 -22.020 45.804 1.00 74.94 357 ASP A C 1
ATOM 2891 O O . ASP A 1 357 ? -7.670 -21.742 46.965 1.00 74.94 357 ASP A O 1
ATOM 2895 N N . TYR A 1 358 ? -6.920 -21.101 44.934 1.00 71.00 358 TYR A N 1
ATOM 2896 C CA . TYR A 1 358 ? -6.984 -19.659 45.172 1.00 71.00 358 TYR A CA 1
ATOM 2897 C C . TYR A 1 358 ? -8.343 -19.158 44.660 1.00 71.00 358 TYR A C 1
ATOM 2899 O O . TYR A 1 358 ? -8.534 -19.082 43.451 1.00 71.00 358 TYR A O 1
ATOM 2907 N N . PRO A 1 359 ? -9.305 -18.830 45.537 1.00 79.44 359 PRO A N 1
ATOM 2908 C CA . PRO A 1 359 ? -10.698 -18.572 45.186 1.00 79.44 359 PRO A CA 1
ATOM 2909 C C . PRO A 1 359 ? -10.927 -17.162 44.631 1.00 79.44 359 PRO A C 1
ATOM 2911 O O . PRO A 1 359 ? -12.071 -16.717 44.568 1.00 79.44 359 PRO A O 1
ATOM 2914 N N . PHE A 1 360 ? -9.865 -16.427 44.291 1.00 86.56 360 PHE A N 1
ATOM 2915 C CA . PHE A 1 360 ? -10.039 -15.116 43.690 1.00 86.56 360 PHE A CA 1
ATOM 2916 C C . PHE A 1 360 ? -10.480 -15.306 42.233 1.00 86.56 360 PHE A C 1
ATOM 2918 O O . PHE A 1 360 ? -9.807 -16.047 41.511 1.00 86.56 360 PHE A O 1
ATOM 2925 N N . PRO A 1 361 ? -11.596 -14.691 41.807 1.00 90.56 361 PRO A N 1
ATOM 2926 C CA . PRO A 1 361 ? -12.131 -14.900 40.471 1.00 90.56 361 PRO A CA 1
ATOM 2927 C C . PRO A 1 361 ? -11.111 -14.474 39.417 1.00 90.56 361 PRO A C 1
ATOM 2929 O O . PRO A 1 361 ? -10.458 -13.433 39.536 1.00 90.56 361 PRO A O 1
ATOM 2932 N N . SER A 1 362 ? -10.977 -15.285 38.373 1.00 90.56 362 SER A N 1
ATOM 2933 C CA . SER A 1 362 ? -10.185 -14.906 37.206 1.00 90.56 362 SER A CA 1
ATOM 2934 C C . SER A 1 362 ? -10.804 -13.695 36.502 1.00 90.56 362 SER A C 1
ATOM 2936 O O . SER A 1 362 ? -11.998 -13.417 36.631 1.00 90.56 362 SER A O 1
ATOM 2938 N N . SER A 1 363 ? -10.012 -12.988 35.696 1.00 90.56 363 SER A N 1
ATOM 2939 C CA . SER A 1 363 ? -10.510 -11.854 34.909 1.00 90.56 363 SER A CA 1
ATOM 2940 C C . SER A 1 363 ? -11.671 -12.240 33.980 1.00 90.56 363 SER A C 1
ATOM 2942 O O . SER A 1 363 ? -12.593 -11.450 33.798 1.00 90.56 363 SER A O 1
ATOM 2944 N N . TYR A 1 364 ? -11.685 -13.471 33.458 1.00 92.25 364 TYR A N 1
ATOM 2945 C CA . TYR A 1 364 ? -12.796 -14.003 32.664 1.00 92.25 364 TYR A CA 1
ATOM 2946 C C . TYR A 1 364 ? -14.047 -14.291 33.501 1.00 92.25 364 TYR A C 1
ATOM 2948 O O . TYR A 1 364 ? -15.155 -14.028 33.046 1.00 92.25 364 TYR A O 1
ATOM 2956 N N . GLU A 1 365 ? -13.895 -14.797 34.728 1.00 92.50 365 GLU A N 1
ATOM 2957 C CA . GLU A 1 365 ? -15.025 -15.014 35.642 1.00 92.50 365 GLU A CA 1
ATOM 2958 C C . GLU A 1 365 ? -15.636 -13.689 36.101 1.00 92.50 365 GLU A C 1
ATOM 2960 O O . GLU A 1 365 ? -16.858 -13.579 36.160 1.00 92.50 365 GLU A O 1
ATOM 2965 N N . LEU A 1 366 ? -14.818 -12.662 36.347 1.00 93.44 366 LEU A N 1
ATOM 2966 C CA . LEU A 1 366 ? -15.305 -11.314 36.653 1.00 93.44 366 LEU A CA 1
ATOM 2967 C C . LEU A 1 366 ? -16.204 -10.769 35.533 1.00 93.44 366 LEU A C 1
ATOM 2969 O O . LEU A 1 366 ? -17.238 -10.177 35.824 1.00 93.44 366 LEU A O 1
ATOM 2973 N N . LEU A 1 367 ? -15.879 -11.029 34.262 1.00 92.50 367 LEU A N 1
ATOM 2974 C CA . LEU A 1 367 ? -16.724 -10.632 33.125 1.00 92.50 367 LEU A CA 1
ATOM 2975 C C . LEU A 1 367 ? -18.085 -11.338 33.094 1.00 92.50 367 LEU A C 1
ATOM 2977 O O . LEU A 1 367 ? -19.024 -10.821 32.497 1.00 92.50 367 LEU A O 1
ATOM 2981 N N . THR A 1 368 ? -18.225 -12.498 33.740 1.00 95.12 368 THR A N 1
ATOM 2982 C CA . THR A 1 368 ? -19.528 -13.178 33.836 1.00 95.12 368 THR A CA 1
ATOM 2983 C C . THR A 1 368 ? -20.462 -12.525 34.853 1.00 95.12 368 THR A C 1
ATOM 2985 O O . THR A 1 368 ? -21.656 -12.825 34.871 1.00 95.12 368 THR A O 1
ATOM 2988 N N . TRP A 1 369 ? -19.950 -11.634 35.710 1.00 95.38 369 TRP A N 1
ATOM 2989 C CA . TRP A 1 369 ? -20.759 -10.975 36.728 1.00 95.38 369 TRP A CA 1
ATOM 2990 C C . TRP A 1 369 ? -21.550 -9.825 36.096 1.00 95.38 369 TRP A C 1
ATOM 2992 O O . TRP A 1 369 ? -20.933 -8.896 35.571 1.00 95.38 369 TRP A O 1
ATOM 3002 N N . PRO A 1 370 ? -22.896 -9.814 36.192 1.00 95.44 370 PRO A N 1
ATOM 3003 C CA . PRO A 1 370 ? -23.728 -8.819 35.514 1.00 95.44 370 PRO A CA 1
ATOM 3004 C C . PRO A 1 370 ? -23.339 -7.376 35.838 1.00 95.44 370 PRO A C 1
ATOM 3006 O O . PRO A 1 370 ? -23.275 -6.549 34.941 1.00 95.44 370 PRO A O 1
ATOM 3009 N N . MET A 1 371 ? -22.988 -7.095 37.098 1.00 95.56 371 MET A N 1
ATOM 3010 C CA . MET A 1 371 ? -22.557 -5.763 37.535 1.00 95.56 371 MET A CA 1
ATOM 3011 C C . MET A 1 371 ? -21.264 -5.297 36.845 1.00 95.56 371 MET A C 1
ATOM 3013 O O . MET A 1 371 ? -21.152 -4.137 36.473 1.00 95.56 371 MET A O 1
ATOM 3017 N N . ILE A 1 372 ? -20.301 -6.200 36.642 1.00 93.81 372 ILE A N 1
ATOM 3018 C CA . ILE A 1 372 ? -19.021 -5.891 35.993 1.00 93.81 372 ILE A CA 1
ATOM 3019 C C . ILE A 1 372 ? -19.232 -5.750 34.491 1.00 93.81 372 ILE A C 1
ATOM 3021 O O . ILE A 1 372 ? -18.717 -4.815 33.882 1.00 93.81 372 ILE A O 1
ATOM 3025 N N . ASN A 1 373 ? -20.025 -6.646 33.902 1.00 94.00 373 ASN A N 1
ATOM 3026 C CA . ASN A 1 373 ? -20.349 -6.573 32.486 1.00 94.00 373 ASN A CA 1
ATOM 3027 C C . ASN A 1 373 ? -21.123 -5.290 32.148 1.00 94.00 373 ASN A C 1
ATOM 3029 O O . ASN A 1 373 ? -20.822 -4.643 31.152 1.00 94.00 373 ASN A O 1
ATOM 3033 N N . ASP A 1 374 ? -22.068 -4.876 32.997 1.00 94.62 374 ASP A N 1
ATOM 3034 C CA . ASP A 1 374 ? -22.822 -3.636 32.810 1.00 94.62 374 ASP A CA 1
ATOM 3035 C C . ASP A 1 374 ? -21.926 -2.391 32.908 1.00 94.62 374 ASP A C 1
ATOM 3037 O O . ASP A 1 374 ? -22.038 -1.514 32.054 1.00 94.62 374 ASP A O 1
ATOM 3041 N N . ILE A 1 375 ? -20.987 -2.334 33.862 1.00 93.31 375 ILE A N 1
ATOM 3042 C CA . ILE A 1 375 ? -19.989 -1.247 33.938 1.00 93.31 375 ILE A CA 1
ATOM 3043 C C . ILE A 1 375 ? -19.146 -1.200 32.653 1.00 93.31 375 ILE A C 1
ATOM 3045 O O . ILE A 1 375 ? -18.900 -0.134 32.092 1.00 93.31 375 ILE A O 1
ATOM 3049 N N . ILE A 1 376 ? -18.713 -2.361 32.154 1.00 93.00 376 ILE A N 1
ATOM 3050 C CA . ILE A 1 376 ? -17.843 -2.461 30.975 1.00 93.00 376 ILE A CA 1
ATOM 3051 C C . ILE A 1 376 ? -18.582 -2.113 29.677 1.00 93.00 376 ILE A C 1
ATOM 3053 O O . ILE A 1 376 ? -17.988 -1.475 28.801 1.00 93.00 376 ILE A O 1
ATOM 3057 N N . ASP A 1 377 ? -19.847 -2.506 29.539 1.00 91.62 377 ASP A N 1
ATOM 3058 C CA . AS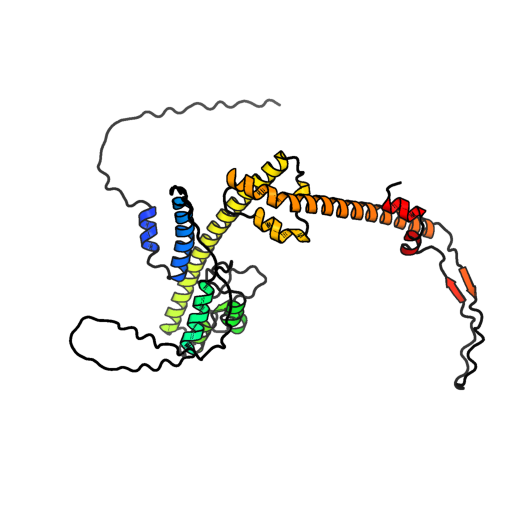P A 1 377 ? -20.593 -2.399 28.282 1.00 91.62 377 ASP A CA 1
ATOM 3059 C C . ASP A 1 377 ? -21.483 -1.145 28.196 1.00 91.62 377 ASP A C 1
ATOM 3061 O O . ASP A 1 377 ? -21.679 -0.629 27.094 1.00 91.62 377 ASP A O 1
ATOM 3065 N N . LYS A 1 378 ? -22.035 -0.653 29.317 1.00 87.88 378 LYS A N 1
ATOM 3066 C CA . LYS A 1 378 ? -23.082 0.391 29.329 1.00 87.88 378 LYS A CA 1
ATOM 3067 C C . LYS A 1 378 ? -22.643 1.750 29.870 1.00 87.88 378 LYS A C 1
ATOM 3069 O O . LYS A 1 378 ? -23.432 2.682 29.758 1.00 87.88 378 LYS A O 1
ATOM 3074 N N . ASP A 1 379 ? -21.423 1.872 30.393 1.00 72.44 379 ASP A N 1
ATOM 3075 C CA . ASP A 1 379 ? -20.915 3.132 30.962 1.00 72.44 379 ASP A CA 1
ATOM 3076 C C . ASP A 1 379 ? -21.848 3.701 32.055 1.00 72.44 379 ASP A C 1
ATOM 3078 O O . ASP A 1 379 ? -22.206 4.878 32.041 1.00 72.44 379 ASP A O 1
ATOM 3082 N N . ILE A 1 380 ? -22.308 2.816 32.954 1.00 72.94 380 ILE A N 1
ATOM 3083 C CA . ILE A 1 380 ? -23.044 3.169 34.186 1.00 72.94 380 ILE A CA 1
ATOM 3084 C C . ILE A 1 380 ? -22.034 3.635 35.228 1.00 72.94 380 ILE A C 1
ATOM 3086 O O . ILE A 1 380 ? -22.305 4.671 35.876 1.00 72.94 380 ILE A O 1
#

Secondary structure (DSSP, 8-state):
-----------PPPPPP--------PPPHHHHHHHHHTTS-HHHHHHHHHHHHHHHHHHHTTS-------------------PPPP--------------------------TTHHHHHHHHHHHTTS---PPPBTTTTB---HHHHHHHEEEGGG-TTGGGTS-EE--S-TTSPPEEEHHHHHHHHT-GGGG-TTSHHHHHHHHHHHHHHHHHHHHHHHHHHHHHHHHHHHHHHHHHHHHHHHHTT--GGGSS--TTTHHHHHHHHS-SS---HHHHHHHHHHHHHHHHHHHHHHHHHHHHHHHHHHHHHHHHHHHHHHHHS----EEEE--------S-------------EEEE--SPPHHHHHTSHHHHHHHHH--

Sequence (380 aa):
MEMKHRDFEGYTTKKNPGTVEAIAAAPTQAQLGFSRLLNIPPEVFNEVLYYLTYCWMISQFFIGDWVFTSSRPAVPRAIEQKSPKAVHVPLISVQVETGDRQSTKHASVSLRTGRAALHLSGLLCNMLETPYQMDPYLLVRLCEKCENIQTIPVHELDPLLLLVPTNYAMPSEREPIALAEEYRIVSETDERNDEDSGWYKNRMRIRRERESFGKKLSRFLSVLEAEREAKVRVSKLQIEERIVKLGWKALDMTSSPANFPKWNEFIYRTEPITDQVWVGLYPKLVPYLETNREDRRRVRRETERSDRFQVINLMATAIQKALPPLVRVTKKRPTKDQTSGSASAALSAHYASVRIDYPFPSSYELLTWPMINDIIDKDI